Protein AF-S9U3I1-F1 (afdb_monomer)

InterPro domains:
  IPR008183 Aldose 1-/Glucose-6-phosphate 1-epimerase [PF01263] (80-151)
  IPR008183 Aldose 1-/Glucose-6-phosphate 1-epimerase [PF01263] (299-449)
  IPR011013 Galactose mutarotase-like domain superfamily [SSF74650] (14-155)
  IPR011013 Galactose mutarotase-like domain superfamily [SSF74650] (204-454)
  IPR014718 Glycoside hydrolase-type carbohydrate-binding [G3DSA:2.70.98.10] (7-474)
  IPR047215 Galactose mutarotase-like [cd09019] (17-468)

Secondary structure (DSSP, 8-state):
-----EEEEEEETTEEEEEEE-SSEEEEEETBTTEEEEEEE-TT--TTHHHHTTTS-HHHHHHHHHHHHTS-S--TTPEE-B---SSHHHHHH-SS--TTPEE-SB-SEEGGGEEEETTEEEE---TBTTTBEETTSTT-GGGSB-EEEEEE--SPPPP----------------------TTSSHHHHHHHHHHTTS-TT-EEEEEEEEEE-TTGGG--S-EEEEEEEEEETTEEEEEEEEEEEEE-TT-S-SEEE-B-EE--EE-TT-PPP-------SPPPTTSTTSSPPPPPPPGGG-EEE-TT--EEEEE-TT--EEEEEEE-TTSTT---TT-EEGGGTTT-HHHH--SS-S-EEEEE-TT---TT---STT---S-EEEEEEE-TTT-EEEEEEES-SEEEEE--TTS-TT--SSTTS---TTS-EEEEEEPPTTTTTTTTTSPP---EEESSS-EEEEEEEEEEEPPPTTS---HHHHHHHHHHHHHHHHHHHHHHHHHT--

Foldseek 3Di:
DAQDFDWDWADAPPWIWIWTDGNFWIWIATLQLSFRAWIWGQQPDAPVVLVVVVPDDPVRSVVVVVVVPVPDPPPPRIFIWFDHDLHNVLLLPDLPLLARGKFDQDAAKAFQQWFDDPNDIWGFAASQVRTIAHRRHPCGSNRDRWDKDKDFLPDDPDDDDDDDDDDDDDDDDDDDDDDDDPDPPVVVVVVVVLVVPDCPSGKIKMKTWDFQCACNRRWGATKIWMWMWIQGNSANQKTKIKIWMAGDPPGPDQKTFGKIWTFIFTDQLGADDDPSPVPPDDDPPPDPVQDARDFADFQQQKFKAFAQQQWWFDAAQSRHGPLDTDGCPPHLSHLHDVTGGQNVHQCVCVRCVYVVGGFFIKGFGNPADAVPNQPDPPDQFLKDFGMWIAHLNSQKIKTKIKSAGIWTKDQQSPQAQPQRSGRPSNYHGRSGITTIRIYDHNVSVNVPRDDDYDRMHGNVRIDIMMMMIGMHGDDRPPDPDDPVNVVVVVVSVVVVVVCVVCVSVVVSSD

Solvent-accessible surface area (backbone atoms only — not comparable to full-atom values): 27900 Å² total; per-residue (Å²): 76,76,83,60,71,45,75,50,77,43,80,40,75,100,44,32,36,39,36,46,33,36,75,25,28,39,36,31,32,28,23,52,7,57,10,50,41,42,43,28,40,37,72,84,44,56,78,70,62,67,61,58,61,79,76,49,52,74,66,55,51,37,51,58,24,46,69,49,60,75,53,66,94,66,64,82,76,47,37,34,29,47,52,68,66,97,44,52,69,55,57,67,64,56,86,80,72,53,67,7,12,27,33,11,56,36,33,52,36,31,58,67,11,46,45,68,58,94,92,40,81,39,55,36,44,36,66,42,93,70,48,22,15,40,37,30,20,69,86,23,40,45,68,34,77,34,47,74,48,79,49,72,38,84,67,79,85,80,81,78,84,80,75,84,84,79,90,80,86,83,89,84,87,81,92,78,91,77,92,75,82,95,78,76,72,65,68,62,55,49,54,57,50,54,58,63,77,48,84,77,63,39,36,44,36,43,38,31,39,43,78,44,51,62,44,54,54,42,40,53,24,21,33,42,36,36,43,32,42,36,36,38,68,95,40,38,39,30,47,34,39,39,37,37,35,36,51,42,92,84,29,92,40,72,49,33,69,47,25,66,35,53,44,40,31,35,25,51,64,27,48,66,90,67,82,82,66,78,62,84,69,79,67,63,94,86,36,84,83,70,51,56,42,69,74,38,68,61,42,42,68,27,35,36,27,21,72,40,42,60,26,29,54,40,52,49,77,87,59,44,61,77,40,46,76,40,71,19,78,99,44,81,67,45,27,35,89,87,32,46,40,47,51,80,35,34,76,43,43,88,83,55,54,34,85,57,46,26,48,73,45,46,27,34,35,76,78,54,47,58,91,83,70,62,88,45,100,82,53,53,51,53,46,44,69,54,37,38,41,31,15,77,82,57,25,29,32,41,36,35,32,27,44,45,45,15,40,32,38,30,30,42,35,86,37,46,79,79,34,67,11,34,93,98,31,45,57,34,36,35,37,23,36,31,71,32,55,28,62,62,48,35,43,76,79,21,69,89,59,42,84,87,73,80,42,64,29,26,80,89,42,58,40,75,45,42,40,35,44,34,54,47,51,50,84,69,93,80,64,91,76,50,79,68,50,61,54,51,47,57,50,46,52,52,44,52,52,45,53,61,65,43,43,44,62,61,60,32,71,106

Nearest PDB structures (foldseek):
  1so0-assembly4_D  TM=8.901E-01  e=2.111E-30  Homo sapiens
  4rnl-assembly4_D  TM=8.910E-01  e=7.036E-27  Streptomyces platensis
  1mmu-assembly1_A  TM=9.157E-01  e=8.761E-27  Lactococcus lactis
  1nsm-assembly1_B  TM=8.889E-01  e=1.515E-25  Lactococcus lactis
  3imh-assembly1_A  TM=8.799E-01  e=2.920E-23  Lactobacillus acidophilus NCFM

Sequence (510 aa):
MPLSFVTDVQPYGPGSLITLKSPALQVVISTLGATLHSVRVNPHFQTSSIRSAKKMSLHEVEAAAAARSALGDDTAGWTEVNMQYNKYEEALADCGTYMGATVGRYAGRIGNGTFVLNRKTYHTPKNQDGLNTIHGGGNAFDKKQWQYKVLNSTTHPHPHAHHPVSASAPDTHKKRKAAVDANDVDDLDDRARAEEAFDSRHYIRASFHYMSPHNENGFPGELHCMVTYTIFQKQPHALCMDFRAALAPASPANATIVNMFNHAYWNLNGFPKRPLTLSQSQPAAGSAADAPWPQAAPIHNHHLRLPTADTVAETDAAAIPSGKMVSVAGSPLDFRGAGHCLGDGIDNEAALRRQPCGYDHPFFMSDYKMPGQLHSRRQPKRMSLNAVMRSPTSGIEMSVYSTFPCLWVYTANNLKADAKGTLGERFARYRACCLEPQHLPDAINHTKTFPRTSFIVTKKNPYIERIVNVFTVRPHAGQPRTQKGKVADKEGEREAARATSLLPHYLSKL

Radius of gyration: 24.84 Å; Cα contacts (8 Å, |Δi|>4): 1097; chains: 1; bounding box: 60×88×68 Å

Structure (mmCIF, N/CA/C/O backbone):
data_AF-S9U3I1-F1
#
_entry.id   AF-S9U3I1-F1
#
loop_
_atom_site.group_PDB
_atom_site.id
_atom_site.type_symbol
_atom_site.label_atom_id
_atom_site.label_alt_id
_atom_site.label_comp_id
_atom_site.label_asym_id
_atom_site.label_entity_id
_atom_site.label_seq_id
_atom_site.pdbx_PDB_ins_code
_atom_site.Cartn_x
_atom_site.Cartn_y
_atom_site.Cartn_z
_atom_site.occupancy
_atom_site.B_iso_or_equiv
_atom_site.auth_seq_id
_atom_site.auth_comp_id
_atom_site.auth_asym_id
_atom_site.auth_atom_id
_atom_site.pdbx_PDB_model_num
ATOM 1 N N . MET A 1 1 ? -15.820 26.187 20.501 1.00 35.44 1 MET A N 1
ATOM 2 C CA . MET A 1 1 ? -14.563 25.973 19.744 1.00 35.44 1 MET A CA 1
ATOM 3 C C . MET A 1 1 ? -14.888 25.259 18.442 1.00 35.44 1 MET A C 1
ATOM 5 O O . MET A 1 1 ? -15.521 24.223 18.528 1.00 35.44 1 MET A O 1
ATOM 9 N N . PRO A 1 2 ? -14.528 25.737 17.244 1.00 41.72 2 PRO A N 1
ATOM 10 C CA . PRO A 1 2 ? -14.773 24.955 16.030 1.00 41.72 2 PRO A CA 1
ATOM 11 C C . PRO A 1 2 ? -14.162 23.551 16.178 1.00 41.72 2 PRO A C 1
ATOM 13 O O . PRO A 1 2 ? -13.122 23.409 16.819 1.00 41.72 2 PRO A O 1
ATOM 16 N N . LEU A 1 3 ? -14.838 22.532 15.632 1.00 51.75 3 LEU A N 1
ATOM 17 C CA . LEU A 1 3 ? -14.354 21.153 15.489 1.00 51.75 3 LEU A CA 1
ATOM 18 C C . LEU A 1 3 ? -12.851 21.172 15.162 1.00 51.75 3 LEU A C 1
ATOM 20 O O . LEU A 1 3 ? -12.485 21.538 14.046 1.00 51.75 3 LEU A O 1
ATOM 24 N N . SER A 1 4 ? -11.985 20.902 16.142 1.00 65.38 4 SER A N 1
ATOM 25 C CA . SER A 1 4 ? -10.585 21.306 16.023 1.00 65.38 4 SER A CA 1
ATOM 26 C C . SER A 1 4 ? -9.848 20.379 15.063 1.00 65.38 4 SER A C 1
ATOM 28 O O . SER A 1 4 ? -9.685 19.182 15.300 1.00 65.38 4 SER A O 1
ATOM 30 N N . PHE A 1 5 ? -9.42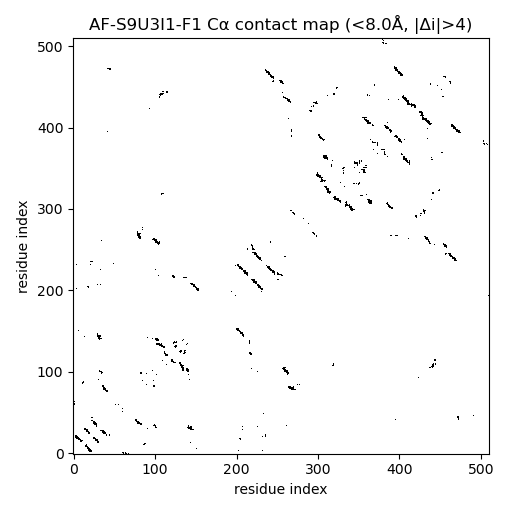3 20.951 13.940 1.00 74.81 5 PHE A N 1
ATOM 31 C CA . PHE A 1 5 ? -8.428 20.345 13.076 1.00 74.81 5 PHE A CA 1
ATOM 32 C C . PHE A 1 5 ? -7.062 20.751 13.610 1.00 74.81 5 PHE A C 1
ATOM 34 O O . PHE A 1 5 ? -6.765 21.942 13.692 1.00 74.81 5 PHE A O 1
ATOM 41 N N . VAL A 1 6 ? -6.259 19.775 14.017 1.00 81.19 6 VAL A N 1
ATOM 42 C CA . VAL A 1 6 ? -4.988 20.013 14.705 1.00 81.19 6 VAL A CA 1
ATOM 43 C C . VAL A 1 6 ? -3.876 19.304 13.959 1.00 81.19 6 VAL A C 1
ATOM 45 O O . VAL A 1 6 ? -4.043 18.170 13.504 1.00 81.19 6 VAL A O 1
ATOM 48 N N . THR A 1 7 ? -2.735 19.975 13.863 1.00 85.81 7 THR A N 1
ATOM 49 C CA . THR A 1 7 ? -1.481 19.353 13.456 1.00 85.81 7 THR A CA 1
ATOM 50 C C . THR A 1 7 ? -0.478 19.431 14.586 1.00 85.81 7 THR A C 1
ATOM 52 O O . THR A 1 7 ? -0.318 20.500 15.168 1.00 85.81 7 THR A O 1
ATOM 55 N N . ASP A 1 8 ? 0.206 18.327 14.852 1.00 88.88 8 ASP A N 1
ATOM 56 C CA . ASP A 1 8 ? 1.268 18.249 15.855 1.00 88.88 8 ASP A CA 1
ATOM 57 C C . ASP A 1 8 ? 2.491 17.544 15.264 1.00 88.88 8 ASP A C 1
ATOM 59 O O . ASP A 1 8 ? 2.348 16.705 14.370 1.00 88.88 8 ASP A O 1
ATOM 63 N N . VAL A 1 9 ? 3.686 17.900 15.731 1.00 91.62 9 VAL A N 1
ATOM 64 C CA . VAL A 1 9 ? 4.949 17.331 15.253 1.00 91.62 9 VAL A CA 1
ATOM 65 C C . VAL A 1 9 ? 5.810 16.948 16.443 1.00 91.62 9 VAL A C 1
ATOM 67 O O . VAL A 1 9 ? 6.129 17.785 17.283 1.00 91.62 9 VAL A O 1
ATOM 70 N N . GLN A 1 10 ? 6.233 15.688 16.481 1.00 90.31 10 GLN A N 1
ATOM 71 C CA . GLN A 1 10 ? 7.026 15.137 17.575 1.00 90.31 10 GLN A CA 1
ATOM 72 C C . GLN A 1 10 ? 8.302 14.469 17.050 1.00 90.31 10 GLN A C 1
ATOM 74 O O . GLN A 1 10 ? 8.269 13.878 15.968 1.00 90.31 10 GLN A O 1
ATOM 79 N N . PRO A 1 11 ? 9.429 14.523 17.782 1.00 90.44 11 PRO A N 1
ATOM 80 C CA . PRO A 1 11 ? 10.658 13.834 17.388 1.00 90.44 11 PRO A CA 1
ATOM 81 C C . PRO A 1 11 ? 10.492 12.310 17.314 1.00 90.44 11 PRO A C 1
ATOM 83 O O . PRO A 1 11 ? 9.869 11.701 18.184 1.00 90.44 11 PRO A O 1
ATOM 86 N N . TYR A 1 12 ? 11.113 11.670 16.320 1.00 88.06 12 TYR A N 1
ATOM 87 C CA . TYR A 1 12 ? 11.101 10.210 16.162 1.00 88.06 12 TYR A CA 1
ATOM 88 C C . TYR A 1 12 ? 12.385 9.726 15.493 1.00 88.06 12 TYR A C 1
ATOM 90 O O . TYR A 1 12 ? 12.532 9.810 14.272 1.00 88.06 12 TYR A O 1
ATOM 98 N N . GLY A 1 13 ? 13.337 9.273 16.315 1.00 89.62 13 GLY A N 1
ATOM 99 C CA . GLY A 1 13 ? 14.714 9.049 15.876 1.00 89.62 13 GLY A CA 1
ATOM 100 C C . GLY A 1 13 ? 15.307 10.331 15.259 1.00 89.62 13 GLY A C 1
ATOM 101 O O . GLY A 1 13 ? 15.104 11.409 15.819 1.00 89.62 13 GLY A O 1
ATOM 102 N N . PRO A 1 14 ? 15.986 10.259 14.097 1.00 93.56 14 PRO A N 1
ATOM 103 C CA . PRO A 1 14 ? 16.458 11.430 13.352 1.00 93.56 14 PRO A CA 1
ATOM 104 C C . PRO A 1 14 ? 15.334 12.180 12.611 1.00 93.56 14 PRO A C 1
ATOM 106 O O . PRO A 1 14 ? 15.587 13.210 11.988 1.00 93.56 14 PRO A O 1
ATOM 109 N N . GLY A 1 15 ? 14.113 11.641 12.619 1.00 94.75 15 GLY A N 1
ATOM 110 C CA . GLY A 1 15 ? 12.954 12.160 11.910 1.00 94.75 15 GLY A CA 1
ATOM 111 C C . GLY A 1 15 ? 11.881 12.730 12.839 1.00 94.75 15 GLY A C 1
ATOM 112 O O . GLY A 1 15 ? 12.144 13.286 13.907 1.00 94.75 15 GLY A O 1
ATOM 113 N N . SER A 1 16 ? 10.629 12.627 12.404 1.00 94.88 16 SER A N 1
ATOM 114 C CA . SER A 1 16 ? 9.474 13.197 13.089 1.00 94.88 16 SER A CA 1
ATOM 115 C C . SER A 1 16 ? 8.231 12.343 12.854 1.00 94.88 16 SER A C 1
ATOM 117 O O . SER A 1 16 ? 8.072 11.747 11.788 1.00 94.88 16 SER A O 1
ATOM 119 N N . LEU A 1 17 ? 7.335 12.330 13.836 1.00 94.69 17 LEU A N 1
ATOM 120 C CA . LEU A 1 17 ? 5.939 11.937 13.685 1.00 94.69 17 LEU A CA 1
ATOM 121 C C . LEU A 1 17 ? 5.101 13.199 13.482 1.00 94.69 17 LEU A C 1
ATOM 123 O O . LEU A 1 17 ? 5.200 14.140 14.265 1.00 94.69 17 LEU A O 1
ATOM 127 N N . ILE A 1 18 ? 4.275 13.214 12.441 1.00 95.69 18 ILE A N 1
ATOM 128 C CA . ILE A 1 18 ? 3.341 14.291 12.127 1.00 95.69 18 ILE A CA 1
ATOM 129 C C . ILE A 1 18 ? 1.930 13.771 12.372 1.00 95.69 18 ILE A C 1
ATOM 131 O O . ILE A 1 18 ? 1.493 12.833 11.710 1.00 95.69 18 ILE A O 1
ATOM 135 N N . THR A 1 19 ? 1.199 14.399 13.285 1.00 94.75 19 THR A N 1
ATOM 136 C CA . THR A 1 19 ? -0.202 14.079 13.562 1.00 94.75 19 THR A CA 1
ATOM 137 C C . THR A 1 19 ? -1.117 15.015 12.783 1.00 94.75 19 THR A C 1
ATOM 139 O O . THR A 1 19 ? -0.974 16.229 12.872 1.00 94.75 19 THR A O 1
ATOM 142 N N . LEU A 1 20 ? -2.090 14.460 12.063 1.00 94.25 20 LEU A N 1
ATOM 143 C CA . LEU A 1 20 ? -3.243 15.141 11.484 1.00 94.25 20 LEU A CA 1
ATOM 144 C C . LEU A 1 20 ? -4.494 14.686 12.250 1.00 94.25 20 LEU A C 1
ATOM 146 O O . LEU A 1 20 ? -4.905 13.530 12.143 1.00 94.25 20 LEU A O 1
ATOM 150 N N . LYS A 1 21 ? -5.106 15.572 13.037 1.00 92.19 21 LYS A N 1
ATOM 151 C CA . LYS A 1 21 ? -6.296 15.271 13.846 1.00 92.19 21 LYS A CA 1
ATOM 152 C C . LYS A 1 21 ? -7.494 16.062 13.343 1.00 92.19 21 LYS A C 1
ATOM 154 O O . LYS A 1 21 ? -7.415 17.264 13.129 1.00 92.19 21 LYS A O 1
ATOM 159 N N . SER A 1 22 ? -8.609 15.373 13.180 1.00 90.69 22 SER A N 1
ATOM 160 C CA . SER A 1 22 ? -9.931 15.901 12.852 1.00 90.69 22 SER A CA 1
ATOM 161 C C . SER A 1 22 ? -10.945 15.350 13.866 1.00 90.69 22 SER A C 1
ATOM 163 O O . SER A 1 22 ? -10.587 14.506 14.685 1.00 90.69 22 SER A O 1
ATOM 165 N N . PRO A 1 23 ? -12.229 15.730 13.807 1.00 89.38 23 PRO A N 1
ATOM 166 C CA . PRO A 1 23 ? -13.250 15.153 14.689 1.00 89.38 23 PRO A CA 1
ATOM 167 C C . PRO A 1 23 ? -13.478 13.643 14.551 1.00 89.38 23 PRO A C 1
ATOM 169 O O . PRO A 1 23 ? -14.009 13.025 15.476 1.00 89.38 23 PRO A O 1
ATOM 172 N N . ALA A 1 24 ? -13.147 13.062 13.394 1.00 91.00 24 ALA A N 1
ATOM 173 C CA . ALA A 1 24 ? -13.428 11.659 13.090 1.00 91.00 24 ALA A CA 1
ATOM 174 C C . ALA A 1 24 ? -12.166 10.790 13.021 1.00 91.00 24 ALA A C 1
ATOM 176 O O . ALA A 1 24 ? -12.245 9.594 13.293 1.00 91.00 24 ALA A O 1
ATOM 177 N N . LEU A 1 25 ? -11.027 11.387 12.655 1.00 94.19 25 LEU A N 1
ATOM 178 C CA . LEU A 1 25 ? -9.757 10.699 12.430 1.00 94.19 25 LEU A CA 1
ATOM 179 C C . LEU A 1 25 ? -8.596 11.383 13.145 1.00 94.19 25 LEU A C 1
ATOM 181 O O . LEU A 1 25 ? -8.483 12.608 13.116 1.00 94.19 25 LEU A O 1
ATOM 185 N N . GLN A 1 26 ? -7.707 10.572 13.708 1.00 94.12 26 GLN A N 1
ATOM 186 C CA . GLN A 1 26 ? -6.366 10.960 14.116 1.00 94.12 26 GLN A CA 1
ATOM 187 C C . GLN A 1 26 ? -5.405 10.094 13.314 1.00 94.12 26 GLN A C 1
ATOM 189 O O . GLN A 1 26 ? -5.466 8.870 13.388 1.00 94.12 26 GLN A O 1
ATOM 194 N N . VAL A 1 27 ? -4.552 10.734 12.526 1.00 96.25 27 VAL A N 1
ATOM 195 C CA . VAL A 1 27 ? -3.610 10.069 11.632 1.00 96.25 27 VAL A CA 1
ATOM 196 C C . VAL A 1 27 ? -2.209 10.525 11.991 1.00 96.25 27 VAL A C 1
ATOM 198 O O . VAL A 1 27 ? -1.959 11.723 12.025 1.00 96.25 27 VAL A O 1
ATOM 201 N N . VAL A 1 28 ? -1.299 9.596 12.251 1.00 96.25 28 VAL A N 1
ATOM 202 C CA . VAL A 1 28 ? 0.113 9.886 12.509 1.00 96.25 28 VAL A CA 1
ATOM 203 C C . VAL A 1 28 ? 0.932 9.360 11.343 1.00 96.25 28 VAL A C 1
ATOM 205 O O . VAL A 1 28 ? 0.758 8.215 10.929 1.00 96.25 28 VAL A O 1
ATOM 208 N N . ILE A 1 29 ? 1.830 10.187 10.818 1.00 97.62 29 ILE A N 1
ATOM 209 C CA . ILE A 1 29 ? 2.720 9.842 9.714 1.00 97.62 29 ILE A CA 1
ATOM 210 C C . ILE A 1 29 ? 4.168 10.027 10.161 1.00 97.62 29 ILE A C 1
ATOM 212 O O . ILE A 1 29 ? 4.526 11.090 10.660 1.00 97.62 29 ILE A O 1
ATOM 216 N N . SER A 1 30 ? 5.006 9.011 9.972 1.00 96.56 30 SER A N 1
ATOM 217 C CA . SER A 1 30 ? 6.448 9.112 10.204 1.00 96.56 30 SER A CA 1
ATOM 218 C C . SER A 1 30 ? 7.165 9.614 8.960 1.00 96.56 30 SER A C 1
ATOM 220 O O . SER A 1 30 ? 6.842 9.231 7.837 1.00 96.56 30 SER A O 1
ATOM 222 N N . THR A 1 31 ? 8.189 10.438 9.151 1.00 97.81 31 THR A N 1
ATOM 223 C CA . THR A 1 31 ? 9.088 10.837 8.065 1.00 97.81 31 THR A CA 1
ATOM 224 C C . THR A 1 31 ? 9.993 9.691 7.591 1.00 97.81 31 THR A C 1
ATOM 226 O O . THR A 1 31 ? 10.466 9.741 6.457 1.00 97.81 31 THR A O 1
ATOM 229 N N . LEU A 1 32 ? 10.192 8.632 8.387 1.00 97.44 32 LEU A N 1
ATOM 230 C CA . LEU A 1 32 ? 10.783 7.381 7.899 1.00 97.44 32 LEU A CA 1
ATOM 231 C C . LEU A 1 32 ? 9.777 6.689 6.973 1.00 97.44 32 LEU A C 1
ATOM 233 O O . LEU A 1 32 ? 8.658 6.382 7.383 1.00 97.44 32 LEU A O 1
ATOM 237 N N . GLY A 1 33 ? 10.150 6.488 5.714 1.00 97.44 33 GLY A N 1
ATOM 238 C CA . GLY A 1 33 ? 9.316 5.836 4.707 1.00 97.44 33 GLY A CA 1
ATOM 239 C C . GLY A 1 33 ? 8.053 6.598 4.303 1.00 97.44 33 GLY A C 1
ATOM 240 O O . GLY A 1 33 ? 7.196 6.014 3.643 1.00 97.44 33 GLY A O 1
ATOM 241 N N . ALA A 1 34 ? 7.892 7.859 4.737 1.00 97.94 34 ALA A N 1
ATOM 242 C CA . ALA A 1 34 ? 6.608 8.569 4.700 1.00 97.94 34 ALA A CA 1
ATOM 243 C C . ALA A 1 34 ? 5.463 7.658 5.198 1.00 97.94 34 ALA A C 1
ATOM 245 O O . ALA A 1 34 ? 4.429 7.519 4.542 1.00 97.94 34 ALA A O 1
ATOM 246 N N . THR A 1 35 ? 5.718 6.953 6.302 1.00 97.69 35 THR A N 1
ATOM 247 C CA . THR A 1 35 ? 4.935 5.812 6.787 1.00 97.69 35 THR A CA 1
ATOM 248 C C . THR A 1 35 ? 3.648 6.271 7.447 1.00 97.69 35 THR A C 1
ATOM 250 O O . THR A 1 35 ? 3.693 7.066 8.384 1.00 97.69 35 THR A O 1
ATOM 253 N N . LEU A 1 36 ? 2.513 5.720 7.020 1.00 97.06 36 LEU A N 1
ATOM 254 C CA . LEU A 1 36 ? 1.240 5.809 7.727 1.00 97.06 36 LEU A CA 1
ATOM 255 C C . LEU A 1 36 ? 1.348 5.008 9.029 1.00 97.06 36 LEU A C 1
ATOM 257 O O . LEU A 1 36 ? 1.127 3.801 9.064 1.00 97.06 36 LEU A O 1
ATOM 261 N N . HIS A 1 37 ? 1.777 5.698 10.080 1.00 94.25 37 HIS A N 1
ATOM 262 C CA . HIS A 1 37 ? 2.187 5.103 11.340 1.00 94.25 37 HIS A CA 1
ATOM 263 C C . HIS A 1 37 ? 0.983 4.702 12.189 1.00 94.25 37 HIS A C 1
ATOM 265 O O . HIS A 1 37 ? 0.933 3.582 12.668 1.00 94.25 37 HIS A O 1
ATOM 271 N N . SER A 1 38 ? -0.006 5.582 12.342 1.00 94.56 38 SER A N 1
ATOM 272 C CA . SER A 1 38 ? -1.218 5.317 13.129 1.00 94.56 38 SER A CA 1
ATOM 273 C C . SER A 1 38 ? -2.434 5.935 12.459 1.00 94.56 38 SER A C 1
ATOM 275 O O . SER A 1 38 ? -2.353 7.019 11.877 1.00 94.56 38 SER A O 1
ATOM 277 N N . VAL A 1 39 ? -3.569 5.257 12.572 1.00 96.06 39 VAL A N 1
ATOM 278 C CA . VAL A 1 39 ? -4.885 5.706 12.143 1.00 96.06 39 VAL A CA 1
ATOM 279 C C . VAL A 1 39 ? -5.869 5.273 13.209 1.00 96.06 39 VAL A C 1
ATOM 281 O O . VAL A 1 39 ? -6.164 4.091 13.396 1.00 96.06 39 VAL A O 1
ATOM 284 N N . ARG A 1 40 ? -6.439 6.266 13.882 1.00 94.50 40 ARG A N 1
ATOM 285 C CA . ARG A 1 40 ? -7.489 6.067 14.869 1.00 94.50 40 ARG A CA 1
ATOM 286 C C . ARG A 1 40 ? -8.795 6.646 14.378 1.00 94.50 40 ARG A C 1
ATOM 288 O O . ARG A 1 40 ? -8.849 7.788 13.922 1.00 94.50 40 ARG A O 1
ATOM 295 N N . VAL A 1 41 ? -9.853 5.863 14.539 1.00 94.44 41 VAL A N 1
ATOM 296 C CA . VAL A 1 41 ? -11.225 6.242 14.206 1.00 94.44 41 VAL A CA 1
ATOM 297 C C . VAL A 1 41 ? -11.973 6.571 15.490 1.00 94.44 41 VAL A C 1
ATOM 299 O O . VAL A 1 41 ? -11.940 5.800 16.453 1.00 94.44 41 VAL A O 1
ATOM 302 N N . ASN A 1 42 ? -12.665 7.708 15.506 1.00 91.62 42 ASN A N 1
ATOM 303 C CA . ASN A 1 42 ? -13.571 8.067 16.588 1.00 91.62 42 ASN A CA 1
ATOM 304 C C . ASN A 1 42 ? -14.887 7.272 16.451 1.00 91.62 42 ASN A C 1
ATOM 306 O O . ASN A 1 42 ? -15.670 7.570 15.543 1.00 91.62 42 ASN A O 1
ATOM 310 N N . PRO A 1 43 ? -15.185 6.305 17.341 1.00 85.19 43 PRO A N 1
ATOM 311 C CA . PRO A 1 43 ? -16.396 5.489 17.236 1.00 85.19 43 PRO A CA 1
ATOM 312 C C . PRO A 1 43 ? -17.688 6.292 17.460 1.00 85.19 43 PRO A C 1
ATOM 314 O O . PRO A 1 43 ? -18.771 5.840 17.099 1.00 85.19 43 PRO A O 1
ATOM 317 N N . HIS A 1 44 ? -17.597 7.491 18.041 1.00 83.50 44 HIS A N 1
ATOM 318 C CA . HIS A 1 44 ? -18.745 8.356 18.312 1.00 83.50 44 HIS A CA 1
ATOM 319 C C . HIS A 1 44 ? -19.026 9.358 17.186 1.00 83.50 44 HIS A C 1
ATOM 321 O O . HIS A 1 44 ? -19.999 10.114 17.256 1.00 83.50 44 HIS A O 1
ATOM 327 N N . PHE A 1 45 ? -18.196 9.390 16.139 1.00 83.06 45 PHE A N 1
ATOM 328 C CA . PHE A 1 45 ? -18.424 10.278 15.009 1.00 83.06 45 PHE A CA 1
ATOM 329 C C . PHE A 1 45 ? -19.567 9.758 14.123 1.00 83.06 45 PHE A C 1
ATOM 331 O O . PHE A 1 45 ? -19.439 8.740 13.447 1.00 83.06 45 PHE A O 1
ATOM 338 N N . GLN A 1 46 ? -20.683 10.492 14.088 1.00 71.00 46 GLN A N 1
ATOM 339 C CA . GLN A 1 46 ? -21.810 10.211 13.194 1.00 71.00 46 GLN A CA 1
ATOM 340 C C . GLN A 1 46 ? -21.786 11.135 11.976 1.00 71.00 46 GLN A C 1
ATOM 342 O O . GLN A 1 46 ? -21.733 12.356 12.114 1.00 71.00 46 GLN A O 1
ATOM 347 N N . THR A 1 47 ? -21.891 10.577 10.770 1.00 59.12 47 THR A N 1
ATOM 348 C CA . THR A 1 47 ? -21.861 11.336 9.504 1.00 59.12 47 THR A CA 1
ATOM 349 C C . THR A 1 47 ? -23.057 12.282 9.332 1.00 59.12 47 THR A C 1
ATOM 351 O O . THR A 1 47 ? -22.918 13.332 8.701 1.00 59.12 47 THR A O 1
ATOM 354 N N . SER A 1 48 ? -24.204 11.982 9.953 1.00 51.66 48 SER A N 1
ATOM 355 C CA . SER A 1 48 ? -25.397 12.848 9.989 1.00 51.66 48 SER A CA 1
ATOM 356 C C . SER A 1 48 ? -25.135 14.213 10.645 1.00 51.66 48 SER A C 1
ATOM 358 O O . SER A 1 48 ? -25.773 15.207 10.288 1.00 51.66 48 SER A O 1
ATOM 360 N N . SER A 1 49 ? -24.128 14.307 11.525 1.00 43.28 49 SER A N 1
ATOM 361 C CA . SER A 1 49 ? -23.711 15.567 12.162 1.00 43.28 49 SER A CA 1
ATOM 362 C C . SER A 1 49 ? -23.219 16.629 11.166 1.00 43.28 49 SER A C 1
ATOM 364 O O . SER A 1 49 ? -23.281 17.822 11.459 1.00 43.28 49 SER A O 1
ATOM 366 N N . ILE A 1 50 ? -22.815 16.224 9.955 1.00 43.50 50 ILE A N 1
ATOM 367 C CA . ILE A 1 50 ? -22.315 17.125 8.906 1.00 43.50 50 ILE A CA 1
ATOM 368 C C . ILE A 1 50 ? -23.464 17.913 8.239 1.00 43.50 50 ILE A C 1
ATOM 370 O O . ILE A 1 50 ? -23.252 19.029 7.764 1.00 43.50 50 ILE A O 1
ATOM 374 N N . ARG A 1 51 ? -24.702 17.385 8.214 1.00 35.94 51 ARG A N 1
ATOM 375 C CA . ARG A 1 51 ? -25.856 18.070 7.589 1.00 35.94 51 ARG A CA 1
ATOM 376 C C . ARG A 1 51 ? -26.523 19.100 8.499 1.00 35.94 51 ARG A C 1
ATOM 378 O O . ARG A 1 51 ? -26.964 20.129 7.992 1.00 35.94 51 ARG A O 1
ATOM 385 N N . SER A 1 52 ? -26.560 18.873 9.814 1.00 36.41 52 SER A N 1
ATOM 386 C CA . SER A 1 52 ? -27.174 19.831 10.752 1.00 36.41 52 SER A CA 1
ATOM 387 C C . SER A 1 52 ? -26.398 21.153 10.827 1.00 36.41 52 SER A C 1
ATOM 389 O O . SER A 1 52 ? -26.994 22.211 11.008 1.00 36.41 52 SER A O 1
ATOM 391 N N . ALA A 1 53 ? -25.088 21.120 10.563 1.00 38.56 53 ALA A N 1
ATOM 392 C CA . ALA A 1 53 ? -24.234 22.307 10.519 1.00 38.56 53 ALA A CA 1
ATOM 393 C C . ALA A 1 53 ? -24.580 23.291 9.381 1.00 38.56 53 ALA A C 1
ATOM 395 O O . ALA A 1 53 ? -24.188 24.449 9.445 1.00 38.56 53 ALA A O 1
ATOM 396 N N . LYS A 1 54 ? -25.343 22.879 8.352 1.00 38.00 54 LYS A N 1
ATOM 397 C CA . LYS A 1 54 ? -25.811 23.794 7.291 1.00 38.00 54 LYS A CA 1
ATOM 398 C C . LYS A 1 54 ? -26.950 24.728 7.724 1.00 38.00 54 LYS A C 1
ATOM 400 O O . LYS A 1 54 ? -27.257 25.651 6.978 1.00 38.00 54 LYS A O 1
ATOM 405 N N . LYS A 1 55 ? -27.603 24.470 8.864 1.00 37.88 55 LYS A N 1
ATOM 406 C CA . LYS A 1 55 ? -28.726 25.276 9.382 1.00 37.88 55 LYS A CA 1
ATOM 407 C C . LYS A 1 55 ? -28.442 25.952 10.723 1.00 37.88 55 LYS A C 1
ATOM 409 O O . LYS A 1 55 ? -29.289 26.700 11.190 1.00 37.88 55 LYS A O 1
ATOM 414 N N . MET A 1 56 ? -27.295 25.680 11.335 1.00 38.09 56 MET A N 1
ATOM 415 C CA . MET A 1 56 ? -26.935 26.272 12.617 1.00 38.09 56 MET A CA 1
ATOM 416 C C . MET A 1 56 ? -26.253 27.615 12.381 1.00 38.09 56 MET A C 1
ATOM 418 O O . MET A 1 56 ? -25.333 27.719 11.567 1.00 38.09 56 MET A O 1
ATOM 422 N N . SER A 1 57 ? -26.707 28.636 13.098 1.00 44.84 57 SER A N 1
ATOM 423 C CA . SER A 1 57 ? -25.977 29.895 13.206 1.00 44.84 57 SER A CA 1
ATOM 424 C C . SER A 1 57 ? -24.590 29.645 13.811 1.00 44.84 57 SER A C 1
ATOM 426 O O . SER A 1 57 ? -24.390 28.682 14.558 1.00 44.84 57 SER A O 1
ATOM 428 N N . LEU A 1 58 ? -23.619 30.514 13.507 1.00 41.34 58 LEU A N 1
ATOM 429 C CA . LEU A 1 58 ? -22.254 30.424 14.049 1.00 41.34 58 LEU A CA 1
ATOM 430 C C . LEU A 1 58 ? -22.265 30.264 15.585 1.00 41.34 58 LEU A C 1
ATOM 432 O O . LEU A 1 58 ? -21.538 29.443 16.135 1.00 41.34 58 LEU A O 1
ATOM 436 N N . HIS A 1 59 ? -23.194 30.959 16.246 1.00 36.91 59 HIS A N 1
ATOM 437 C CA . HIS A 1 59 ? -23.400 30.940 17.691 1.00 36.91 59 HIS A CA 1
ATOM 438 C C . HIS A 1 59 ? -23.897 29.580 18.225 1.00 36.91 59 HIS A C 1
ATOM 440 O O . HIS A 1 59 ? -23.459 29.113 19.274 1.00 36.91 59 HIS A O 1
ATOM 446 N N . GLU A 1 60 ? -24.777 28.887 17.497 1.00 40.78 60 GLU A N 1
ATOM 447 C CA . GLU A 1 60 ? -25.249 27.546 17.879 1.00 40.78 60 GLU A CA 1
ATOM 448 C C . GLU A 1 60 ? -24.169 26.478 17.660 1.00 40.78 60 GLU A C 1
ATOM 450 O O . GLU A 1 60 ? -24.065 25.528 18.440 1.00 40.78 60 GLU A O 1
ATOM 455 N N . VAL A 1 61 ? -23.336 26.639 16.624 1.00 45.50 61 VAL A N 1
ATOM 456 C CA . VAL A 1 61 ? -22.155 25.790 16.394 1.00 45.50 61 VAL A CA 1
ATOM 457 C C . VAL A 1 61 ? -21.141 25.980 17.523 1.00 45.50 61 VAL A C 1
ATOM 459 O O . VAL A 1 61 ? -20.583 25.004 18.026 1.00 45.50 61 VAL A O 1
ATOM 462 N N . GLU A 1 62 ? -20.940 27.217 17.971 1.00 39.69 62 GLU A N 1
ATOM 463 C CA . GLU A 1 62 ? -20.050 27.553 19.080 1.00 39.69 62 GLU A CA 1
ATOM 464 C C . GLU A 1 62 ? -20.559 27.029 20.427 1.00 39.69 62 GLU A C 1
ATOM 466 O O . GLU A 1 62 ? -19.761 26.455 21.172 1.00 39.69 62 GLU A O 1
ATOM 471 N N . ALA A 1 63 ? -21.864 27.123 20.704 1.00 39.03 63 ALA A N 1
ATOM 472 C CA . ALA A 1 63 ? -22.491 26.599 21.920 1.00 39.03 63 ALA A CA 1
ATOM 473 C C . ALA A 1 63 ? -22.489 25.058 21.973 1.00 39.03 63 ALA A C 1
ATOM 475 O O . ALA A 1 63 ? -22.111 24.469 22.989 1.00 39.03 63 ALA A O 1
ATOM 476 N N . ALA A 1 64 ? -22.818 24.383 20.864 1.00 39.62 64 ALA A N 1
ATOM 477 C CA . ALA A 1 64 ? -22.742 22.922 20.765 1.00 39.62 64 ALA A CA 1
ATOM 478 C C . ALA A 1 64 ? -21.298 22.411 20.872 1.00 39.62 64 ALA A C 1
ATOM 480 O O . ALA A 1 64 ? -21.049 21.317 21.383 1.00 39.62 64 ALA A O 1
ATOM 481 N N . ALA A 1 65 ? -20.336 23.206 20.410 1.00 38.34 65 ALA A N 1
ATOM 482 C CA . ALA A 1 65 ? -18.933 22.890 20.557 1.00 38.34 65 ALA A CA 1
ATOM 483 C C . ALA A 1 65 ? -18.348 23.233 21.932 1.00 38.34 65 ALA A C 1
ATOM 485 O O . ALA A 1 65 ? -17.425 22.555 22.366 1.00 38.34 65 ALA A O 1
ATOM 486 N N . ALA A 1 66 ? -18.860 24.245 22.632 1.00 34.88 66 ALA A N 1
ATOM 487 C CA . ALA A 1 66 ? -18.501 24.525 24.022 1.00 34.88 66 ALA A CA 1
ATOM 488 C C . ALA A 1 66 ? -19.009 23.411 24.952 1.00 34.88 66 ALA A C 1
ATOM 490 O O . ALA A 1 66 ? -18.254 22.921 25.786 1.00 34.88 66 ALA A O 1
ATOM 491 N N . ALA A 1 67 ? -20.226 22.905 24.713 1.00 37.81 67 ALA A N 1
ATOM 492 C CA . ALA A 1 67 ? -20.763 21.741 25.420 1.00 37.81 67 ALA A CA 1
ATOM 493 C C . ALA A 1 67 ? -19.963 20.445 25.158 1.00 37.81 67 ALA A C 1
ATOM 495 O O . ALA A 1 67 ? -19.944 19.556 26.004 1.00 37.81 67 ALA A O 1
ATOM 496 N N . ARG A 1 68 ? -19.274 20.333 24.008 1.00 41.31 68 ARG A N 1
ATOM 497 C CA . ARG A 1 68 ? -18.408 19.184 23.664 1.00 41.31 68 ARG A CA 1
ATOM 498 C C . ARG A 1 68 ? -16.944 19.372 24.054 1.00 41.31 68 ARG A C 1
ATOM 500 O O . ARG A 1 68 ? -16.282 18.383 24.318 1.00 41.31 68 ARG A O 1
ATOM 507 N N . SER A 1 69 ? -16.455 20.608 24.133 1.00 36.59 69 SER A N 1
ATOM 508 C CA . SER A 1 69 ? -15.106 20.948 24.613 1.00 36.59 69 SER A CA 1
ATOM 509 C C . SER A 1 69 ? -14.934 20.720 26.118 1.00 36.59 69 SER A C 1
ATOM 511 O O . SER A 1 69 ? -13.806 20.730 26.601 1.00 36.59 69 SER A O 1
ATOM 513 N N . ALA A 1 70 ? -16.030 20.511 26.855 1.00 34.44 70 ALA A N 1
ATOM 514 C CA . ALA A 1 70 ? -15.998 20.009 28.226 1.00 34.44 70 ALA A CA 1
ATOM 515 C C . ALA A 1 70 ? -15.579 18.522 28.310 1.00 34.44 70 ALA A C 1
ATOM 517 O O . ALA A 1 70 ? -15.292 18.030 29.397 1.00 34.44 70 ALA A O 1
ATOM 518 N N . LEU A 1 71 ? -15.506 17.814 27.174 1.00 38.31 71 LEU A N 1
ATOM 519 C CA . LEU A 1 71 ? -14.821 16.529 27.037 1.00 38.31 71 LEU A CA 1
ATOM 520 C C . LEU A 1 71 ? -13.407 16.850 26.531 1.00 38.31 71 LEU A C 1
ATOM 522 O O . LEU A 1 71 ? -13.262 17.361 25.423 1.00 38.31 71 LEU A O 1
ATOM 526 N N . GLY A 1 72 ? -12.389 16.653 27.371 1.00 34.16 72 GLY A N 1
ATOM 527 C CA . GLY A 1 72 ? -11.004 17.071 27.118 1.00 34.16 72 GLY A CA 1
ATOM 528 C C . GLY A 1 72 ? -10.334 16.410 25.905 1.00 34.16 72 GLY A C 1
ATOM 529 O O . GLY A 1 72 ? -10.976 15.779 25.070 1.00 34.16 72 GLY A O 1
ATOM 530 N N . ASP A 1 73 ? -9.005 16.515 25.826 1.00 40.66 73 ASP A N 1
ATOM 531 C CA . ASP A 1 73 ? -8.121 15.868 24.834 1.00 40.66 73 ASP A CA 1
ATOM 532 C C . ASP A 1 73 ? -8.106 14.320 24.926 1.00 40.66 73 ASP A C 1
ATOM 534 O O . ASP A 1 73 ? -7.126 13.636 24.625 1.00 40.66 73 ASP A O 1
ATOM 538 N N . ASP A 1 74 ? -9.220 13.741 25.363 1.00 48.75 74 ASP A N 1
ATOM 539 C CA . ASP A 1 74 ? -9.352 12.351 25.711 1.00 48.75 74 ASP A CA 1
ATOM 540 C C . ASP A 1 74 ? -9.588 11.516 24.452 1.00 48.75 74 ASP A C 1
ATOM 542 O O . ASP A 1 74 ? -10.704 11.186 24.048 1.00 48.75 74 ASP A O 1
ATOM 546 N N . THR A 1 75 ? -8.487 11.169 23.787 1.00 51.09 75 THR A N 1
ATOM 547 C CA . THR A 1 75 ? -8.499 10.084 22.799 1.00 51.09 75 THR A CA 1
ATOM 548 C C . THR A 1 75 ? -8.756 8.718 23.452 1.00 51.09 75 THR A C 1
ATOM 550 O O . THR A 1 75 ? -8.839 7.714 22.732 1.00 51.09 75 THR A O 1
ATOM 553 N N . ALA A 1 76 ? -8.935 8.627 24.783 1.00 56.75 76 ALA A N 1
ATOM 554 C CA . ALA A 1 76 ? -9.393 7.398 25.412 1.00 56.75 76 ALA A CA 1
ATOM 555 C C . ALA A 1 76 ? -10.780 7.026 24.877 1.00 56.75 76 ALA A C 1
ATOM 557 O O . ALA A 1 76 ? -11.806 7.598 25.213 1.00 56.75 76 ALA A O 1
ATOM 558 N N . GLY A 1 77 ? -10.796 6.015 24.008 1.00 75.25 77 GLY A N 1
ATOM 559 C CA . GLY A 1 77 ? -12.019 5.527 23.366 1.00 75.25 77 GLY A CA 1
ATOM 560 C C . GLY A 1 77 ? -11.922 5.467 21.847 1.00 75.25 77 GLY A C 1
ATOM 561 O O . GLY A 1 77 ? -12.693 4.745 21.227 1.00 75.25 77 GLY A O 1
ATOM 562 N N . TRP A 1 78 ? -10.941 6.139 21.243 1.00 89.50 78 TRP A N 1
ATOM 563 C CA . TRP A 1 78 ? -10.671 5.996 19.816 1.00 89.50 78 TRP A CA 1
ATOM 564 C C . TRP A 1 78 ? -10.150 4.591 19.500 1.00 89.50 78 TRP A C 1
ATOM 566 O O . TRP A 1 78 ? -9.430 3.988 20.299 1.00 89.50 78 TRP A O 1
ATOM 576 N N . THR A 1 79 ? -10.524 4.070 18.332 1.00 92.12 79 THR A N 1
ATOM 577 C CA . THR A 1 79 ? -10.138 2.726 17.885 1.00 92.12 79 THR A CA 1
ATOM 578 C C . THR A 1 79 ? -8.951 2.823 16.934 1.00 92.12 79 THR A C 1
ATOM 580 O O . THR A 1 79 ? -9.087 3.408 15.863 1.00 92.12 79 THR A O 1
ATOM 583 N N . GLU A 1 80 ? -7.802 2.262 17.314 1.00 93.31 80 GLU A N 1
ATOM 584 C CA . GLU A 1 80 ? -6.632 2.097 16.436 1.00 93.31 80 GLU A CA 1
ATOM 585 C C . GLU A 1 80 ? -6.916 1.008 15.403 1.00 93.31 80 GLU A C 1
ATOM 587 O O . GLU A 1 80 ? -7.219 -0.121 15.790 1.00 93.31 80 GLU A O 1
ATOM 592 N N . VAL A 1 81 ? -6.833 1.329 14.112 1.00 96.25 81 VAL A N 1
ATOM 593 C CA . VAL A 1 81 ? -7.256 0.416 13.037 1.00 96.25 81 VAL A CA 1
ATOM 594 C C . VAL A 1 81 ? -6.122 -0.075 12.141 1.00 96.25 81 VAL A C 1
ATOM 596 O O . VAL A 1 81 ? -6.406 -0.784 11.175 1.00 96.25 81 VAL A O 1
ATOM 599 N N . ASN A 1 82 ? -4.855 0.226 12.443 1.00 95.25 82 ASN A N 1
ATOM 600 C CA . ASN A 1 82 ? -3.713 -0.351 11.729 1.00 95.25 82 ASN A CA 1
ATOM 601 C C . ASN A 1 82 ? -2.575 -0.821 12.647 1.00 95.25 82 ASN A C 1
ATOM 603 O O . ASN A 1 82 ? -2.435 -0.363 13.779 1.00 95.25 82 ASN A O 1
ATOM 607 N N . MET A 1 83 ? -1.756 -1.747 12.139 1.00 92.69 83 MET A N 1
ATOM 608 C CA . MET A 1 83 ? -0.505 -2.143 12.794 1.00 92.69 83 MET A CA 1
ATOM 609 C C . MET A 1 83 ? 0.534 -1.025 12.713 1.00 92.69 83 MET A C 1
ATOM 611 O O . MET A 1 83 ? 0.565 -0.273 11.736 1.00 92.69 83 MET A O 1
ATOM 615 N N . GLN A 1 84 ? 1.407 -0.969 13.720 1.00 87.25 84 GLN A N 1
ATOM 616 C CA . GLN A 1 84 ? 2.448 0.046 13.837 1.00 87.25 84 GLN A CA 1
ATOM 617 C C . GLN A 1 84 ? 3.661 -0.446 14.637 1.00 87.25 84 GLN A C 1
ATOM 619 O O . GLN A 1 84 ? 3.555 -1.355 15.466 1.00 87.25 84 GLN A O 1
ATOM 624 N N . TYR A 1 85 ? 4.792 0.235 14.462 1.00 83.31 85 TYR A N 1
ATOM 625 C CA . TYR A 1 85 ? 5.967 0.109 15.325 1.00 83.31 85 TYR A CA 1
ATOM 626 C C . TYR A 1 85 ? 6.053 1.289 16.282 1.00 83.31 85 TYR A C 1
ATOM 628 O O . TYR A 1 85 ? 6.056 2.429 15.844 1.00 83.31 85 TYR A O 1
ATOM 636 N N . ASN A 1 86 ? 6.213 1.048 17.582 1.00 75.38 86 ASN A N 1
ATOM 637 C CA . ASN A 1 86 ? 6.282 2.146 18.554 1.00 75.38 86 ASN A CA 1
ATOM 638 C C . ASN A 1 86 ? 7.624 2.895 18.561 1.00 75.38 86 ASN A C 1
ATOM 640 O O . ASN A 1 86 ? 7.682 4.023 19.040 1.00 75.38 86 ASN A O 1
ATOM 644 N N . LYS A 1 87 ? 8.704 2.276 18.079 1.00 81.94 87 LYS A N 1
ATOM 645 C CA . LYS A 1 87 ? 10.067 2.819 18.160 1.00 81.94 87 LYS A CA 1
ATOM 646 C C . LYS A 1 87 ? 10.691 2.918 16.775 1.00 81.94 87 LYS A C 1
ATOM 648 O O . LYS A 1 87 ? 10.457 2.053 15.930 1.00 81.94 87 LYS A O 1
ATOM 653 N N . TYR A 1 88 ? 11.486 3.964 16.575 1.00 88.38 88 TYR A N 1
ATOM 654 C CA . TYR A 1 88 ? 12.138 4.256 15.301 1.00 88.38 88 TYR A CA 1
ATOM 655 C C . TYR A 1 88 ? 13.053 3.114 14.862 1.00 88.38 88 TYR A C 1
ATOM 657 O O . TYR A 1 88 ? 13.014 2.698 13.709 1.00 88.38 88 TYR A O 1
ATOM 665 N N . GLU A 1 89 ? 13.819 2.554 15.793 1.00 88.19 89 GLU A N 1
ATOM 666 C CA . GLU A 1 89 ? 14.790 1.495 15.526 1.00 88.19 89 GLU A CA 1
ATOM 667 C C . GLU A 1 89 ? 14.102 0.218 15.032 1.00 88.19 89 GLU A C 1
ATOM 669 O O . GLU A 1 89 ? 14.644 -0.487 14.189 1.00 88.19 89 GLU A O 1
ATOM 674 N N . GLU A 1 90 ? 12.884 -0.058 15.505 1.00 86.38 90 GLU A N 1
ATOM 675 C CA . GLU A 1 90 ? 12.098 -1.220 15.076 1.00 86.38 90 GLU A CA 1
ATOM 676 C C . GLU A 1 90 ? 11.536 -1.019 13.672 1.00 86.38 90 GLU A C 1
ATOM 678 O O . GLU A 1 90 ? 11.639 -1.913 12.836 1.00 86.38 90 GLU A O 1
ATOM 683 N N . ALA A 1 91 ? 10.991 0.171 13.401 1.00 89.19 91 ALA A N 1
ATOM 684 C CA . ALA A 1 91 ? 10.525 0.537 12.068 1.00 89.19 91 ALA A CA 1
ATOM 685 C C . ALA A 1 91 ? 11.679 0.517 11.050 1.00 89.19 91 ALA A C 1
ATOM 687 O O . ALA A 1 91 ? 11.525 0.047 9.922 1.00 89.19 91 ALA A O 1
ATOM 688 N N . LEU A 1 92 ? 12.864 0.981 11.456 1.00 90.50 92 LEU A N 1
ATOM 689 C CA . LEU A 1 92 ? 14.061 0.944 10.626 1.00 90.50 92 LEU A CA 1
ATOM 690 C C . LEU A 1 92 ? 14.533 -0.497 10.386 1.00 90.50 92 LEU A C 1
ATOM 692 O O . LEU A 1 92 ? 14.842 -0.838 9.244 1.00 90.50 92 LEU A O 1
ATOM 696 N N . ALA A 1 93 ? 14.535 -1.338 11.423 1.00 89.31 93 ALA A N 1
ATOM 697 C CA . ALA A 1 93 ? 14.984 -2.728 11.361 1.00 89.31 93 ALA A CA 1
ATOM 698 C C . ALA A 1 93 ? 14.014 -3.685 10.647 1.00 89.31 93 ALA A C 1
ATOM 700 O O . ALA A 1 93 ? 14.430 -4.784 10.282 1.00 89.31 93 ALA A O 1
ATOM 701 N N . ASP A 1 94 ? 12.749 -3.303 10.436 1.00 86.62 94 ASP A N 1
ATOM 702 C CA . ASP A 1 94 ? 11.784 -4.116 9.686 1.00 86.62 94 ASP A CA 1
ATOM 703 C C . ASP A 1 94 ? 12.346 -4.517 8.312 1.00 86.62 94 ASP A C 1
ATOM 705 O O . ASP A 1 94 ? 12.739 -3.671 7.521 1.00 86.62 94 ASP A O 1
ATOM 709 N N . CYS A 1 95 ? 12.406 -5.802 7.995 1.00 78.25 95 CYS A N 1
ATOM 710 C CA . CYS A 1 95 ? 13.052 -6.276 6.769 1.00 78.25 95 CYS A CA 1
ATOM 711 C C . CYS A 1 95 ? 12.111 -7.055 5.850 1.00 78.25 95 CYS A C 1
ATOM 713 O O . CYS A 1 95 ? 12.573 -7.827 5.014 1.00 78.25 95 CYS A O 1
ATOM 715 N N . GLY A 1 96 ? 10.798 -6.840 5.969 1.00 83.25 96 GLY A N 1
ATOM 716 C CA . GLY A 1 96 ? 9.861 -7.493 5.058 1.00 83.25 96 GLY A CA 1
ATOM 717 C C . GLY A 1 96 ? 8.379 -7.231 5.278 1.00 83.25 96 GLY A C 1
ATOM 718 O O . GLY A 1 96 ? 7.589 -7.718 4.474 1.00 83.25 96 GLY A O 1
ATOM 719 N N . THR A 1 97 ? 7.970 -6.502 6.323 1.00 91.50 97 THR A N 1
ATOM 720 C CA . THR A 1 97 ? 6.546 -6.169 6.491 1.00 91.50 97 THR A CA 1
ATOM 721 C C . THR A 1 97 ? 6.171 -4.860 5.810 1.00 91.50 97 THR A C 1
ATOM 723 O O . THR A 1 97 ? 5.033 -4.719 5.389 1.00 91.50 97 THR A O 1
ATOM 726 N N . TYR A 1 98 ? 7.099 -3.909 5.663 1.00 94.62 98 TYR A N 1
ATOM 727 C CA . TYR A 1 98 ? 6.835 -2.596 5.063 1.00 94.62 98 TYR A CA 1
ATOM 728 C C . TYR A 1 98 ? 5.694 -1.854 5.772 1.00 94.62 98 TYR A C 1
ATOM 730 O O . TYR A 1 98 ? 4.959 -1.085 5.159 1.00 94.62 98 TYR A O 1
ATOM 738 N N . MET A 1 99 ? 5.512 -2.109 7.069 1.00 93.81 99 MET A N 1
ATOM 739 C CA . MET A 1 99 ? 4.294 -1.788 7.810 1.00 93.81 99 MET A CA 1
ATOM 740 C C . MET A 1 99 ? 3.898 -0.311 7.702 1.00 93.81 99 MET A C 1
ATOM 742 O O . MET A 1 99 ? 4.523 0.559 8.303 1.00 93.81 99 MET A O 1
ATOM 746 N N . GLY A 1 100 ? 2.843 -0.033 6.930 1.00 95.94 100 GLY A N 1
ATOM 747 C CA . GLY A 1 100 ? 2.335 1.322 6.699 1.00 95.94 100 GLY A CA 1
ATOM 748 C C . GLY A 1 100 ? 3.231 2.205 5.829 1.00 95.94 100 GLY A C 1
ATOM 749 O O . GLY A 1 100 ? 2.884 3.363 5.603 1.00 95.94 100 GLY A O 1
ATOM 750 N N . ALA A 1 101 ? 4.372 1.713 5.348 1.00 97.50 101 ALA A N 1
ATOM 751 C CA . ALA A 1 101 ? 5.341 2.507 4.610 1.00 97.50 101 ALA A CA 1
ATOM 752 C C . ALA A 1 101 ? 4.827 2.892 3.217 1.00 97.50 101 ALA A C 1
ATOM 754 O O . ALA A 1 101 ? 4.002 2.196 2.615 1.00 97.50 101 ALA A O 1
ATOM 755 N N . THR A 1 102 ? 5.351 3.995 2.679 1.00 98.06 102 THR A N 1
ATOM 756 C CA . THR A 1 102 ? 5.297 4.224 1.234 1.00 98.06 102 THR A CA 1
ATOM 757 C C . THR A 1 102 ? 6.303 3.301 0.567 1.00 98.06 102 THR A C 1
ATOM 759 O O . THR A 1 102 ? 7.509 3.414 0.784 1.00 98.06 102 THR A O 1
ATOM 762 N N . VAL A 1 103 ? 5.809 2.424 -0.297 1.00 97.44 103 VAL A N 1
ATOM 763 C CA . VAL A 1 103 ? 6.641 1.499 -1.060 1.00 97.44 103 VAL A CA 1
ATOM 764 C C . VAL A 1 103 ? 6.942 2.075 -2.442 1.00 97.44 103 VAL A C 1
ATOM 766 O O . VAL A 1 103 ? 6.068 2.644 -3.091 1.00 97.44 103 VAL A O 1
ATOM 769 N N . GLY A 1 104 ? 8.179 1.908 -2.909 1.00 96.56 104 GLY A N 1
ATOM 770 C CA . GLY A 1 104 ? 8.641 2.316 -4.235 1.00 96.56 104 GLY A CA 1
ATOM 771 C C . GLY A 1 104 ? 10.160 2.138 -4.367 1.00 96.56 104 GLY A C 1
ATOM 772 O O . GLY A 1 104 ? 10.818 1.747 -3.417 1.00 96.56 104 GLY A O 1
ATOM 773 N N . ARG A 1 105 ? 10.794 2.404 -5.512 1.00 96.94 105 ARG A N 1
ATOM 774 C CA . ARG A 1 105 ? 10.245 3.053 -6.712 1.00 96.94 105 ARG A CA 1
ATOM 775 C C . ARG A 1 105 ? 9.204 2.215 -7.454 1.00 96.94 105 ARG A C 1
ATOM 777 O O . ARG A 1 105 ? 8.316 2.786 -8.079 1.00 96.94 105 ARG A O 1
ATOM 784 N N . TYR A 1 106 ? 9.287 0.889 -7.353 1.00 97.88 106 TYR A N 1
ATOM 785 C CA . TYR A 1 106 ? 8.331 -0.029 -7.969 1.00 97.88 106 TYR A CA 1
ATOM 786 C C . TYR A 1 106 ? 7.800 -1.043 -6.954 1.00 97.88 106 TYR A C 1
ATOM 788 O O . TYR A 1 106 ? 8.496 -1.966 -6.534 1.00 97.88 106 TYR A O 1
ATOM 796 N N . ALA A 1 107 ? 6.557 -0.829 -6.551 1.00 95.50 107 ALA A N 1
ATOM 797 C CA . ALA A 1 107 ? 5.771 -1.696 -5.701 1.00 95.50 107 ALA A CA 1
ATOM 798 C C . ALA A 1 107 ? 5.356 -3.017 -6.364 1.00 95.50 107 ALA A C 1
ATOM 800 O O . ALA A 1 107 ? 5.383 -3.156 -7.587 1.00 95.50 107 ALA A O 1
ATOM 801 N N . GLY A 1 108 ? 4.973 -3.989 -5.534 1.00 94.38 108 GLY A N 1
ATOM 802 C CA . GLY A 1 108 ? 4.845 -5.383 -5.942 1.00 94.38 108 GLY A CA 1
ATOM 803 C C . GLY A 1 108 ? 6.202 -6.007 -6.269 1.00 94.38 108 GLY A C 1
ATOM 804 O O . GLY A 1 108 ? 7.211 -5.701 -5.632 1.00 94.38 108 GLY A O 1
ATOM 805 N N . ARG A 1 109 ? 6.221 -6.902 -7.257 1.00 96.19 109 ARG A N 1
ATOM 806 C CA . ARG A 1 109 ? 7.409 -7.670 -7.643 1.00 96.19 109 ARG A CA 1
ATOM 807 C C . ARG A 1 109 ? 7.869 -7.346 -9.059 1.00 96.19 109 ARG A C 1
ATOM 809 O O . ARG A 1 109 ? 7.057 -6.934 -9.882 1.00 96.19 109 ARG A O 1
ATOM 816 N N . ILE A 1 110 ? 9.156 -7.558 -9.326 1.00 97.94 110 ILE A N 1
ATOM 817 C CA . ILE A 1 110 ? 9.746 -7.610 -10.669 1.00 97.94 110 ILE A CA 1
ATOM 818 C C . ILE A 1 110 ? 10.422 -8.974 -10.823 1.00 97.94 110 ILE A C 1
ATOM 820 O O . ILE A 1 110 ? 11.351 -9.301 -10.069 1.00 97.94 110 ILE A O 1
ATOM 824 N N . GLY A 1 111 ? 9.953 -9.758 -11.793 1.00 97.75 111 GLY A N 1
ATOM 825 C CA . GLY A 1 111 ? 10.455 -11.097 -12.078 1.00 97.75 111 GLY A CA 1
ATOM 826 C C . GLY A 1 111 ? 11.943 -11.070 -12.420 1.00 97.75 111 GLY A C 1
ATOM 827 O O . GLY A 1 111 ? 12.406 -10.225 -13.189 1.00 97.75 111 GLY A O 1
ATOM 828 N N . ASN A 1 112 ? 12.723 -11.967 -11.809 1.00 97.25 112 ASN A N 1
ATOM 829 C CA . ASN A 1 112 ? 14.177 -12.060 -11.997 1.00 97.25 112 ASN A CA 1
ATOM 830 C C . ASN A 1 112 ? 14.943 -10.745 -11.705 1.00 97.25 112 ASN A C 1
ATOM 832 O O . ASN A 1 112 ? 16.078 -10.569 -12.162 1.00 97.25 112 ASN A O 1
ATOM 836 N N . GLY A 1 113 ? 14.321 -9.788 -11.000 1.00 97.75 113 GLY A N 1
ATOM 837 C CA . GLY A 1 113 ? 14.875 -8.452 -10.765 1.00 97.75 113 GLY A CA 1
ATOM 838 C C . GLY A 1 113 ? 15.379 -7.782 -12.043 1.00 97.75 113 GLY A C 1
ATOM 839 O O . GLY A 1 113 ? 16.456 -7.194 -12.050 1.00 97.75 113 GLY A O 1
ATOM 840 N N . THR A 1 114 ? 14.687 -7.976 -13.166 1.00 98.19 114 THR A N 1
ATOM 841 C CA . THR A 1 114 ? 15.138 -7.496 -14.475 1.00 98.19 114 THR A CA 1
ATOM 842 C C . THR A 1 114 ? 13.949 -6.995 -15.278 1.00 98.19 114 THR A C 1
ATOM 844 O O . THR A 1 114 ? 12.881 -7.600 -15.260 1.00 98.19 114 THR A O 1
ATOM 847 N N . PHE A 1 115 ? 14.134 -5.900 -16.009 1.00 98.12 115 PHE A N 1
ATOM 848 C CA . PHE A 1 115 ? 13.129 -5.391 -16.938 1.00 98.12 115 PHE A CA 1
ATOM 849 C C . PHE A 1 115 ? 13.774 -4.693 -18.135 1.00 98.12 115 PHE A C 1
ATOM 851 O O . PHE A 1 115 ? 14.934 -4.276 -18.088 1.00 98.12 115 PHE A O 1
ATOM 858 N N . VAL A 1 116 ? 13.010 -4.538 -19.217 1.00 97.81 116 VAL A N 1
ATOM 859 C CA . VAL A 1 116 ? 13.443 -3.810 -20.417 1.00 97.81 116 VAL A CA 1
ATOM 860 C C . VAL A 1 116 ? 12.660 -2.510 -20.544 1.00 97.81 116 VAL A C 1
ATOM 862 O O . VAL A 1 116 ? 11.433 -2.511 -20.591 1.00 97.81 116 VAL A O 1
ATOM 865 N N . LEU A 1 117 ? 13.372 -1.390 -20.661 1.00 97.00 117 LEU A N 1
ATOM 866 C CA . LEU A 1 117 ? 12.793 -0.073 -20.918 1.00 97.00 117 LEU A CA 1
ATOM 867 C C . LEU A 1 117 ? 13.565 0.600 -22.053 1.00 97.00 117 LEU A C 1
ATOM 869 O O . LEU A 1 117 ? 14.791 0.671 -22.024 1.00 97.00 117 LEU A O 1
ATOM 873 N N . ASN A 1 118 ? 12.854 1.084 -23.075 1.00 94.44 118 ASN A N 1
ATOM 874 C CA . ASN A 1 118 ? 13.452 1.710 -24.263 1.00 94.44 118 ASN A CA 1
ATOM 875 C C . ASN A 1 118 ? 14.574 0.868 -24.899 1.00 94.44 118 ASN A C 1
ATOM 877 O O . ASN A 1 118 ? 15.625 1.391 -25.260 1.00 94.44 118 ASN A O 1
ATOM 881 N N . ARG A 1 119 ? 14.340 -0.447 -25.033 1.00 95.38 119 ARG A N 1
ATOM 882 C CA . ARG A 1 119 ? 15.291 -1.440 -25.577 1.00 95.38 119 ARG A CA 1
ATOM 883 C C . ARG A 1 119 ? 16.576 -1.629 -24.756 1.00 95.38 119 ARG A C 1
ATOM 885 O O . ARG A 1 119 ? 17.463 -2.345 -25.205 1.00 95.38 119 ARG A O 1
ATOM 892 N N . LYS A 1 120 ? 16.675 -1.035 -23.565 1.00 97.81 120 LYS A N 1
ATOM 893 C CA . LYS A 1 120 ? 17.769 -1.266 -22.620 1.00 97.81 120 LYS A CA 1
ATOM 894 C C . LYS A 1 120 ? 17.298 -2.167 -21.483 1.00 97.81 120 LYS A C 1
ATOM 896 O O . LYS A 1 120 ? 16.218 -1.958 -20.932 1.00 97.81 120 LYS A O 1
ATOM 901 N N . THR A 1 121 ? 18.125 -3.147 -21.138 1.00 98.31 121 THR A N 1
ATOM 902 C CA . THR A 1 121 ? 17.921 -4.019 -19.978 1.00 98.31 121 THR A CA 1
ATOM 903 C C . THR A 1 121 ? 18.416 -3.329 -18.711 1.00 98.31 121 THR A C 1
ATOM 905 O O . THR A 1 121 ? 19.498 -2.738 -18.698 1.00 98.31 121 THR A O 1
ATOM 908 N N . TYR A 1 122 ? 17.617 -3.412 -17.654 1.00 98.62 122 TYR A N 1
ATOM 909 C CA . TYR A 1 122 ? 17.920 -2.917 -16.318 1.00 98.62 122 TYR A CA 1
ATOM 910 C C . TYR A 1 122 ? 17.821 -4.060 -15.317 1.00 98.62 122 TYR A C 1
ATOM 912 O O . TYR A 1 122 ? 16.973 -4.939 -15.468 1.00 98.62 122 TYR A O 1
ATOM 920 N N . HIS A 1 123 ? 18.670 -4.017 -14.294 1.00 98.31 123 HIS A N 1
ATOM 921 C CA . HIS A 1 123 ? 18.707 -4.999 -13.217 1.00 98.31 123 HIS A CA 1
ATOM 922 C C . HIS A 1 123 ? 18.483 -4.301 -11.880 1.00 98.31 123 HIS A C 1
ATOM 924 O O . HIS A 1 123 ? 19.060 -3.244 -11.631 1.00 98.31 123 HIS A O 1
ATOM 930 N N . THR A 1 124 ? 17.669 -4.908 -11.030 1.00 98.31 124 THR A N 1
ATOM 931 C CA . THR A 1 124 ? 17.297 -4.434 -9.697 1.00 98.31 124 THR A CA 1
ATOM 932 C C . THR A 1 124 ? 17.711 -5.471 -8.642 1.00 98.31 124 THR A C 1
ATOM 934 O O . THR A 1 124 ? 17.855 -6.655 -8.964 1.00 98.31 124 THR A O 1
ATOM 937 N N . PRO A 1 125 ? 17.932 -5.075 -7.373 1.00 96.94 125 PRO A N 1
ATOM 938 C CA . PRO A 1 125 ? 18.327 -6.005 -6.316 1.00 96.94 125 PRO A CA 1
ATOM 939 C C . PRO A 1 125 ? 17.317 -7.139 -6.127 1.00 96.94 125 PRO A C 1
ATOM 941 O O . PRO A 1 125 ? 16.117 -6.890 -6.015 1.00 96.94 125 PRO A O 1
ATOM 944 N N . LYS A 1 126 ? 17.794 -8.381 -6.036 1.00 96.88 126 LYS A N 1
ATOM 945 C CA . LYS A 1 126 ? 16.950 -9.562 -5.815 1.00 96.88 126 LYS A CA 1
ATOM 946 C C . LYS A 1 126 ? 16.763 -9.836 -4.321 1.00 96.88 126 LYS A C 1
ATOM 948 O O . LYS A 1 126 ? 17.408 -10.711 -3.754 1.00 96.88 126 LYS A O 1
ATOM 953 N N . ASN A 1 127 ? 15.929 -9.030 -3.671 1.00 95.12 127 ASN A N 1
ATOM 954 C CA . ASN A 1 127 ? 15.683 -9.077 -2.226 1.00 95.12 127 ASN A CA 1
ATOM 955 C C . ASN A 1 127 ? 14.573 -10.055 -1.796 1.00 95.12 127 ASN A C 1
ATOM 957 O O . ASN A 1 127 ? 14.316 -10.161 -0.603 1.00 95.12 127 ASN A O 1
ATOM 961 N N . GLN A 1 128 ? 13.935 -10.770 -2.726 1.00 93.81 128 GLN A N 1
ATOM 962 C CA . GLN A 1 128 ? 13.035 -11.886 -2.423 1.00 93.81 128 GLN A CA 1
ATOM 963 C C . GLN A 1 128 ? 13.735 -13.200 -2.786 1.00 93.81 128 GLN A C 1
ATOM 965 O O . GLN A 1 128 ? 13.862 -13.527 -3.971 1.00 93.81 128 GLN A O 1
ATOM 970 N N . ASP A 1 129 ? 14.240 -13.902 -1.769 1.00 89.25 129 ASP A N 1
ATOM 971 C CA . ASP A 1 129 ? 14.906 -15.213 -1.864 1.00 89.25 129 ASP A CA 1
ATOM 972 C C . ASP A 1 129 ? 16.052 -15.285 -2.892 1.00 89.25 129 ASP A C 1
ATOM 974 O O . ASP A 1 129 ? 16.362 -16.340 -3.438 1.00 89.25 129 ASP A O 1
ATOM 978 N N . GLY A 1 130 ? 16.680 -14.145 -3.205 1.00 92.69 130 GLY A N 1
ATOM 979 C CA . GLY A 1 130 ? 17.731 -14.058 -4.224 1.00 92.69 130 GLY A CA 1
ATOM 980 C C . GLY A 1 130 ? 17.240 -14.221 -5.668 1.00 92.69 130 GLY A C 1
ATOM 981 O O . GLY A 1 130 ? 18.063 -14.260 -6.583 1.00 92.69 130 GLY A O 1
ATOM 982 N N . LEU A 1 131 ? 15.924 -14.282 -5.902 1.00 95.00 131 LEU A N 1
ATOM 983 C CA . LEU A 1 131 ? 15.329 -14.543 -7.216 1.00 95.00 131 LEU A CA 1
ATOM 984 C C . LEU A 1 131 ? 14.693 -13.297 -7.830 1.00 95.00 131 LEU A C 1
ATOM 986 O O . LEU A 1 131 ? 14.987 -12.963 -8.978 1.00 95.00 131 LEU A O 1
ATOM 990 N N . ASN A 1 132 ? 13.865 -12.590 -7.064 1.00 97.38 132 ASN A N 1
ATOM 991 C CA . ASN A 1 132 ? 13.044 -11.488 -7.564 1.00 97.38 132 ASN A CA 1
ATOM 992 C C . ASN A 1 132 ? 13.310 -10.198 -6.793 1.00 97.38 132 ASN A C 1
ATOM 994 O O . ASN A 1 132 ? 13.807 -10.215 -5.664 1.00 97.38 132 ASN A O 1
ATOM 998 N N . THR A 1 133 ? 12.945 -9.068 -7.393 1.00 97.75 133 THR A N 1
ATOM 999 C CA . THR A 1 133 ? 12.861 -7.802 -6.661 1.00 97.75 133 THR A CA 1
ATOM 1000 C C . THR A 1 133 ? 11.464 -7.661 -6.099 1.00 97.75 133 THR A C 1
ATOM 1002 O O . THR A 1 133 ? 10.495 -7.788 -6.842 1.00 97.75 133 THR A O 1
ATOM 1005 N N . ILE A 1 134 ? 11.360 -7.342 -4.816 1.00 96.81 134 ILE A N 1
ATOM 1006 C CA . ILE A 1 134 ? 10.109 -6.964 -4.169 1.00 96.81 134 ILE A CA 1
ATOM 1007 C C . ILE A 1 134 ? 10.232 -5.534 -3.642 1.00 96.81 134 ILE A C 1
ATOM 1009 O O . ILE A 1 134 ? 11.262 -5.151 -3.081 1.00 96.81 134 ILE A O 1
ATOM 1013 N N . HIS A 1 135 ? 9.190 -4.735 -3.866 1.00 96.81 135 HIS A N 1
ATOM 1014 C CA . HIS A 1 135 ? 9.001 -3.424 -3.244 1.00 96.81 135 HIS A CA 1
ATOM 1015 C C . HIS A 1 135 ? 10.158 -2.433 -3.468 1.00 96.81 135 HIS A C 1
ATOM 1017 O O . HIS A 1 135 ? 10.504 -1.641 -2.600 1.00 96.81 135 HIS A O 1
ATOM 1023 N N . GLY A 1 136 ? 10.738 -2.446 -4.673 1.00 96.00 136 GLY A N 1
ATOM 1024 C CA . GLY A 1 136 ? 11.805 -1.524 -5.072 1.00 96.00 136 GLY A CA 1
ATOM 1025 C C . GLY A 1 136 ? 13.218 -1.935 -4.642 1.00 96.00 136 GLY A C 1
ATOM 1026 O O . GLY A 1 136 ? 14.159 -1.180 -4.896 1.00 96.00 136 GLY A O 1
ATOM 1027 N N . GLY A 1 137 ? 13.389 -3.120 -4.047 1.00 94.88 137 GLY A N 1
ATOM 1028 C CA . GLY A 1 137 ? 14.687 -3.652 -3.623 1.00 94.88 137 GLY A CA 1
ATOM 1029 C C . GLY A 1 137 ? 14.999 -3.412 -2.142 1.00 94.88 137 GLY A C 1
ATOM 1030 O O . GLY A 1 137 ? 14.148 -2.992 -1.364 1.00 94.88 137 GLY A O 1
ATOM 1031 N N . GLY A 1 138 ? 16.240 -3.697 -1.738 1.00 88.06 138 GLY A N 1
ATOM 1032 C CA . GLY A 1 138 ? 16.723 -3.382 -0.388 1.00 88.06 138 GLY A CA 1
ATOM 1033 C C . GLY A 1 138 ? 16.996 -1.884 -0.217 1.00 88.06 138 GLY A C 1
ATOM 1034 O O . GLY A 1 138 ? 17.402 -1.226 -1.172 1.00 88.06 138 GLY A O 1
ATOM 1035 N N . ASN A 1 139 ? 16.796 -1.341 0.992 1.00 91.94 139 ASN A N 1
ATOM 1036 C CA . ASN A 1 139 ? 16.971 0.092 1.285 1.00 91.94 139 ASN A CA 1
ATOM 1037 C C . ASN A 1 139 ? 16.186 0.994 0.308 1.00 91.94 139 ASN A C 1
ATOM 1039 O O . ASN A 1 139 ? 16.733 1.940 -0.263 1.00 91.94 139 ASN A O 1
ATOM 1043 N N . ALA A 1 140 ? 14.924 0.645 0.059 1.00 96.06 140 ALA A N 1
ATOM 1044 C CA . ALA A 1 140 ? 14.040 1.347 -0.859 1.00 96.06 140 ALA A CA 1
ATOM 1045 C C . ALA A 1 140 ? 13.271 2.464 -0.129 1.00 96.06 140 ALA A C 1
ATOM 1047 O O . ALA A 1 140 ? 13.721 2.946 0.912 1.00 96.06 140 ALA A O 1
ATOM 1048 N N . PHE A 1 141 ? 12.158 2.941 -0.696 1.00 97.75 141 PHE A N 1
ATOM 1049 C CA . PHE A 1 141 ? 11.458 4.144 -0.213 1.00 97.75 141 PHE A CA 1
ATOM 1050 C C . PHE A 1 141 ? 11.016 4.065 1.249 1.00 97.75 141 PHE A C 1
ATOM 1052 O O . PHE A 1 141 ? 11.052 5.088 1.931 1.00 97.75 141 PHE A O 1
ATOM 1059 N N . ASP A 1 142 ? 10.688 2.868 1.730 1.00 96.44 142 ASP A N 1
ATOM 1060 C CA . ASP A 1 142 ? 10.310 2.553 3.107 1.00 96.44 142 ASP A CA 1
ATOM 1061 C C . ASP A 1 142 ? 11.437 2.817 4.120 1.00 96.44 142 ASP A C 1
ATOM 1063 O O . ASP A 1 142 ? 11.175 3.134 5.279 1.00 96.44 142 ASP A O 1
ATOM 1067 N N . LYS A 1 143 ? 12.698 2.751 3.675 1.00 95.50 143 LYS A N 1
ATOM 1068 C CA . LYS A 1 143 ? 13.894 2.982 4.502 1.00 95.50 143 LYS A CA 1
ATOM 1069 C C . LYS A 1 143 ? 14.450 4.392 4.411 1.00 95.50 143 LYS A C 1
ATOM 1071 O O . LYS A 1 143 ? 15.434 4.708 5.079 1.00 95.50 143 LYS A O 1
ATOM 1076 N N . LYS A 1 144 ? 13.853 5.254 3.589 1.00 97.06 144 LYS A N 1
ATOM 1077 C CA . LYS A 1 144 ? 14.351 6.619 3.403 1.00 97.06 144 LYS A CA 1
ATOM 1078 C C . LYS A 1 144 ? 13.789 7.559 4.446 1.00 97.06 144 LYS A C 1
ATOM 1080 O O . LYS A 1 144 ? 12.638 7.452 4.855 1.00 97.06 144 LYS A O 1
ATOM 1085 N N . GLN A 1 145 ? 14.604 8.533 4.817 1.00 97.56 145 GLN A N 1
ATOM 1086 C CA . GLN A 1 145 ? 14.183 9.672 5.610 1.00 97.56 145 GLN A CA 1
ATOM 1087 C C . GLN A 1 145 ? 13.624 10.739 4.659 1.00 97.56 145 GLN A C 1
ATOM 1089 O O . GLN A 1 145 ? 14.375 11.380 3.923 1.00 97.56 145 GLN A O 1
ATOM 1094 N N . TRP A 1 146 ? 12.303 10.902 4.634 1.00 98.44 146 TRP A N 1
ATOM 1095 C CA . TRP A 1 146 ? 11.630 11.864 3.763 1.00 98.44 146 TRP A CA 1
ATOM 1096 C C . TRP A 1 146 ? 11.657 13.257 4.394 1.00 98.44 146 TRP A C 1
ATOM 1098 O O . TRP A 1 146 ? 11.437 13.421 5.597 1.00 98.44 146 TRP A O 1
ATOM 1108 N N . GLN A 1 147 ? 11.894 14.276 3.569 1.00 98.19 147 GLN A N 1
ATOM 1109 C CA . GLN A 1 147 ? 11.666 15.666 3.963 1.00 98.19 147 GLN A CA 1
ATOM 1110 C C . GLN A 1 147 ? 10.163 15.920 4.032 1.00 98.19 147 GLN A C 1
ATOM 1112 O O . GLN A 1 147 ? 9.410 15.272 3.309 1.00 98.19 147 GLN A O 1
ATOM 1117 N N . TYR A 1 148 ? 9.703 16.861 4.856 1.00 97.62 148 TYR A N 1
ATOM 1118 C CA . TYR A 1 148 ? 8.270 17.108 5.001 1.00 97.62 148 TYR A CA 1
ATOM 1119 C C . TYR A 1 148 ? 7.909 18.589 5.100 1.00 97.62 148 TYR A C 1
ATOM 1121 O O . TYR A 1 148 ? 8.731 19.438 5.438 1.00 97.62 148 TYR A O 1
ATOM 1129 N N . LYS A 1 149 ? 6.639 18.882 4.817 1.00 94.19 149 LYS A N 1
ATOM 1130 C CA . LYS A 1 149 ? 5.994 20.175 5.041 1.00 94.19 149 LYS A CA 1
ATOM 1131 C C . LYS A 1 149 ? 4.582 19.955 5.575 1.00 94.19 149 LYS A C 1
ATOM 1133 O O . LYS A 1 149 ? 3.793 19.246 4.951 1.00 94.19 149 LYS A O 1
ATOM 1138 N N . VAL A 1 150 ? 4.254 20.594 6.695 1.00 91.00 150 VAL A N 1
ATOM 1139 C CA . VAL A 1 150 ? 2.891 20.633 7.248 1.00 91.00 150 VAL A CA 1
ATOM 1140 C C . VAL A 1 150 ? 2.194 21.902 6.763 1.00 91.00 150 VAL A C 1
ATOM 1142 O O . VAL A 1 150 ? 2.803 22.970 6.717 1.00 91.00 150 VAL A O 1
ATOM 1145 N N . LEU A 1 151 ? 0.936 21.784 6.345 1.00 82.75 151 LEU A N 1
ATOM 1146 C CA . LEU A 1 151 ? 0.137 22.873 5.790 1.00 82.75 151 LEU A CA 1
ATOM 1147 C C . LEU A 1 151 ? -1.266 22.860 6.402 1.00 82.75 151 LEU A C 1
ATOM 1149 O O . LEU A 1 151 ? -2.001 21.883 6.242 1.00 82.75 151 LEU A O 1
ATOM 1153 N N . ASN A 1 152 ? -1.650 23.986 7.006 1.00 78.69 152 ASN A N 1
ATOM 1154 C CA . ASN A 1 152 ? -2.995 24.238 7.517 1.00 78.69 152 ASN A CA 1
ATOM 1155 C C . ASN A 1 152 ? -3.583 25.418 6.760 1.00 78.69 152 ASN A C 1
ATOM 1157 O O . ASN A 1 152 ? -2.990 26.493 6.738 1.00 78.69 152 ASN A O 1
ATOM 1161 N N . SER A 1 153 ? -4.747 25.233 6.149 1.00 69.62 153 SER A N 1
ATOM 1162 C CA . SER A 1 153 ? -5.437 26.311 5.434 1.00 69.62 153 SER A CA 1
ATOM 1163 C C . SER A 1 153 ? -6.609 26.875 6.255 1.00 69.62 153 SER A C 1
ATOM 1165 O O . SER A 1 153 ? -7.654 27.257 5.736 1.00 69.62 153 SER A O 1
ATOM 1167 N N . THR A 1 154 ? -6.457 26.903 7.582 1.00 52.53 154 THR A N 1
ATOM 1168 C CA . THR A 1 154 ? -7.476 27.383 8.533 1.00 52.53 154 THR A CA 1
ATOM 1169 C C . THR A 1 154 ? -7.518 28.908 8.682 1.00 52.53 154 THR A C 1
ATOM 1171 O O . THR A 1 154 ? -8.257 29.403 9.527 1.00 52.53 154 THR A O 1
ATOM 1174 N N . THR A 1 155 ? -6.755 29.668 7.893 1.00 36.84 155 THR A N 1
ATOM 1175 C CA . THR A 1 155 ? -6.734 31.136 7.942 1.00 36.84 155 THR A CA 1
ATOM 1176 C C . THR A 1 155 ? -7.487 31.741 6.757 1.00 36.84 155 THR A C 1
ATOM 1178 O O . THR A 1 155 ? -7.231 31.413 5.599 1.00 36.84 155 THR A O 1
ATOM 1181 N N . HIS A 1 156 ? -8.428 32.642 7.052 1.00 34.09 156 HIS A N 1
ATOM 1182 C CA . HIS A 1 156 ? -9.025 33.535 6.059 1.00 34.09 156 HIS A CA 1
ATOM 1183 C C . HIS A 1 156 ? -7.926 34.337 5.331 1.00 34.09 156 HIS A C 1
ATOM 1185 O O . HIS A 1 156 ? -6.943 34.721 5.972 1.00 34.09 156 HIS A O 1
ATOM 1191 N N . PRO A 1 157 ? -8.078 34.655 4.033 1.00 32.56 157 PRO A N 1
ATOM 1192 C CA . PRO A 1 157 ? -7.270 35.705 3.425 1.00 32.56 157 PRO A CA 1
ATOM 1193 C C . PRO A 1 157 ? -7.630 37.040 4.103 1.00 32.56 157 PRO A C 1
ATOM 1195 O O . PRO A 1 157 ? -8.796 37.432 4.116 1.00 32.56 157 PRO A O 1
ATOM 1198 N N . HIS A 1 158 ? -6.656 37.726 4.709 1.00 29.80 158 HIS A N 1
ATOM 1199 C CA . HIS A 1 158 ? -6.852 39.101 5.191 1.00 29.80 158 HIS A CA 1
ATOM 1200 C C . HIS A 1 158 ? -7.142 40.038 3.993 1.00 29.80 158 HIS A C 1
ATOM 1202 O O . HIS A 1 158 ? -6.659 39.773 2.888 1.00 29.80 158 HIS A O 1
ATOM 1208 N N . PRO A 1 159 ? -7.920 41.123 4.179 1.00 39.12 159 PRO A N 1
ATOM 1209 C CA . PRO A 1 159 ? -8.382 41.982 3.104 1.00 39.12 159 PRO A CA 1
ATOM 1210 C C . PRO A 1 159 ? -7.277 42.945 2.649 1.00 39.12 159 PRO A C 1
ATOM 1212 O O . PRO A 1 159 ? -6.510 43.450 3.462 1.00 39.12 159 PRO A O 1
ATOM 1215 N N . HIS A 1 160 ? -7.244 43.180 1.337 1.00 34.00 160 HIS A N 1
ATOM 1216 C CA . HIS A 1 160 ? -6.674 44.332 0.631 1.00 34.00 160 HIS A CA 1
ATOM 121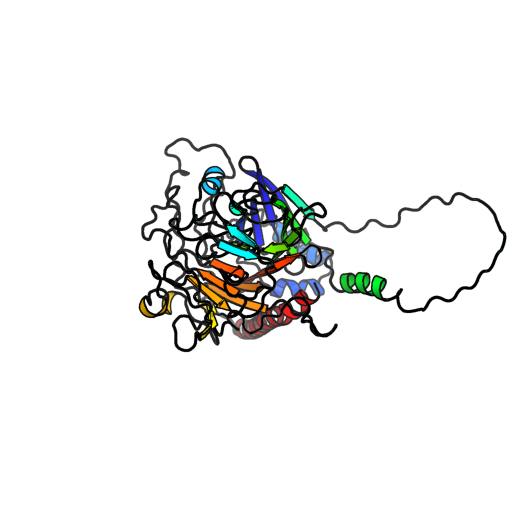7 C C . HIS A 1 160 ? -5.466 45.033 1.280 1.00 34.00 160 HIS A C 1
ATOM 1219 O O . HIS A 1 160 ? -5.607 45.955 2.081 1.00 34.00 160 HIS A O 1
ATOM 1225 N N . ALA A 1 161 ? -4.264 44.694 0.808 1.00 28.98 161 ALA A N 1
ATOM 1226 C CA . ALA A 1 161 ? -3.144 45.622 0.874 1.00 28.98 161 ALA A CA 1
ATOM 1227 C C . ALA A 1 161 ? -3.477 46.842 -0.003 1.00 28.98 161 ALA A C 1
ATOM 1229 O O . ALA A 1 161 ? -3.484 46.763 -1.232 1.00 28.98 161 ALA A O 1
ATOM 1230 N N . HIS A 1 162 ? -3.789 47.968 0.636 1.00 30.55 162 HIS A N 1
ATOM 1231 C CA . HIS A 1 162 ? -3.792 49.269 -0.014 1.00 30.55 162 HIS A CA 1
ATOM 1232 C C . HIS A 1 162 ? -2.374 49.564 -0.517 1.00 30.55 162 HIS A C 1
ATOM 1234 O O . HIS A 1 162 ? -1.457 49.784 0.272 1.00 30.55 162 HIS A O 1
ATOM 1240 N N . HIS A 1 163 ? -2.193 49.573 -1.835 1.00 29.33 163 HIS A N 1
ATOM 1241 C CA . HIS A 1 163 ? -1.032 50.208 -2.444 1.00 29.33 163 HIS A CA 1
ATOM 1242 C C . HIS A 1 163 ? -1.141 51.731 -2.254 1.00 29.33 163 HIS A C 1
ATOM 1244 O O . HIS A 1 163 ? -2.196 52.295 -2.560 1.00 29.33 163 HIS A O 1
ATOM 1250 N N . PRO A 1 164 ? -0.086 52.426 -1.791 1.00 28.39 164 PRO A N 1
ATOM 1251 C CA . PRO A 1 164 ? -0.044 53.874 -1.880 1.00 28.39 164 PRO A CA 1
ATOM 1252 C C . PRO A 1 164 ? 0.113 54.264 -3.354 1.00 28.39 164 PRO A C 1
ATOM 1254 O O . PRO A 1 164 ? 1.066 53.868 -4.024 1.00 28.39 164 PRO A O 1
ATOM 1257 N N . VAL A 1 165 ? -0.853 55.030 -3.856 1.00 28.88 165 VAL A N 1
ATOM 1258 C CA . VAL A 1 165 ? -0.787 55.681 -5.166 1.00 28.88 165 VAL A CA 1
ATOM 1259 C C . VAL A 1 165 ? 0.299 56.753 -5.091 1.00 28.88 165 VAL A C 1
ATOM 1261 O O . VAL A 1 165 ? 0.135 57.742 -4.378 1.00 28.88 165 VAL A O 1
ATOM 1264 N N . SER A 1 166 ? 1.407 56.569 -5.814 1.00 28.89 166 SER A N 1
ATOM 1265 C CA . SER A 1 166 ? 2.291 57.680 -6.164 1.00 28.89 166 SER A CA 1
ATOM 1266 C C . SER A 1 166 ? 1.821 58.289 -7.484 1.00 28.89 166 SER A C 1
ATOM 1268 O O . SER A 1 166 ? 1.461 57.595 -8.435 1.00 28.89 166 SER A O 1
ATOM 1270 N N . ALA A 1 167 ? 1.757 59.614 -7.494 1.00 31.77 167 ALA A N 1
ATOM 1271 C CA . ALA A 1 167 ? 1.327 60.414 -8.622 1.00 31.77 167 ALA A CA 1
ATOM 1272 C C . ALA A 1 167 ? 2.426 60.515 -9.689 1.00 31.77 167 ALA A C 1
ATOM 1274 O O . ALA A 1 167 ? 3.565 60.860 -9.375 1.00 31.77 167 ALA A O 1
ATOM 1275 N N . SER A 1 168 ? 2.054 60.344 -10.956 1.00 28.33 168 SER A N 1
ATOM 1276 C CA . SER A 1 168 ? 2.658 61.084 -12.066 1.00 28.33 168 SER A CA 1
ATOM 1277 C C . SER A 1 168 ? 1.666 61.218 -13.228 1.00 28.33 168 SER A C 1
ATOM 1279 O O . SER A 1 168 ? 0.880 60.320 -13.523 1.00 28.33 168 SER A O 1
ATOM 1281 N N . ALA A 1 169 ? 1.658 62.420 -13.803 1.00 29.36 169 ALA A N 1
ATOM 1282 C CA . ALA A 1 169 ? 0.738 62.923 -14.821 1.00 29.36 169 ALA A CA 1
ATOM 1283 C C . ALA A 1 169 ? 1.271 62.637 -16.260 1.00 29.36 169 ALA A C 1
ATOM 1285 O O . ALA A 1 169 ? 2.175 61.815 -16.396 1.00 29.36 169 ALA A O 1
ATOM 1286 N N . PRO A 1 170 ? 0.711 63.194 -17.357 1.00 33.66 170 PRO A N 1
ATOM 1287 C CA . PRO A 1 170 ? 0.021 62.374 -18.347 1.00 33.66 170 PRO A CA 1
ATOM 1288 C C . PRO A 1 170 ? 0.631 62.400 -19.767 1.00 33.66 170 PRO A C 1
ATOM 1290 O O . PRO A 1 170 ? 1.391 63.287 -20.132 1.00 33.66 170 PRO A O 1
ATOM 1293 N N . ASP A 1 171 ? 0.147 61.443 -20.564 1.00 29.11 171 ASP A N 1
ATOM 1294 C CA . ASP A 1 171 ? -0.061 61.469 -22.023 1.00 29.11 171 ASP A CA 1
ATOM 1295 C C . ASP A 1 171 ? 1.147 61.390 -22.990 1.00 29.11 171 ASP A C 1
ATOM 1297 O O . ASP A 1 171 ? 2.055 62.216 -22.997 1.00 29.11 171 ASP A O 1
ATOM 1301 N N . THR A 1 172 ? 1.117 60.408 -23.903 1.00 28.80 172 THR A N 1
ATOM 1302 C CA . THR A 1 172 ? 0.919 60.647 -25.353 1.00 28.80 172 THR A CA 1
ATOM 1303 C C . THR A 1 172 ? 0.942 59.348 -26.182 1.00 28.80 172 THR A C 1
ATOM 1305 O O . THR A 1 172 ? 1.788 58.469 -26.049 1.00 28.80 172 THR A O 1
ATOM 1308 N N . HIS A 1 173 ? -0.044 59.270 -27.076 1.00 31.38 173 HIS A N 1
ATOM 1309 C CA . HIS A 1 173 ? -0.273 58.383 -28.222 1.00 31.38 173 HIS A CA 1
ATOM 1310 C C . HIS A 1 173 ? 0.860 57.497 -28.795 1.00 31.38 173 HIS A C 1
ATOM 1312 O O . HIS A 1 173 ? 1.883 57.996 -29.256 1.00 31.38 173 HIS A O 1
ATOM 1318 N N . LYS A 1 174 ? 0.504 56.237 -29.121 1.00 30.02 174 LYS A N 1
ATOM 1319 C CA . LYS A 1 174 ? 0.320 55.790 -30.528 1.00 30.02 174 LYS A CA 1
ATOM 1320 C C . LYS A 1 174 ? -0.356 54.416 -30.650 1.00 30.02 174 LYS A C 1
ATOM 1322 O O . LYS A 1 174 ? 0.085 53.416 -30.098 1.00 30.02 174 LYS A O 1
ATOM 1327 N N . LYS A 1 175 ? -1.420 54.389 -31.461 1.00 33.31 175 LYS A N 1
ATOM 1328 C CA . LYS A 1 175 ? -2.128 53.199 -31.955 1.00 33.31 175 LYS A CA 1
ATOM 1329 C C . LYS A 1 175 ? -1.200 52.318 -32.802 1.00 33.31 175 LYS A C 1
ATOM 1331 O O . LYS A 1 175 ? -0.658 52.802 -33.793 1.00 33.31 175 LYS A O 1
ATOM 1336 N N . ARG A 1 176 ? -1.175 51.011 -32.529 1.00 29.09 176 ARG A N 1
ATOM 1337 C CA . ARG A 1 176 ? -1.043 49.967 -33.560 1.00 29.09 176 ARG A CA 1
ATOM 1338 C C . ARG A 1 176 ? -1.991 48.811 -33.237 1.00 29.09 176 ARG A C 1
ATOM 1340 O O . ARG A 1 176 ? -1.819 48.106 -32.254 1.00 29.09 176 ARG A O 1
ATOM 1347 N N . LYS A 1 177 ? -3.014 48.672 -34.084 1.00 29.53 177 LYS A N 1
ATOM 1348 C CA . LYS A 1 177 ? -3.872 47.491 -34.212 1.00 29.53 177 LYS A CA 1
ATOM 1349 C C . LYS A 1 177 ? -3.043 46.391 -34.881 1.00 29.53 177 LYS A C 1
ATOM 1351 O O . LYS A 1 177 ? -2.573 46.602 -35.995 1.00 29.53 177 LYS A O 1
ATOM 1356 N N . ALA A 1 178 ? -2.924 45.238 -34.239 1.00 28.16 178 ALA A N 1
ATOM 1357 C CA . ALA A 1 178 ? -2.648 43.971 -34.901 1.00 28.16 178 ALA A CA 1
ATOM 1358 C C . ALA A 1 178 ? -3.569 42.929 -34.261 1.00 28.16 178 ALA A C 1
ATOM 1360 O O . ALA A 1 178 ? -3.610 42.800 -33.040 1.00 28.16 178 ALA A O 1
ATOM 1361 N N . ALA A 1 179 ? -4.384 42.295 -35.098 1.00 35.66 179 ALA A N 1
ATOM 1362 C CA . ALA A 1 179 ? -5.336 41.270 -34.716 1.00 35.66 179 ALA A CA 1
ATOM 1363 C C . ALA A 1 179 ? -4.591 40.001 -34.284 1.00 35.66 179 ALA A C 1
ATOM 1365 O O . ALA A 1 179 ? -3.719 39.531 -35.012 1.00 35.66 179 ALA A O 1
ATOM 1366 N N . VAL A 1 180 ? -4.956 39.461 -33.123 1.00 28.28 180 VAL A N 1
ATOM 1367 C CA . VAL A 1 180 ? -4.677 38.080 -32.722 1.00 28.28 180 VAL A CA 1
ATOM 1368 C C . VAL A 1 180 ? -5.967 37.536 -32.120 1.00 28.28 180 VAL A C 1
ATOM 1370 O O . VAL A 1 180 ? -6.639 38.233 -31.358 1.00 28.28 180 VAL A O 1
ATOM 1373 N N . ASP A 1 181 ? -6.325 36.337 -32.566 1.00 26.67 181 ASP A N 1
ATOM 1374 C CA . ASP A 1 181 ? -7.566 35.621 -32.304 1.00 26.67 181 ASP A CA 1
ATOM 1375 C C . ASP A 1 181 ? -7.994 35.625 -30.832 1.00 26.67 181 ASP A C 1
ATOM 1377 O O . ASP A 1 181 ? -7.259 35.237 -29.923 1.00 26.67 181 ASP A O 1
ATOM 1381 N N . ALA A 1 182 ? -9.247 36.017 -30.616 1.00 30.23 182 ALA A N 1
ATOM 1382 C CA . ALA A 1 182 ? -9.951 35.835 -29.361 1.00 30.23 182 ALA A CA 1
ATOM 1383 C C . ALA A 1 182 ? -10.378 34.366 -29.243 1.00 30.23 182 ALA A C 1
ATOM 1385 O O . ALA A 1 182 ? -11.477 34.019 -29.659 1.00 30.23 182 ALA A O 1
ATOM 1386 N N . ASN A 1 183 ? -9.496 33.501 -28.734 1.00 31.78 183 ASN A N 1
ATOM 1387 C CA . ASN A 1 183 ? -9.879 32.160 -28.265 1.00 31.78 183 ASN A CA 1
ATOM 1388 C C . ASN A 1 183 ? -8.985 31.557 -27.162 1.00 31.78 183 ASN A C 1
ATOM 1390 O O . ASN A 1 183 ? -9.237 30.431 -26.756 1.00 31.78 183 ASN A O 1
ATOM 1394 N N . ASP A 1 184 ? -8.008 32.289 -26.615 1.00 30.12 184 ASP A N 1
ATOM 1395 C CA . ASP A 1 184 ? -7.051 31.724 -25.638 1.00 30.12 184 ASP A CA 1
ATOM 1396 C C . ASP A 1 184 ? -7.018 32.425 -24.265 1.00 30.12 184 ASP A C 1
ATOM 1398 O O . ASP A 1 184 ? -6.134 32.160 -23.452 1.00 30.12 184 ASP A O 1
ATOM 1402 N N . VAL A 1 185 ? -7.982 33.303 -23.957 1.00 28.83 185 VAL A N 1
ATOM 1403 C CA . VAL A 1 185 ? -7.984 34.056 -22.680 1.00 28.83 185 VAL A CA 1
ATOM 1404 C C . VAL A 1 185 ? -9.061 33.583 -21.690 1.00 28.83 185 VAL A C 1
ATOM 1406 O O . VAL A 1 185 ? -8.922 33.824 -20.495 1.00 28.83 185 VAL A O 1
ATOM 1409 N N . ASP A 1 186 ? -10.060 32.812 -22.133 1.00 28.19 186 ASP A N 1
ATOM 1410 C CA . ASP A 1 186 ? -11.106 32.266 -21.245 1.00 28.19 186 ASP A CA 1
ATOM 1411 C C . ASP A 1 186 ? -10.722 30.927 -20.576 1.00 28.19 186 ASP A C 1
ATOM 1413 O O . ASP A 1 186 ? -11.299 30.556 -19.556 1.00 28.19 186 ASP A O 1
ATOM 1417 N N . ASP A 1 187 ? -9.714 30.199 -21.077 1.00 31.27 187 ASP A N 1
ATOM 1418 C CA . ASP A 1 187 ? -9.388 28.844 -20.579 1.00 31.27 187 ASP A CA 1
ATOM 1419 C C . ASP A 1 187 ? -8.412 28.844 -19.376 1.00 31.27 187 ASP A C 1
ATOM 1421 O O . ASP A 1 187 ? -8.259 27.836 -18.679 1.00 31.27 187 ASP A O 1
ATOM 1425 N N . LEU A 1 188 ? -7.773 29.986 -19.083 1.00 28.19 188 LEU A N 1
ATOM 1426 C CA . LEU A 1 188 ? -6.969 30.186 -17.866 1.00 28.19 188 LEU A CA 1
ATOM 1427 C C . LEU A 1 188 ? -7.836 30.598 -16.668 1.00 28.19 188 LEU A C 1
ATOM 1429 O O . LEU A 1 188 ? -7.599 30.124 -15.555 1.00 28.19 188 LEU A O 1
ATOM 1433 N N . ASP A 1 189 ? -8.873 31.402 -16.907 1.00 28.44 189 ASP A N 1
ATOM 1434 C CA . ASP A 1 189 ? -9.804 31.860 -15.869 1.00 28.44 189 ASP A CA 1
ATOM 1435 C C . ASP A 1 189 ? -10.806 30.751 -15.492 1.00 28.44 189 ASP A C 1
ATOM 1437 O O . ASP A 1 189 ? -11.156 30.590 -14.324 1.00 28.44 189 ASP A O 1
ATOM 1441 N N . ASP A 1 190 ? -11.168 29.875 -16.437 1.00 30.00 190 ASP A N 1
ATOM 1442 C CA . ASP A 1 190 ? -11.964 28.666 -16.178 1.00 30.00 190 ASP A CA 1
ATOM 1443 C C . ASP A 1 190 ? -11.221 27.611 -15.340 1.00 30.00 190 ASP A C 1
ATOM 1445 O O . ASP A 1 190 ? -11.850 26.870 -14.581 1.00 30.00 190 ASP A O 1
ATOM 1449 N N . ARG A 1 191 ? -9.886 27.527 -15.438 1.00 35.06 191 ARG A N 1
ATOM 1450 C CA . ARG A 1 191 ? -9.077 26.630 -14.589 1.00 35.06 191 ARG A CA 1
ATOM 1451 C C . ARG A 1 191 ? -8.986 27.139 -13.154 1.00 35.06 191 ARG A C 1
ATOM 1453 O O . ARG A 1 191 ? -9.102 26.331 -12.235 1.00 35.06 191 ARG A O 1
ATOM 1460 N N . ALA A 1 192 ? -8.872 28.454 -12.969 1.00 29.78 192 ALA A N 1
ATOM 1461 C CA . ALA A 1 192 ? -8.981 29.085 -11.656 1.00 29.78 192 ALA A CA 1
ATOM 1462 C C . ALA A 1 192 ? -10.408 28.948 -11.080 1.00 29.78 192 ALA A C 1
ATOM 1464 O O . ALA A 1 192 ? -10.577 28.598 -9.914 1.00 29.78 192 ALA A O 1
ATOM 1465 N N . ARG A 1 193 ? -11.450 29.092 -11.911 1.00 30.44 193 ARG A N 1
ATOM 1466 C CA . ARG A 1 193 ? -12.860 28.953 -11.496 1.00 30.44 193 ARG A CA 1
ATOM 1467 C C . ARG A 1 193 ? -13.315 27.507 -11.261 1.00 30.44 193 ARG A C 1
ATOM 1469 O O . ARG A 1 193 ? -14.220 27.266 -10.461 1.00 30.44 193 ARG A O 1
ATOM 1476 N N . ALA A 1 194 ? -12.693 26.520 -11.907 1.00 34.22 194 ALA A N 1
ATOM 1477 C CA . ALA A 1 194 ? -12.928 25.103 -11.621 1.00 34.22 194 ALA A CA 1
ATOM 1478 C C . ALA A 1 194 ? -12.295 24.669 -10.285 1.00 34.22 194 ALA A C 1
ATOM 1480 O O . ALA A 1 194 ? -12.866 23.817 -9.599 1.00 34.22 194 ALA A O 1
ATOM 1481 N N . GLU A 1 195 ? -11.189 25.301 -9.872 1.00 34.97 195 GLU A N 1
ATOM 1482 C CA . GLU A 1 195 ? -10.669 25.208 -8.500 1.00 34.97 195 GLU A CA 1
ATOM 1483 C C . GLU A 1 195 ? -11.586 25.915 -7.477 1.00 34.97 195 GLU A C 1
ATOM 1485 O O . GLU A 1 195 ? -11.651 25.487 -6.323 1.00 34.97 195 GLU A O 1
ATOM 1490 N N . GLU A 1 196 ? -12.373 26.920 -7.888 1.00 30.31 196 GLU A N 1
ATOM 1491 C CA . GLU A 1 196 ? -13.289 27.675 -7.012 1.00 30.31 196 GLU A CA 1
ATOM 1492 C C . GLU A 1 196 ? -14.640 26.995 -6.700 1.00 30.31 196 GLU A C 1
ATOM 1494 O O . GLU A 1 196 ? -15.350 27.433 -5.791 1.00 30.31 196 GLU A O 1
ATOM 1499 N N . ALA A 1 197 ? -15.023 25.899 -7.367 1.00 31.75 197 ALA A N 1
ATOM 1500 C CA . ALA A 1 197 ? -16.335 25.263 -7.142 1.00 31.75 197 ALA A CA 1
ATOM 1501 C C . ALA A 1 197 ? -16.363 24.178 -6.038 1.00 31.75 197 ALA A C 1
ATOM 1503 O O . ALA A 1 197 ? -17.432 23.662 -5.693 1.00 31.75 197 ALA A O 1
ATOM 1504 N N . PHE A 1 198 ? -15.218 23.855 -5.431 1.00 39.66 198 PHE A N 1
ATOM 1505 C CA . PHE A 1 198 ? -15.128 23.162 -4.145 1.00 39.66 198 PHE A CA 1
ATOM 1506 C C . PHE A 1 198 ? -14.275 24.015 -3.240 1.00 39.66 198 PHE A C 1
ATOM 1508 O O . PHE A 1 198 ? -13.170 24.379 -3.609 1.00 39.66 198 PHE A O 1
ATOM 1515 N N . ASP A 1 199 ? -14.759 24.295 -2.035 1.00 41.09 199 ASP A N 1
ATOM 1516 C CA . ASP A 1 199 ? -13.919 24.947 -1.039 1.00 41.09 199 ASP A CA 1
ATOM 1517 C C . ASP A 1 199 ? -12.833 23.969 -0.541 1.00 41.09 199 ASP A C 1
ATOM 1519 O O . ASP A 1 199 ? -12.947 23.359 0.522 1.00 41.09 199 ASP A O 1
ATOM 1523 N N . SER A 1 200 ? -11.824 23.760 -1.389 1.00 49.59 200 SER A N 1
ATOM 1524 C CA . SER A 1 200 ? -10.529 23.126 -1.157 1.00 49.59 200 SER A CA 1
ATOM 1525 C C . SER A 1 200 ? -9.646 23.991 -0.256 1.00 49.59 200 SER A C 1
ATOM 1527 O O . SER A 1 200 ? -8.524 23.601 0.060 1.00 49.59 200 SER A O 1
ATOM 1529 N N . ARG A 1 201 ? -10.154 25.147 0.195 1.00 57.16 201 ARG A N 1
ATOM 1530 C CA . ARG A 1 201 ? -9.416 26.131 0.978 1.00 57.16 201 ARG A CA 1
ATOM 1531 C C . ARG A 1 201 ? -9.327 25.753 2.449 1.00 57.16 201 ARG A C 1
ATOM 1533 O O . ARG A 1 201 ? -8.638 26.455 3.172 1.00 57.16 201 ARG A O 1
ATOM 1540 N N . HIS A 1 202 ? -9.919 24.638 2.907 1.00 78.81 202 HIS A N 1
ATOM 1541 C CA . HIS A 1 202 ? -9.865 24.210 4.313 1.00 78.81 202 HIS A CA 1
ATOM 1542 C C . HIS A 1 202 ? -9.515 22.722 4.510 1.00 78.81 202 HIS A C 1
ATOM 1544 O O . HIS A 1 202 ? -10.357 21.822 4.391 1.00 78.81 202 HIS A O 1
ATOM 1550 N N . TYR A 1 203 ? -8.257 22.467 4.865 1.00 86.31 203 TYR A N 1
ATOM 1551 C CA . TYR A 1 203 ? -7.698 21.148 5.150 1.00 86.31 203 TYR A CA 1
ATOM 1552 C C . TYR A 1 203 ? -6.596 21.215 6.214 1.00 86.31 203 TYR A C 1
ATOM 1554 O O . TYR A 1 203 ? -6.040 22.279 6.501 1.00 86.31 203 TYR A O 1
ATOM 1562 N N . ILE A 1 204 ? -6.238 20.036 6.725 1.00 90.38 204 ILE A N 1
ATOM 1563 C CA . ILE A 1 204 ? -4.925 19.767 7.321 1.00 90.38 204 ILE A CA 1
ATOM 1564 C C . ILE A 1 204 ? -4.178 18.778 6.437 1.00 90.38 204 ILE A C 1
ATOM 1566 O O . ILE A 1 204 ? -4.768 17.828 5.910 1.00 90.38 204 ILE A O 1
ATOM 1570 N N . ARG A 1 205 ? -2.889 19.033 6.228 1.00 93.38 205 ARG A N 1
ATOM 1571 C CA . ARG A 1 205 ? -2.085 18.292 5.261 1.00 93.38 205 ARG A CA 1
ATOM 1572 C C . ARG A 1 205 ? -0.638 18.163 5.711 1.00 93.38 205 ARG A C 1
ATOM 1574 O O . ARG A 1 205 ? -0.051 19.119 6.209 1.00 93.38 205 ARG A O 1
ATOM 1581 N N . ALA A 1 206 ? -0.045 17.014 5.415 1.00 96.31 206 ALA A N 1
ATOM 1582 C CA . ALA A 1 206 ? 1.393 16.797 5.467 1.00 96.31 206 ALA A CA 1
ATOM 1583 C C . ALA A 1 206 ? 1.878 16.276 4.109 1.00 96.31 206 ALA A C 1
ATOM 1585 O O . ALA A 1 206 ? 1.342 15.299 3.586 1.00 96.31 206 ALA A O 1
ATOM 1586 N N . SER A 1 207 ? 2.867 16.946 3.519 1.00 97.06 207 SER A N 1
ATOM 1587 C CA . SER A 1 207 ? 3.521 16.527 2.277 1.00 97.06 207 SER A CA 1
ATOM 1588 C C . SER A 1 207 ? 4.929 16.046 2.577 1.00 97.06 207 SER A C 1
ATOM 1590 O O . SER A 1 207 ? 5.654 16.722 3.300 1.00 97.06 207 SER A O 1
ATOM 1592 N N . PHE A 1 208 ? 5.309 14.913 2.003 1.00 98.50 208 PHE A N 1
ATOM 1593 C CA . PHE A 1 208 ? 6.593 14.253 2.169 1.00 98.50 208 PHE A CA 1
ATOM 1594 C C . PHE A 1 208 ? 7.293 14.193 0.821 1.00 98.50 208 PHE A C 1
ATOM 1596 O O . PHE A 1 208 ? 6.659 13.892 -0.188 1.00 98.50 208 PHE A O 1
ATOM 1603 N N . HIS A 1 209 ? 8.593 14.467 0.801 1.00 98.25 209 HIS A N 1
ATOM 1604 C CA . HIS A 1 209 ? 9.395 14.561 -0.408 1.00 98.25 209 HIS A CA 1
ATOM 1605 C C . HIS A 1 209 ? 10.671 13.736 -0.285 1.00 98.25 209 HIS A C 1
ATOM 1607 O O . HIS A 1 209 ? 11.369 13.784 0.730 1.00 98.25 209 HIS A O 1
ATOM 1613 N N . TYR A 1 210 ? 10.993 13.025 -1.358 1.00 98.50 210 TYR A N 1
ATOM 1614 C CA . TYR A 1 210 ? 12.231 12.278 -1.488 1.00 98.50 210 TYR A CA 1
ATOM 1615 C C . TYR A 1 210 ? 12.781 12.429 -2.902 1.00 98.50 210 TYR A C 1
ATOM 1617 O O . TYR A 1 210 ? 12.037 12.343 -3.879 1.00 98.50 210 TYR A O 1
ATOM 1625 N N . MET A 1 211 ? 14.084 12.681 -3.015 1.00 98.31 211 MET A N 1
ATOM 1626 C CA . MET A 1 211 ? 14.782 12.655 -4.294 1.00 98.31 211 MET A CA 1
ATOM 1627 C C . MET A 1 211 ? 15.470 11.303 -4.420 1.00 98.31 211 MET A C 1
ATOM 1629 O O . MET A 1 211 ? 16.439 11.041 -3.714 1.00 98.31 211 MET A O 1
ATOM 1633 N N . SER A 1 212 ? 14.949 10.453 -5.298 1.00 98.50 212 SER A N 1
ATOM 1634 C CA . SER A 1 212 ? 15.528 9.146 -5.593 1.00 98.50 212 SER A CA 1
ATOM 1635 C C . SER A 1 212 ? 16.588 9.326 -6.688 1.00 98.50 212 SER A C 1
ATOM 1637 O O . SER A 1 212 ? 16.222 9.694 -7.811 1.00 98.50 212 SER A O 1
ATOM 1639 N N . PRO A 1 213 ? 17.888 9.118 -6.400 1.00 98.31 213 PRO A N 1
ATOM 1640 C CA . PRO A 1 213 ? 18.957 9.361 -7.366 1.00 98.31 213 PRO A CA 1
ATOM 1641 C C . PRO A 1 213 ? 18.841 8.507 -8.633 1.00 98.31 213 PRO A C 1
ATOM 1643 O O . PRO A 1 213 ? 18.174 7.468 -8.669 1.00 98.31 213 PRO A O 1
ATOM 1646 N N . HIS A 1 214 ? 19.540 8.924 -9.690 1.00 98.31 214 HIS A N 1
ATOM 1647 C CA . HIS A 1 214 ? 19.712 8.089 -10.876 1.00 98.31 214 HIS A CA 1
ATOM 1648 C C . HIS A 1 214 ? 20.368 6.749 -10.504 1.00 98.31 214 HIS A C 1
ATOM 1650 O O . HIS A 1 214 ? 21.409 6.737 -9.856 1.00 98.31 214 HIS A O 1
ATOM 1656 N N . ASN A 1 215 ? 19.780 5.635 -10.954 1.00 97.56 215 ASN A N 1
ATOM 1657 C CA . ASN A 1 215 ? 20.217 4.262 -10.670 1.00 97.56 215 ASN A CA 1
ATOM 1658 C C . ASN A 1 215 ? 20.109 3.832 -9.202 1.00 97.56 215 ASN A C 1
ATOM 1660 O O . ASN A 1 215 ? 20.674 2.797 -8.842 1.00 97.56 215 ASN A O 1
ATOM 1664 N N . GLU A 1 216 ? 19.349 4.546 -8.363 1.00 98.25 216 GLU A N 1
ATOM 1665 C CA . GLU A 1 216 ? 18.989 4.007 -7.052 1.00 98.25 216 GLU A CA 1
ATOM 1666 C C . GLU A 1 216 ? 18.291 2.654 -7.229 1.00 98.25 216 GLU A C 1
ATOM 1668 O O . GLU A 1 216 ? 17.315 2.542 -7.974 1.00 98.25 216 GLU A O 1
ATOM 1673 N N . ASN A 1 217 ? 18.841 1.615 -6.594 1.00 97.75 217 ASN A N 1
ATOM 1674 C CA . ASN A 1 217 ? 18.418 0.222 -6.752 1.00 97.75 217 ASN A CA 1
ATOM 1675 C C . ASN A 1 217 ? 18.279 -0.229 -8.217 1.00 97.75 217 ASN A C 1
ATOM 1677 O O . ASN A 1 217 ? 17.441 -1.067 -8.536 1.00 97.75 217 ASN A O 1
ATOM 1681 N N . GLY A 1 218 ? 19.101 0.322 -9.115 1.00 97.88 218 GLY A N 1
ATOM 1682 C CA . GLY A 1 218 ? 19.120 -0.041 -10.533 1.00 97.88 218 GLY A CA 1
ATOM 1683 C C . GLY A 1 218 ? 18.033 0.612 -11.391 1.00 97.88 218 GLY A C 1
ATOM 1684 O O . GLY A 1 218 ? 17.997 0.391 -12.603 1.00 97.88 218 GLY A O 1
ATOM 1685 N N . PHE A 1 219 ? 17.172 1.457 -10.813 1.00 98.50 219 PHE A N 1
ATOM 1686 C CA . PHE A 1 219 ? 16.141 2.158 -11.574 1.00 98.50 219 PHE A CA 1
ATOM 1687 C C . PHE A 1 219 ? 16.709 3.402 -12.280 1.00 98.50 219 PHE A C 1
ATOM 1689 O O . PHE A 1 219 ? 17.255 4.294 -11.625 1.00 98.50 219 PHE A O 1
ATOM 1696 N N . PRO A 1 220 ? 16.543 3.542 -13.610 1.00 98.38 220 PRO A N 1
ATOM 1697 C CA . PRO A 1 220 ? 17.039 4.709 -14.323 1.00 98.38 220 PRO A CA 1
ATOM 1698 C C . PRO A 1 220 ? 16.272 5.959 -13.922 1.00 98.38 220 PRO A C 1
ATOM 1700 O O . PRO A 1 220 ? 15.084 5.921 -13.639 1.00 98.38 220 PRO A O 1
ATOM 1703 N N . GLY A 1 221 ? 16.939 7.093 -13.999 1.00 98.06 221 GLY A N 1
ATOM 1704 C CA . GLY A 1 221 ? 16.350 8.411 -13.781 1.00 98.06 221 GLY A CA 1
ATOM 1705 C C . GLY A 1 221 ? 16.428 8.862 -12.330 1.00 98.06 221 GLY A C 1
ATOM 1706 O O . GLY A 1 221 ? 16.221 8.086 -11.405 1.00 98.06 221 GLY A O 1
ATOM 1707 N N . GLU A 1 222 ? 16.753 10.132 -12.174 1.00 98.44 222 GLU A N 1
ATOM 1708 C CA . GLU A 1 222 ? 16.638 10.864 -10.920 1.00 98.44 222 GLU A CA 1
ATOM 1709 C C . GLU A 1 222 ? 15.188 11.334 -10.823 1.00 98.44 222 GLU A C 1
ATOM 1711 O O . GLU A 1 222 ? 14.660 11.922 -11.773 1.00 98.44 222 GLU A O 1
ATOM 1716 N N . LEU A 1 223 ? 14.532 11.002 -9.718 1.00 98.44 223 LEU A N 1
ATOM 1717 C CA . LEU A 1 223 ? 13.086 11.063 -9.587 1.00 98.44 223 LEU A CA 1
ATOM 1718 C C . LEU A 1 223 ? 12.706 11.820 -8.316 1.00 98.44 223 LEU A C 1
ATOM 1720 O O . LEU A 1 223 ? 12.980 11.365 -7.203 1.00 98.44 223 LEU A O 1
ATOM 1724 N N . HIS A 1 224 ? 12.015 12.945 -8.483 1.00 98.25 224 HIS A N 1
ATOM 1725 C CA . HIS A 1 224 ? 11.372 13.631 -7.371 1.00 98.25 224 HIS A CA 1
ATOM 1726 C C . HIS A 1 224 ? 10.082 12.902 -7.032 1.00 98.25 224 HIS A C 1
ATOM 1728 O O . HIS A 1 224 ? 9.173 12.837 -7.856 1.00 98.25 224 HIS A O 1
ATOM 1734 N N . CYS A 1 225 ? 10.017 12.352 -5.828 1.00 98.50 225 CYS A N 1
ATOM 1735 C CA . CYS A 1 225 ? 8.875 11.621 -5.304 1.00 98.50 225 CYS A CA 1
ATOM 1736 C C . CYS A 1 225 ? 8.183 12.465 -4.235 1.00 98.50 225 CYS A C 1
ATOM 1738 O O . CYS A 1 225 ? 8.841 13.107 -3.411 1.00 98.50 225 CYS A O 1
ATOM 1740 N N . MET A 1 226 ? 6.855 12.443 -4.230 1.00 98.06 226 MET A N 1
ATOM 1741 C CA . MET A 1 226 ? 6.033 13.147 -3.259 1.00 98.06 226 MET A CA 1
ATOM 1742 C C . MET A 1 226 ? 4.868 12.272 -2.808 1.00 98.06 226 MET A C 1
ATOM 1744 O O . MET A 1 226 ? 4.173 11.686 -3.637 1.00 98.06 226 MET A O 1
ATOM 1748 N N . VAL A 1 227 ? 4.636 12.234 -1.498 1.00 98.25 227 VAL A N 1
ATOM 1749 C CA . VAL A 1 227 ? 3.439 11.638 -0.895 1.00 98.25 227 VAL A CA 1
ATOM 1750 C C . VAL A 1 227 ? 2.761 12.688 -0.038 1.00 98.25 227 VAL A C 1
ATOM 1752 O O . VAL A 1 227 ? 3.404 13.314 0.800 1.00 98.25 227 VAL A O 1
ATOM 1755 N N . THR A 1 228 ? 1.469 12.910 -0.233 1.00 97.69 228 THR A N 1
ATOM 1756 C CA . THR A 1 228 ? 0.725 13.926 0.511 1.00 97.69 228 THR A CA 1
ATOM 1757 C C . THR A 1 228 ? -0.479 13.309 1.201 1.00 97.69 228 THR A C 1
ATOM 1759 O O . THR A 1 228 ? -1.375 12.788 0.545 1.00 97.69 228 THR A O 1
ATOM 1762 N N . TYR A 1 229 ? -0.525 13.433 2.524 1.00 98.12 229 TYR A N 1
ATOM 1763 C CA . TYR A 1 229 ? -1.639 13.015 3.369 1.00 98.12 229 TYR A CA 1
ATOM 1764 C C . TYR A 1 229 ? -2.514 14.228 3.676 1.00 98.12 229 TYR A C 1
ATOM 1766 O O . TYR A 1 229 ? -2.010 15.244 4.156 1.00 98.12 229 TYR A O 1
ATOM 1774 N N . THR A 1 230 ? -3.812 14.148 3.390 1.00 95.75 230 THR A N 1
ATOM 1775 C CA . THR A 1 230 ? -4.765 15.249 3.592 1.00 95.75 230 THR A CA 1
ATOM 1776 C C . THR A 1 230 ? -6.038 14.752 4.268 1.00 95.75 230 THR A C 1
ATOM 1778 O O . THR A 1 230 ? -6.611 13.747 3.847 1.00 95.75 230 THR A O 1
ATOM 1781 N N . ILE A 1 231 ? -6.523 15.505 5.258 1.00 92.38 231 ILE A N 1
ATOM 1782 C CA . ILE A 1 231 ? -7.895 15.399 5.769 1.00 92.38 231 ILE A CA 1
ATOM 1783 C C . ILE A 1 231 ? -8.604 16.719 5.460 1.00 92.38 231 ILE A C 1
ATOM 1785 O O . ILE A 1 231 ? -8.185 17.793 5.901 1.00 92.38 231 ILE A O 1
ATOM 1789 N N . PHE A 1 232 ? -9.680 16.644 4.679 1.00 85.81 232 PHE A N 1
ATOM 1790 C CA . PHE A 1 232 ? -10.474 17.812 4.302 1.00 85.81 232 PHE A CA 1
ATOM 1791 C C . PHE A 1 232 ? -11.526 18.115 5.362 1.00 85.81 232 PHE A C 1
ATOM 1793 O O . PHE A 1 232 ? -12.189 17.203 5.856 1.00 85.81 232 PHE A O 1
ATOM 1800 N N . GLN A 1 233 ? -11.774 19.396 5.650 1.00 82.69 233 GLN A N 1
ATOM 1801 C CA . GLN A 1 233 ? -12.721 19.749 6.711 1.00 82.69 233 GLN A CA 1
ATOM 1802 C C . GLN A 1 233 ? -14.149 19.250 6.468 1.00 82.69 233 GLN A C 1
ATOM 1804 O O . GLN A 1 233 ? -14.840 18.847 7.400 1.00 82.69 233 GLN A O 1
ATOM 1809 N N . LYS A 1 234 ? -14.584 19.226 5.204 1.00 81.25 234 LYS A N 1
ATOM 1810 C CA . LYS A 1 234 ? -15.911 18.725 4.807 1.00 81.25 234 LYS A CA 1
ATOM 1811 C C . LYS A 1 234 ? -16.027 17.197 4.860 1.00 81.25 234 LYS A C 1
ATOM 1813 O O . LYS A 1 234 ? -17.138 16.676 4.813 1.00 81.25 234 LYS A O 1
ATOM 1818 N N . GLN A 1 235 ? -14.904 16.487 4.937 1.00 83.94 235 GLN A N 1
ATOM 1819 C CA . GLN A 1 235 ? -14.832 15.028 5.020 1.00 83.94 235 GLN A CA 1
ATOM 1820 C C . GLN A 1 235 ? -13.827 14.634 6.113 1.00 83.94 235 GLN A C 1
ATOM 1822 O O . GLN A 1 235 ? -12.797 14.033 5.816 1.00 83.94 235 GLN A O 1
ATOM 1827 N N . PRO A 1 236 ? -14.113 14.948 7.393 1.00 90.19 236 PRO A N 1
ATOM 1828 C CA . PRO A 1 236 ? -13.181 14.680 8.495 1.00 90.19 236 PRO A CA 1
ATOM 1829 C C . PRO A 1 236 ? -12.899 13.183 8.683 1.00 90.19 236 PRO A C 1
ATOM 183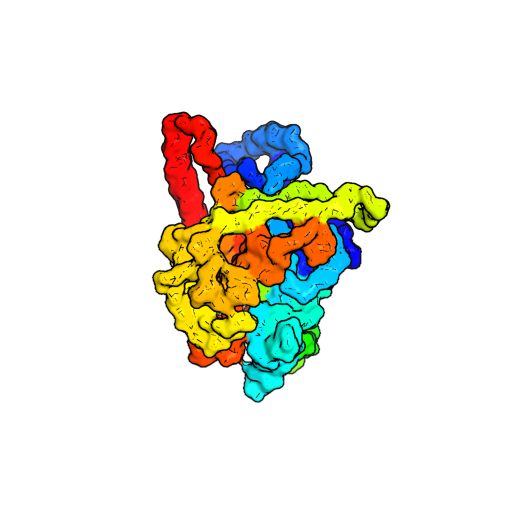1 O O . PRO A 1 236 ? -11.953 12.803 9.352 1.00 90.19 236 PRO A O 1
ATOM 1834 N N . HIS A 1 237 ? -13.737 12.329 8.103 1.00 90.06 237 HIS A N 1
ATOM 1835 C CA . HIS A 1 237 ? -13.680 10.877 8.182 1.00 90.06 237 HIS A CA 1
ATOM 1836 C C . HIS A 1 237 ? -13.000 10.234 6.960 1.00 90.06 237 HIS A C 1
ATOM 1838 O O . HIS A 1 237 ? -13.061 9.018 6.795 1.00 90.06 237 HIS A O 1
ATOM 1844 N N . ALA A 1 238 ? -12.373 11.036 6.094 1.00 94.31 238 ALA A N 1
ATOM 1845 C CA . ALA A 1 238 ? -11.653 10.569 4.918 1.00 94.31 238 ALA A CA 1
ATOM 1846 C C . ALA A 1 238 ? -10.171 10.961 4.991 1.00 94.31 238 ALA A C 1
ATOM 1848 O O . ALA A 1 238 ? -9.835 12.138 5.134 1.00 94.31 238 ALA A O 1
ATOM 1849 N N . LEU A 1 239 ? -9.295 9.969 4.841 1.00 97.56 239 LEU A N 1
ATOM 1850 C CA . LEU A 1 239 ? -7.863 10.157 4.646 1.00 97.56 239 LEU A CA 1
ATOM 1851 C C . LEU A 1 239 ? -7.550 10.068 3.152 1.00 97.56 239 LEU A C 1
ATOM 1853 O O . LEU A 1 239 ? -7.707 9.010 2.545 1.00 97.56 239 LEU A O 1
ATOM 1857 N N . CYS A 1 240 ? -7.093 11.174 2.569 1.00 97.19 240 CYS A N 1
ATOM 1858 C CA . CYS A 1 240 ? -6.623 11.236 1.189 1.00 97.19 240 CYS A CA 1
ATOM 1859 C C . CYS A 1 240 ? -5.096 11.120 1.145 1.00 97.19 240 CYS A C 1
ATOM 1861 O O . CYS A 1 240 ? -4.404 11.840 1.864 1.00 97.19 240 CYS A O 1
ATOM 1863 N N . MET A 1 241 ? -4.589 10.249 0.278 1.00 98.06 241 MET A N 1
ATOM 1864 C CA . MET A 1 241 ? -3.172 10.022 0.011 1.00 98.06 241 MET A CA 1
ATOM 1865 C C . MET A 1 241 ? -2.907 10.253 -1.476 1.00 98.06 241 MET A C 1
ATOM 1867 O O . MET A 1 241 ? -3.404 9.510 -2.320 1.00 98.06 241 MET A O 1
ATOM 1871 N N . ASP A 1 242 ? -2.143 11.291 -1.795 1.00 96.56 242 ASP A N 1
ATOM 1872 C CA . ASP A 1 242 ? -1.692 11.595 -3.152 1.00 96.56 242 ASP A CA 1
ATOM 1873 C C . ASP A 1 242 ? -0.248 11.138 -3.339 1.00 96.56 242 ASP A C 1
ATOM 1875 O O . ASP A 1 242 ? 0.626 11.534 -2.572 1.00 96.56 242 ASP A O 1
ATOM 1879 N N . PHE A 1 243 ? 0.014 10.373 -4.394 1.00 96.88 243 PHE A N 1
ATOM 1880 C CA . PHE A 1 243 ? 1.341 9.917 -4.790 1.00 96.88 243 PHE A CA 1
ATOM 1881 C C . PHE A 1 243 ? 1.717 10.600 -6.097 1.00 96.88 243 PHE A C 1
ATOM 1883 O O . PHE A 1 243 ? 1.009 10.477 -7.098 1.00 96.88 243 PHE A O 1
ATOM 1890 N N . ARG A 1 244 ? 2.832 11.327 -6.110 1.00 96.44 244 ARG A N 1
ATOM 1891 C CA . ARG A 1 244 ? 3.352 11.957 -7.323 1.00 96.44 244 ARG A CA 1
ATOM 1892 C C . ARG A 1 244 ? 4.816 11.628 -7.512 1.00 96.44 244 ARG A C 1
ATOM 1894 O O . ARG A 1 244 ? 5.574 11.592 -6.547 1.00 96.44 244 ARG A O 1
ATOM 1901 N N . ALA A 1 245 ? 5.217 11.443 -8.760 1.00 96.62 245 ALA A N 1
ATOM 1902 C CA . ALA A 1 245 ? 6.624 11.355 -9.100 1.00 96.62 245 ALA A CA 1
ATOM 1903 C C . ALA A 1 245 ? 6.907 11.973 -10.468 1.00 96.62 245 ALA A C 1
ATOM 1905 O O . ALA A 1 245 ? 6.164 11.765 -11.427 1.00 96.62 245 ALA A O 1
ATOM 1906 N N . ALA A 1 246 ? 7.995 12.723 -10.570 1.00 96.62 246 ALA A N 1
ATOM 1907 C CA . ALA A 1 246 ? 8.430 13.334 -11.816 1.00 96.62 246 ALA A CA 1
ATOM 1908 C C . ALA A 1 246 ? 9.943 13.204 -11.958 1.00 96.62 246 ALA A C 1
ATOM 1910 O O . ALA A 1 246 ? 10.685 13.357 -10.987 1.00 96.62 246 ALA A O 1
ATOM 1911 N N . LEU A 1 247 ? 10.408 12.907 -13.173 1.00 97.31 247 LEU A N 1
ATOM 1912 C CA . LEU A 1 247 ? 11.839 12.941 -13.461 1.00 97.31 247 LEU A CA 1
ATOM 1913 C C . LEU A 1 247 ? 12.356 14.361 -13.241 1.00 97.31 247 LEU A C 1
ATOM 1915 O O . LEU A 1 247 ? 11.742 15.321 -13.714 1.00 97.31 247 LEU A O 1
ATOM 1919 N N . ALA A 1 248 ? 13.496 14.487 -12.563 1.00 95.19 248 ALA A N 1
ATOM 1920 C CA . ALA A 1 248 ? 14.158 15.773 -12.419 1.00 95.19 248 ALA A CA 1
ATOM 1921 C C . ALA A 1 248 ? 14.445 16.374 -13.814 1.00 95.19 248 ALA A C 1
ATOM 1923 O O . ALA A 1 248 ? 14.769 15.627 -14.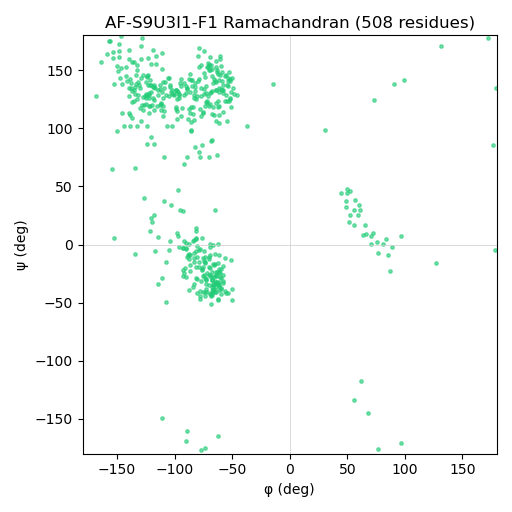749 1.00 95.19 248 ALA A O 1
ATOM 1924 N N . PRO A 1 249 ? 14.368 17.707 -13.999 1.00 93.69 249 PRO A N 1
ATOM 1925 C CA . PRO A 1 249 ? 14.657 18.333 -15.292 1.00 93.69 249 PRO A CA 1
ATOM 1926 C C . PRO A 1 249 ? 16.034 17.939 -15.846 1.00 93.69 249 PRO A C 1
ATOM 1928 O O . PRO A 1 249 ? 16.155 17.593 -17.027 1.00 93.69 249 PRO A O 1
ATOM 1931 N N . ALA A 1 250 ? 17.035 17.896 -14.961 1.00 95.06 250 ALA A N 1
ATOM 1932 C CA . ALA A 1 250 ? 18.412 17.494 -15.242 1.00 95.06 250 ALA A CA 1
ATOM 1933 C C . ALA A 1 250 ? 18.629 15.970 -15.255 1.00 95.06 250 ALA A C 1
ATOM 1935 O O . ALA A 1 250 ? 19.760 15.512 -15.404 1.00 95.06 250 ALA A O 1
ATOM 1936 N N . SER A 1 251 ? 17.569 15.165 -15.117 1.00 96.38 251 SER A N 1
ATOM 1937 C CA . SER A 1 251 ? 17.720 13.718 -15.060 1.00 96.38 251 SER A CA 1
ATOM 1938 C C . SER A 1 251 ? 18.372 13.171 -16.340 1.00 96.38 251 SER A C 1
ATOM 1940 O O . SER A 1 251 ? 17.915 13.514 -17.440 1.00 96.38 251 SER A O 1
ATOM 1942 N N . PRO A 1 252 ? 19.378 12.280 -16.215 1.00 95.75 252 PRO A N 1
ATOM 1943 C CA . PRO A 1 252 ? 20.082 11.708 -17.364 1.00 95.75 252 PRO A CA 1
ATOM 1944 C C . PRO A 1 252 ? 19.269 10.630 -18.100 1.00 95.75 252 PRO A C 1
ATOM 1946 O O . PRO A 1 252 ? 19.635 10.231 -19.202 1.00 95.75 252 PRO A O 1
ATOM 1949 N N . ALA A 1 253 ? 18.160 10.150 -17.524 1.00 96.38 253 ALA A N 1
ATOM 1950 C CA . ALA A 1 253 ? 17.231 9.255 -18.210 1.00 96.38 253 ALA A CA 1
ATOM 1951 C C . ALA A 1 253 ? 15.963 10.006 -18.630 1.00 96.38 253 ALA A C 1
ATOM 1953 O O . ALA A 1 253 ? 15.439 10.839 -17.894 1.00 96.38 253 ALA A O 1
ATOM 1954 N N . ASN A 1 254 ? 15.426 9.658 -19.800 1.00 95.88 254 ASN A N 1
ATOM 1955 C CA . ASN A 1 254 ? 14.180 10.239 -20.312 1.00 95.88 254 ASN A CA 1
ATOM 1956 C C . ASN A 1 254 ? 12.921 9.482 -19.863 1.00 95.88 254 ASN A C 1
ATOM 1958 O O . ASN A 1 254 ? 11.808 9.971 -20.071 1.00 95.88 254 ASN A O 1
ATOM 1962 N N . ALA A 1 255 ? 13.093 8.296 -19.272 1.00 97.62 255 ALA A N 1
ATOM 1963 C CA . ALA A 1 255 ? 12.011 7.470 -18.761 1.00 97.62 255 ALA A CA 1
ATOM 1964 C C . ALA A 1 255 ? 12.456 6.623 -17.560 1.00 97.62 255 ALA A C 1
ATOM 1966 O O . ALA A 1 255 ? 13.630 6.261 -17.448 1.00 97.62 255 ALA A O 1
ATOM 1967 N N . THR A 1 256 ? 11.499 6.275 -16.703 1.00 98.50 256 THR A N 1
ATOM 1968 C CA . THR A 1 256 ? 11.642 5.286 -15.628 1.00 98.50 256 THR A CA 1
ATOM 1969 C C . THR A 1 256 ? 10.316 4.570 -15.379 1.00 98.50 256 THR A C 1
ATOM 1971 O O . THR A 1 256 ? 9.295 4.955 -15.948 1.00 98.50 256 THR A O 1
ATOM 1974 N N . ILE A 1 257 ? 10.324 3.534 -14.543 1.00 98.12 257 ILE A N 1
ATOM 1975 C CA . ILE A 1 257 ? 9.102 2.882 -14.064 1.00 98.12 257 ILE A CA 1
ATOM 1976 C C . ILE A 1 257 ? 8.826 3.299 -12.621 1.00 98.12 257 ILE A C 1
ATOM 1978 O O . ILE A 1 257 ? 9.753 3.380 -11.815 1.00 98.12 257 ILE A O 1
ATOM 1982 N N . VAL A 1 258 ? 7.563 3.581 -12.310 1.00 98.25 258 VAL A N 1
ATOM 1983 C CA . VAL A 1 258 ? 7.104 3.973 -10.976 1.00 98.25 258 VAL A CA 1
ATOM 1984 C C . VAL A 1 258 ? 5.809 3.247 -10.647 1.00 98.25 258 VAL A C 1
ATOM 1986 O O . VAL A 1 258 ? 4.869 3.231 -11.437 1.00 98.25 258 VAL A O 1
ATOM 1989 N N . ASN A 1 259 ? 5.771 2.672 -9.454 1.00 97.69 259 ASN A N 1
ATOM 1990 C CA . ASN A 1 259 ? 4.573 2.162 -8.813 1.00 97.69 259 ASN A CA 1
ATOM 1991 C C . ASN A 1 259 ? 4.736 2.449 -7.317 1.00 97.69 259 ASN A C 1
ATOM 1993 O O . ASN A 1 259 ? 5.535 1.792 -6.654 1.00 97.69 259 ASN A O 1
ATOM 1997 N N . MET A 1 260 ? 4.068 3.491 -6.824 1.00 97.50 260 MET A N 1
ATOM 1998 C CA . MET A 1 260 ? 4.120 3.929 -5.427 1.00 97.50 260 MET A CA 1
ATOM 1999 C C . MET A 1 260 ? 2.758 3.752 -4.771 1.00 97.50 260 MET A C 1
ATOM 2001 O O . MET A 1 260 ? 1.784 4.283 -5.295 1.00 97.50 260 MET A O 1
ATOM 2005 N N . PHE A 1 261 ? 2.706 3.094 -3.616 1.00 94.88 261 PHE A N 1
ATOM 2006 C CA . PHE A 1 261 ? 1.491 2.947 -2.807 1.00 94.88 261 PHE A CA 1
ATOM 2007 C C . PHE A 1 261 ? 1.828 2.923 -1.309 1.00 94.88 261 PHE A C 1
ATOM 2009 O O . PHE A 1 261 ? 2.997 3.017 -0.930 1.00 94.88 261 PHE A O 1
ATOM 2016 N N . ASN A 1 262 ? 0.804 2.803 -0.460 1.00 97.12 262 ASN A N 1
ATOM 2017 C CA . ASN A 1 262 ? 0.940 2.673 0.989 1.00 97.12 262 ASN A CA 1
ATOM 2018 C C . ASN A 1 262 ? 0.620 1.243 1.469 1.00 97.12 262 ASN A C 1
ATOM 2020 O O . ASN A 1 262 ? -0.458 0.729 1.177 1.00 97.12 262 ASN A O 1
ATOM 2024 N N . HIS A 1 263 ? 1.515 0.637 2.253 1.00 98.00 263 HIS A N 1
ATOM 2025 C CA . HIS A 1 263 ? 1.411 -0.758 2.700 1.00 98.00 263 HIS A CA 1
ATOM 2026 C C . HIS A 1 263 ? 0.807 -0.896 4.117 1.00 98.00 263 HIS A C 1
ATOM 2028 O O . HIS A 1 263 ? 1.329 -1.591 4.993 1.00 98.00 263 HIS A O 1
ATOM 2034 N N . ALA A 1 264 ? -0.297 -0.195 4.391 1.00 97.88 264 ALA A N 1
ATOM 2035 C CA . ALA A 1 264 ? -0.981 -0.272 5.684 1.00 97.88 264 ALA A CA 1
ATOM 2036 C C . ALA A 1 264 ? -1.619 -1.645 5.950 1.00 97.88 264 ALA A C 1
ATOM 2038 O O . ALA A 1 264 ? -2.257 -2.246 5.086 1.00 97.88 264 ALA A O 1
ATOM 2039 N N . TYR A 1 265 ? -1.479 -2.109 7.192 1.00 98.06 265 TYR A N 1
ATOM 2040 C CA . TYR A 1 265 ? -2.052 -3.352 7.707 1.00 98.06 265 TYR A CA 1
ATOM 2041 C C . TYR A 1 265 ? -3.278 -3.027 8.553 1.00 98.06 265 TYR A C 1
ATOM 2043 O O . TYR A 1 265 ? -3.135 -2.628 9.706 1.00 98.06 265 TYR A O 1
ATOM 2051 N N . TRP A 1 266 ? -4.476 -3.209 8.004 1.00 98.50 266 TRP A N 1
ATOM 2052 C CA . TRP A 1 266 ? -5.731 -2.803 8.633 1.00 98.50 266 TRP A CA 1
ATOM 2053 C C . TRP A 1 266 ? -6.344 -3.900 9.508 1.00 98.50 266 TRP A C 1
ATOM 2055 O O . TRP A 1 266 ? -6.465 -5.049 9.087 1.00 98.50 266 TRP A O 1
ATOM 2065 N N . ASN A 1 267 ? -6.823 -3.533 10.695 1.00 98.00 267 ASN A N 1
ATOM 2066 C CA . ASN A 1 267 ? -7.723 -4.350 11.506 1.00 98.00 267 ASN A CA 1
ATOM 2067 C C . ASN A 1 267 ? -8.811 -3.465 12.117 1.00 98.00 267 ASN A C 1
ATOM 2069 O O . ASN A 1 267 ? -8.612 -2.777 13.117 1.00 98.00 267 ASN A O 1
ATOM 2073 N N . LEU A 1 268 ? -9.993 -3.510 11.516 1.00 97.31 268 LEU A N 1
ATOM 2074 C CA . LEU A 1 268 ? -11.147 -2.727 11.929 1.00 97.31 268 LEU A CA 1
ATOM 2075 C C . LEU A 1 268 ? -11.787 -3.253 13.219 1.00 97.31 268 LEU A C 1
ATOM 2077 O O . LEU A 1 268 ? -12.611 -2.541 13.779 1.00 97.31 268 LEU A O 1
ATOM 2081 N N . ASN A 1 269 ? -11.427 -4.442 13.731 1.00 95.50 269 ASN A N 1
ATOM 2082 C CA . ASN A 1 269 ? -11.827 -4.848 15.091 1.00 95.50 269 ASN A CA 1
ATOM 2083 C C . ASN A 1 269 ? -11.199 -3.937 16.156 1.00 95.50 269 ASN A C 1
ATOM 2085 O O . ASN A 1 269 ? -11.744 -3.825 17.252 1.00 95.50 269 ASN A O 1
ATOM 2089 N N . GLY A 1 270 ? -10.080 -3.292 15.822 1.00 92.50 270 GLY A N 1
ATOM 2090 C CA . GLY A 1 270 ? -9.300 -2.467 16.726 1.00 92.50 270 GLY A CA 1
ATOM 2091 C C . GLY A 1 270 ? -8.084 -3.200 17.287 1.00 92.50 270 GLY A C 1
ATOM 2092 O O . GLY A 1 270 ? -8.147 -4.386 17.627 1.00 92.50 270 GLY A O 1
ATOM 2093 N N . PHE A 1 271 ? -6.975 -2.476 17.417 1.00 87.88 271 PHE A N 1
ATOM 2094 C CA . PHE A 1 271 ? -5.807 -2.944 18.154 1.00 87.88 271 PHE A CA 1
ATOM 2095 C C . PHE A 1 271 ? -5.947 -2.647 19.654 1.00 87.88 271 PHE A C 1
ATOM 2097 O O . PHE A 1 271 ? -6.453 -1.584 20.031 1.00 87.88 271 PHE A O 1
ATOM 2104 N N . PRO A 1 272 ? -5.497 -3.563 20.532 1.00 76.31 272 PRO A N 1
ATOM 2105 C CA . PRO A 1 272 ? -5.471 -3.329 21.969 1.00 76.31 272 PRO A CA 1
ATOM 2106 C C . PRO A 1 272 ? -4.705 -2.050 22.309 1.00 76.31 272 PRO A C 1
ATOM 2108 O O . PRO A 1 272 ? -3.635 -1.784 21.760 1.00 76.31 272 PRO A O 1
ATOM 2111 N N . LYS A 1 273 ? -5.254 -1.259 23.236 1.00 64.94 273 LYS A N 1
ATOM 2112 C CA . LYS A 1 273 ? -4.630 -0.011 23.677 1.00 64.94 273 LYS A CA 1
ATOM 2113 C C . LYS A 1 273 ? -3.281 -0.319 24.327 1.00 64.94 273 LYS A C 1
ATOM 2115 O O . LYS A 1 273 ? -3.223 -1.007 25.343 1.00 64.94 273 LYS A O 1
ATOM 2120 N N . ARG A 1 274 ? -2.218 0.292 23.817 1.00 59.09 274 ARG A N 1
ATOM 2121 C CA . ARG A 1 274 ? -1.035 0.618 24.613 1.00 59.09 274 ARG A CA 1
ATOM 2122 C C . ARG A 1 274 ? -0.837 2.124 24.522 1.00 59.09 274 ARG A C 1
ATOM 2124 O O . ARG A 1 274 ? -1.073 2.682 23.447 1.00 59.09 274 ARG A O 1
ATOM 2131 N N . PRO A 1 275 ? -0.425 2.805 25.601 1.00 45.66 275 PRO A N 1
ATOM 2132 C CA . PRO A 1 275 ? 0.037 4.169 25.461 1.00 45.66 275 PRO A CA 1
ATOM 2133 C C . PRO A 1 275 ? 1.110 4.199 24.371 1.00 45.66 275 PRO A C 1
ATOM 2135 O O . PRO A 1 275 ? 2.091 3.453 24.427 1.00 45.66 275 PRO A O 1
ATOM 2138 N N . LEU A 1 276 ? 0.921 5.070 23.383 1.00 47.72 276 LEU A N 1
ATOM 2139 C CA . LEU A 1 276 ? 2.045 5.678 22.695 1.00 47.72 276 LEU A CA 1
ATOM 2140 C C . LEU A 1 276 ? 2.767 6.483 23.783 1.00 47.72 276 LEU A C 1
ATOM 2142 O O . LEU A 1 276 ? 2.550 7.684 23.908 1.00 47.72 276 LEU A O 1
ATOM 2146 N N . THR A 1 277 ? 3.545 5.849 24.665 1.00 43.84 277 THR A N 1
ATOM 2147 C CA . THR A 1 277 ? 4.543 6.617 25.399 1.00 43.84 277 THR A CA 1
ATOM 2148 C C . THR A 1 277 ? 5.553 7.021 24.341 1.00 43.84 277 THR A C 1
ATOM 2150 O O . THR A 1 277 ? 6.497 6.296 24.056 1.00 43.84 277 THR A O 1
ATOM 2153 N N . LEU A 1 278 ? 5.290 8.177 23.732 1.00 45.09 278 LEU A N 1
ATOM 2154 C CA . LEU A 1 278 ? 6.132 8.906 22.780 1.00 45.09 278 LEU A CA 1
ATOM 2155 C C . LEU A 1 278 ? 7.460 9.343 23.426 1.00 45.09 278 LEU A C 1
ATOM 2157 O O . LEU A 1 278 ? 8.305 9.963 22.789 1.00 45.09 278 LEU A O 1
ATOM 2161 N N . SER A 1 279 ? 7.650 9.004 24.703 1.00 41.50 279 SER A N 1
ATOM 2162 C CA . SER A 1 279 ? 8.906 9.109 25.419 1.00 41.50 279 SER A CA 1
ATOM 2163 C C . SER A 1 279 ? 9.926 8.137 24.832 1.00 41.50 279 SER A C 1
ATOM 2165 O O . SER A 1 279 ? 9.811 6.922 24.983 1.00 41.50 279 SER A O 1
ATOM 2167 N N . GLN A 1 280 ? 10.948 8.705 24.194 1.00 41.34 280 GLN A N 1
ATOM 2168 C CA . GLN A 1 280 ? 12.123 8.008 23.668 1.00 41.34 280 GLN A CA 1
ATOM 2169 C C . GLN A 1 280 ? 12.995 7.371 24.762 1.00 41.34 280 GLN A C 1
ATOM 2171 O O . GLN A 1 280 ? 13.930 6.637 24.444 1.00 41.34 280 GLN A O 1
ATOM 2176 N N . SER A 1 281 ? 12.732 7.635 26.047 1.00 46.12 281 SER A N 1
ATOM 2177 C CA . SER A 1 281 ? 13.483 6.983 27.115 1.00 46.12 281 SER A CA 1
ATOM 2178 C C . SER A 1 281 ? 13.163 5.492 27.128 1.00 46.12 281 SER A C 1
ATOM 2180 O O . SER A 1 281 ? 12.014 5.096 27.324 1.00 46.12 281 SER A O 1
ATOM 2182 N N . GLN A 1 282 ? 14.192 4.662 26.913 1.00 43.47 282 GLN A N 1
ATOM 2183 C CA . GLN A 1 282 ? 14.126 3.241 27.231 1.00 43.47 282 GLN A CA 1
ATOM 2184 C C . GLN A 1 282 ? 13.640 3.116 28.673 1.00 43.47 282 GLN A C 1
ATOM 2186 O O . GLN A 1 282 ? 14.304 3.601 29.593 1.00 43.47 282 GLN A O 1
ATOM 2191 N N . PRO A 1 283 ? 12.491 2.478 28.895 1.00 47.84 283 PRO A N 1
ATOM 2192 C CA . PRO A 1 283 ? 12.116 2.086 30.235 1.00 47.84 283 PRO A CA 1
ATOM 2193 C C . PRO A 1 283 ? 13.167 1.101 30.750 1.00 47.84 283 PRO A C 1
ATOM 2195 O O . PRO A 1 283 ? 13.742 0.347 29.961 1.00 47.84 283 PRO A O 1
ATOM 2198 N N . ALA A 1 284 ? 13.439 1.121 32.054 1.00 49.38 284 ALA A N 1
ATOM 2199 C CA . ALA A 1 284 ? 14.366 0.170 32.656 1.00 49.38 284 ALA A CA 1
ATOM 2200 C C . ALA A 1 284 ? 13.972 -1.269 32.273 1.00 49.38 284 ALA A C 1
ATOM 2202 O O . ALA A 1 284 ? 12.778 -1.581 32.183 1.00 49.38 284 ALA A O 1
ATOM 2203 N N . ALA A 1 285 ? 14.970 -2.126 32.039 1.00 43.56 285 ALA A N 1
ATOM 2204 C CA . ALA A 1 285 ? 14.744 -3.534 31.733 1.00 43.56 285 ALA A CA 1
ATOM 2205 C C . ALA A 1 285 ? 13.828 -4.159 32.801 1.00 43.56 285 ALA A C 1
ATOM 2207 O O . ALA A 1 285 ? 14.108 -4.050 33.996 1.00 43.56 285 ALA A O 1
ATOM 2208 N N . GLY A 1 286 ? 12.718 -4.767 32.371 1.00 51.28 286 GLY A N 1
ATOM 2209 C CA . GLY A 1 286 ? 11.697 -5.331 33.266 1.00 51.28 286 GLY A CA 1
ATOM 2210 C C . GLY A 1 286 ? 10.492 -4.419 33.537 1.00 51.28 286 GLY A C 1
ATOM 2211 O O . GLY A 1 286 ? 9.648 -4.744 34.371 1.00 51.28 286 GLY A O 1
ATOM 2212 N N . SER A 1 287 ? 10.376 -3.286 32.844 1.00 54.16 287 SER A N 1
ATOM 2213 C CA . SER A 1 287 ? 9.201 -2.410 32.945 1.00 54.16 287 SER A CA 1
ATOM 2214 C C . SER A 1 287 ? 7.993 -2.918 32.137 1.00 54.16 287 SER A C 1
ATOM 2216 O O . SER A 1 287 ? 8.105 -3.748 31.233 1.00 54.16 287 SER A O 1
ATOM 2218 N N . ALA A 1 288 ? 6.827 -2.301 32.359 1.00 54.28 288 ALA A N 1
ATOM 2219 C CA . ALA A 1 288 ? 5.610 -2.531 31.578 1.00 54.28 288 ALA A CA 1
ATOM 2220 C C . ALA A 1 288 ? 5.762 -2.300 30.058 1.00 54.28 288 ALA A C 1
ATOM 2222 O O . ALA A 1 288 ? 4.857 -2.680 29.317 1.00 54.28 288 ALA A O 1
ATOM 2223 N N . ALA A 1 289 ? 6.861 -1.702 29.574 1.00 52.19 289 ALA A N 1
ATOM 2224 C CA . ALA A 1 289 ? 7.163 -1.527 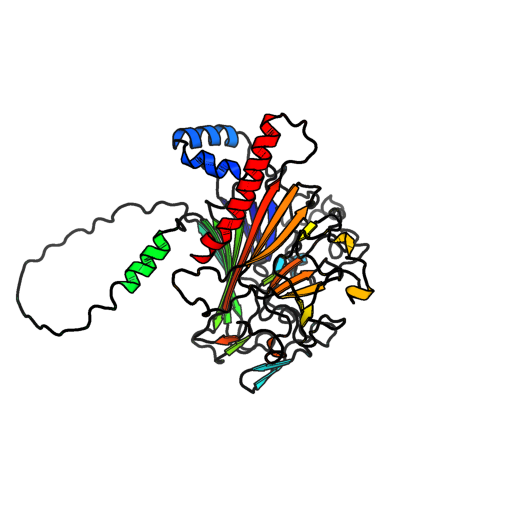28.150 1.00 52.19 289 ALA A CA 1
ATOM 2225 C C . ALA A 1 289 ? 7.776 -2.771 27.473 1.00 52.19 289 ALA A C 1
ATOM 2227 O O . ALA A 1 289 ? 7.652 -2.914 26.251 1.00 52.19 289 ALA A O 1
ATOM 2228 N N . ASP A 1 290 ? 8.326 -3.697 28.263 1.00 52.75 290 ASP A N 1
ATOM 2229 C CA . ASP A 1 290 ? 8.846 -4.993 27.804 1.00 52.75 290 ASP A CA 1
ATOM 2230 C C . ASP A 1 290 ? 7.762 -6.084 27.773 1.00 52.75 290 ASP A C 1
ATOM 2232 O O . ASP A 1 290 ? 7.975 -7.163 27.221 1.00 52.75 290 ASP A O 1
ATOM 2236 N N . ALA A 1 291 ? 6.569 -5.799 28.312 1.00 63.88 291 ALA A N 1
ATOM 2237 C CA . ALA A 1 291 ? 5.434 -6.714 28.240 1.00 63.88 291 ALA A CA 1
ATOM 2238 C C . ALA A 1 291 ? 5.060 -7.035 26.773 1.00 63.88 291 ALA A C 1
ATOM 2240 O O . ALA A 1 291 ? 5.069 -6.118 25.934 1.00 63.88 291 ALA A O 1
ATOM 2241 N N . PRO A 1 292 ? 4.697 -8.298 26.464 1.00 73.31 292 PRO A N 1
ATOM 2242 C CA . PRO A 1 292 ? 4.207 -8.708 25.153 1.00 73.31 292 PRO A CA 1
ATOM 2243 C C . PRO A 1 292 ? 3.095 -7.803 24.618 1.00 73.31 292 PRO A C 1
ATOM 2245 O O . PRO A 1 292 ? 2.146 -7.476 25.329 1.00 73.31 292 PRO A O 1
ATOM 2248 N N . TRP A 1 293 ? 3.195 -7.425 23.344 1.00 75.94 293 TRP A N 1
ATOM 2249 C CA . TRP A 1 293 ? 2.143 -6.728 22.616 1.00 75.94 293 TRP A CA 1
ATOM 2250 C C . TRP A 1 293 ? 0.896 -7.615 22.539 1.00 75.94 293 TRP A C 1
ATOM 2252 O O . TRP A 1 293 ? 0.956 -8.697 21.938 1.00 75.94 293 TRP A O 1
ATOM 2262 N N . PRO A 1 294 ? -0.242 -7.183 23.110 1.00 82.19 294 PRO A N 1
ATOM 2263 C CA . PRO A 1 294 ? -1.466 -7.956 23.018 1.00 82.19 294 PRO A CA 1
ATOM 2264 C C . PRO A 1 294 ? -1.914 -8.060 21.560 1.00 82.19 294 PRO A C 1
ATOM 2266 O O . PRO A 1 294 ? -1.962 -7.069 20.829 1.00 82.19 294 PRO A O 1
ATOM 2269 N N . GLN A 1 295 ? -2.257 -9.268 21.128 1.00 87.25 295 GLN A N 1
ATOM 2270 C CA . GLN A 1 295 ? -2.708 -9.493 19.759 1.00 87.25 295 GLN A CA 1
ATOM 2271 C C . GLN A 1 295 ? -4.118 -8.923 19.557 1.00 87.25 295 GLN A C 1
ATOM 2273 O O . GLN A 1 295 ? -5.007 -9.141 20.379 1.00 87.25 295 GLN A O 1
ATOM 2278 N N . ALA A 1 296 ? -4.346 -8.231 18.438 1.00 90.31 296 ALA A N 1
ATOM 2279 C CA . ALA A 1 296 ? -5.696 -7.853 18.014 1.00 90.31 296 ALA A CA 1
ATOM 2280 C C . ALA A 1 296 ? -6.539 -9.091 17.691 1.00 90.31 296 ALA A C 1
ATOM 2282 O O . ALA A 1 296 ? -5.991 -10.143 17.381 1.00 90.31 296 ALA A O 1
ATOM 2283 N N . ALA A 1 297 ? -7.869 -9.007 17.714 1.00 93.81 297 ALA A N 1
ATOM 2284 C CA . ALA A 1 297 ? -8.702 -10.126 17.262 1.00 93.81 297 ALA A CA 1
ATOM 2285 C C . ALA A 1 297 ? -8.419 -10.466 15.778 1.00 93.81 297 ALA A C 1
ATOM 2287 O O . ALA A 1 297 ? -8.147 -9.544 15.002 1.00 93.81 297 ALA A O 1
ATOM 2288 N N . PRO A 1 298 ? -8.482 -11.744 15.352 1.00 96.50 298 PRO A N 1
ATOM 2289 C CA . PRO A 1 298 ? -8.232 -12.108 13.960 1.00 96.50 298 PRO A CA 1
ATOM 2290 C C . PRO A 1 298 ? -9.199 -11.415 12.996 1.00 96.50 298 PRO A C 1
ATOM 2292 O O . PRO A 1 298 ? -10.370 -11.210 13.312 1.00 96.50 298 PRO A O 1
ATOM 2295 N N . ILE A 1 299 ? -8.732 -11.127 11.784 1.00 98.31 299 ILE A N 1
ATOM 2296 C CA . ILE A 1 299 ? -9.528 -10.466 10.732 1.00 98.31 299 ILE A CA 1
ATOM 2297 C C . ILE A 1 299 ? -10.546 -11.382 10.032 1.00 98.31 299 ILE A C 1
ATOM 2299 O O . ILE A 1 299 ? -11.201 -10.956 9.090 1.00 98.31 299 ILE A O 1
ATOM 2303 N N . HIS A 1 300 ? -10.727 -12.627 10.478 1.00 98.56 300 HIS A N 1
ATOM 2304 C CA . HIS A 1 300 ? -11.613 -13.601 9.820 1.00 98.56 300 HIS A CA 1
ATOM 2305 C C . HIS A 1 300 ? -13.059 -13.103 9.726 1.00 98.56 300 HIS A C 1
ATOM 2307 O O . HIS A 1 300 ? -13.750 -13.375 8.752 1.00 98.56 300 HIS A O 1
ATOM 2313 N N . ASN A 1 301 ? -13.495 -12.328 10.721 1.00 98.25 301 ASN A N 1
ATOM 2314 C CA . ASN A 1 301 ? -14.825 -11.731 10.781 1.00 98.25 301 ASN A CA 1
ATOM 2315 C C . ASN A 1 301 ? -14.989 -10.476 9.907 1.00 98.25 301 ASN A C 1
ATOM 2317 O O . ASN A 1 301 ? -16.078 -9.901 9.884 1.00 98.25 301 ASN A O 1
ATOM 2321 N N . HIS A 1 302 ? -13.924 -9.989 9.264 1.00 98.69 302 HIS A N 1
ATOM 2322 C CA . HIS A 1 302 ? -14.026 -8.816 8.412 1.00 98.69 302 HIS A CA 1
ATOM 2323 C C . HIS A 1 302 ? -14.751 -9.197 7.135 1.00 98.69 302 HIS A C 1
ATOM 2325 O O . HIS A 1 302 ? -14.309 -10.068 6.391 1.00 98.69 302 HIS A O 1
ATOM 2331 N N . HIS A 1 303 ? -15.850 -8.504 6.877 1.00 98.75 303 HIS A N 1
ATOM 2332 C CA . HIS A 1 303 ? -16.585 -8.637 5.637 1.00 98.75 303 HIS A CA 1
ATOM 2333 C C . HIS A 1 303 ? -15.940 -7.737 4.581 1.00 98.75 303 HIS A C 1
ATOM 2335 O O . HIS A 1 303 ? -15.916 -6.515 4.757 1.00 98.75 303 HIS A O 1
ATOM 2341 N N . LEU A 1 304 ? -15.445 -8.323 3.492 1.00 98.88 304 LEU A N 1
ATOM 2342 C CA . LEU A 1 304 ? -14.821 -7.622 2.373 1.00 98.88 304 LEU A CA 1
ATOM 2343 C C . LEU A 1 304 ? -15.720 -7.686 1.135 1.00 98.88 304 LEU A C 1
ATOM 2345 O O . LEU A 1 304 ? -16.320 -8.712 0.823 1.00 98.88 304 LEU A O 1
ATOM 2349 N N . ARG A 1 305 ? -15.792 -6.571 0.410 1.00 98.69 305 ARG A N 1
ATOM 2350 C CA . ARG A 1 305 ? -16.475 -6.460 -0.877 1.00 98.69 305 ARG A CA 1
ATOM 2351 C C . ARG A 1 305 ? -15.600 -5.704 -1.868 1.00 98.69 305 ARG A C 1
ATOM 2353 O O . ARG A 1 305 ? -15.182 -4.590 -1.562 1.00 98.69 305 ARG A O 1
ATOM 2360 N N . LEU A 1 306 ? -15.406 -6.266 -3.059 1.00 98.50 306 LEU A N 1
ATOM 2361 C CA . LEU A 1 306 ? -14.641 -5.689 -4.169 1.00 98.50 306 LEU A CA 1
ATOM 2362 C C . LEU A 1 306 ? -15.561 -5.538 -5.400 1.00 98.50 306 LEU A C 1
ATOM 2364 O O . LEU A 1 306 ? -15.743 -6.496 -6.150 1.00 98.50 306 LEU A O 1
ATOM 2368 N N . PRO A 1 307 ? -16.217 -4.378 -5.606 1.00 95.25 307 PRO A N 1
ATOM 2369 C CA . PRO A 1 307 ? -17.339 -4.274 -6.546 1.00 95.25 307 PRO A CA 1
ATOM 2370 C C . PRO A 1 307 ? -17.004 -4.537 -8.018 1.00 95.25 307 PRO A C 1
ATOM 2372 O O . PRO A 1 307 ? -17.862 -5.040 -8.738 1.00 95.25 307 PRO A O 1
ATOM 2375 N N . THR A 1 308 ? -15.794 -4.182 -8.459 1.00 96.06 308 THR A N 1
ATOM 2376 C CA . THR A 1 308 ? -15.365 -4.231 -9.871 1.00 96.06 308 THR A CA 1
ATOM 2377 C C . THR A 1 308 ? -14.162 -5.153 -10.096 1.00 96.06 308 THR A C 1
ATOM 2379 O O . THR A 1 308 ? -13.456 -5.051 -11.095 1.00 96.06 308 THR A O 1
ATOM 2382 N N . ALA A 1 309 ? -13.908 -6.072 -9.163 1.00 96.75 309 ALA A N 1
ATOM 2383 C CA . ALA A 1 309 ? -12.771 -6.985 -9.198 1.00 96.75 309 ALA A CA 1
ATOM 2384 C C . ALA A 1 309 ? -13.113 -8.316 -9.890 1.00 96.75 309 ALA A C 1
ATOM 2386 O O . ALA A 1 309 ? -13.206 -9.356 -9.247 1.00 96.75 309 ALA A O 1
ATOM 2387 N N . ASP A 1 310 ? -13.330 -8.297 -11.206 1.00 96.12 310 ASP A N 1
ATOM 2388 C CA . ASP A 1 310 ? -13.765 -9.488 -11.962 1.00 96.12 310 ASP A CA 1
ATOM 2389 C C . ASP A 1 310 ? -12.658 -10.517 -12.213 1.00 96.12 310 ASP A C 1
ATOM 2391 O O . ASP A 1 310 ? -12.935 -11.684 -12.517 1.00 96.12 310 ASP A O 1
ATOM 2395 N N . THR A 1 311 ? -11.403 -10.084 -12.103 1.00 98.12 311 THR A N 1
ATOM 2396 C CA . THR A 1 311 ? -10.234 -10.917 -12.383 1.00 98.12 311 THR A CA 1
ATOM 2397 C C . THR A 1 311 ? -9.095 -10.642 -11.413 1.00 98.12 311 THR A C 1
ATOM 2399 O O . THR A 1 311 ? -8.936 -9.518 -10.938 1.00 98.12 311 THR A O 1
ATOM 2402 N N . VAL A 1 312 ? -8.258 -11.650 -11.192 1.00 97.69 312 VAL A N 1
ATOM 2403 C CA . VAL A 1 312 ? -6.934 -11.520 -10.571 1.00 97.69 312 VAL A CA 1
ATOM 2404 C C . VAL A 1 312 ? -5.853 -11.791 -11.608 1.00 97.69 312 VAL A C 1
ATOM 2406 O O . VAL A 1 312 ? -6.080 -12.564 -12.544 1.00 97.69 312 VAL A O 1
ATOM 2409 N N . ALA A 1 313 ? -4.676 -11.182 -11.462 1.00 97.00 313 ALA A N 1
ATOM 2410 C CA . ALA A 1 313 ? -3.523 -11.676 -12.206 1.00 97.00 313 ALA A CA 1
ATOM 2411 C C . ALA A 1 313 ? -3.090 -13.022 -11.613 1.00 97.00 313 ALA A C 1
ATOM 2413 O O . ALA A 1 313 ? -2.905 -13.152 -10.403 1.00 97.00 313 ALA A O 1
ATOM 2414 N N . GLU A 1 314 ? -2.958 -14.030 -12.469 1.00 96.62 314 GLU A N 1
ATOM 2415 C CA . GLU A 1 314 ? -2.442 -15.338 -12.084 1.00 96.62 314 GLU A CA 1
ATOM 2416 C C . GLU A 1 314 ? -0.966 -15.204 -11.725 1.00 96.62 314 GLU A C 1
ATOM 2418 O O . GLU A 1 314 ? -0.193 -14.611 -12.480 1.00 96.62 314 GLU A O 1
ATOM 2423 N N . THR A 1 315 ? -0.575 -15.770 -10.585 1.00 96.00 315 THR A N 1
ATOM 2424 C CA . THR A 1 315 ? 0.810 -15.756 -10.122 1.00 96.00 315 THR A CA 1
ATOM 2425 C C . THR A 1 315 ? 1.296 -17.150 -9.755 1.00 96.00 315 THR A C 1
ATOM 2427 O O . THR A 1 315 ? 0.507 -18.044 -9.435 1.00 96.00 315 THR A O 1
ATOM 2430 N N . ASP A 1 316 ? 2.613 -17.314 -9.737 1.00 92.94 316 ASP A N 1
ATOM 2431 C CA . ASP A 1 316 ? 3.266 -18.453 -9.103 1.00 92.94 316 ASP A CA 1
ATOM 2432 C C . ASP A 1 316 ? 3.245 -18.354 -7.561 1.00 92.94 316 ASP A C 1
ATOM 2434 O O . ASP A 1 316 ? 2.632 -17.450 -6.977 1.00 92.94 316 ASP A O 1
ATOM 2438 N N . ALA A 1 317 ? 3.913 -19.304 -6.898 1.00 89.44 317 ALA A N 1
ATOM 2439 C CA . ALA A 1 317 ? 4.015 -19.370 -5.439 1.00 89.44 317 ALA A CA 1
ATOM 2440 C C . ALA A 1 317 ? 4.839 -18.222 -4.827 1.00 89.44 317 ALA A C 1
ATOM 2442 O O . ALA A 1 317 ? 4.628 -17.878 -3.667 1.00 89.44 317 ALA A O 1
ATOM 2443 N N . ALA A 1 318 ? 5.740 -17.604 -5.597 1.00 89.12 318 ALA A N 1
ATOM 2444 C CA . ALA A 1 318 ? 6.480 -16.414 -5.185 1.00 89.12 318 ALA A CA 1
ATOM 2445 C C . ALA A 1 318 ? 5.679 -15.121 -5.423 1.00 89.12 318 ALA A C 1
ATOM 2447 O O . ALA A 1 318 ? 6.201 -14.035 -5.163 1.00 89.12 318 ALA A O 1
ATOM 2448 N N . ALA A 1 319 ? 4.433 -15.242 -5.896 1.00 92.81 319 ALA A N 1
ATOM 2449 C CA . ALA A 1 319 ? 3.548 -14.170 -6.331 1.00 92.81 319 ALA A CA 1
ATOM 2450 C C . ALA A 1 319 ? 4.094 -13.341 -7.514 1.00 92.81 319 ALA A C 1
ATOM 2452 O O . ALA A 1 319 ? 3.766 -12.159 -7.662 1.00 92.81 319 ALA A O 1
ATOM 2453 N N . ILE A 1 320 ? 4.897 -13.966 -8.384 1.00 95.38 320 ILE A N 1
ATOM 2454 C CA . ILE A 1 320 ? 5.273 -13.417 -9.690 1.00 95.38 320 ILE A CA 1
ATOM 2455 C C . ILE A 1 320 ? 4.175 -13.733 -10.703 1.00 95.38 320 ILE A C 1
ATOM 2457 O O . ILE A 1 320 ? 3.765 -14.893 -10.809 1.00 95.38 320 ILE A O 1
ATOM 2461 N N . PRO A 1 321 ? 3.666 -12.741 -11.447 1.00 94.75 321 PRO A N 1
ATOM 2462 C CA . PRO A 1 321 ? 2.613 -13.004 -12.410 1.00 94.75 321 PRO A CA 1
ATOM 2463 C C . PRO A 1 321 ? 3.056 -13.818 -13.621 1.00 94.75 321 PRO A C 1
ATOM 2465 O O . PRO A 1 321 ? 4.179 -13.710 -14.097 1.00 94.75 321 PRO A O 1
ATOM 2468 N N . SER A 1 322 ? 2.126 -14.590 -14.180 1.00 95.62 322 SER A N 1
ATOM 2469 C CA . SER A 1 322 ? 2.312 -15.266 -15.471 1.00 95.62 322 SER A CA 1
ATOM 2470 C C . SER A 1 322 ? 2.011 -14.353 -16.667 1.00 95.62 322 SER A C 1
ATOM 2472 O O . SER A 1 322 ? 2.294 -14.698 -17.814 1.00 95.62 322 SER A O 1
ATOM 2474 N N . GLY A 1 323 ? 1.402 -13.190 -16.418 1.00 94.88 323 GLY A N 1
ATOM 2475 C CA . GLY A 1 323 ? 0.859 -12.302 -17.446 1.00 94.88 323 GLY A CA 1
ATOM 2476 C C . GLY A 1 323 ? -0.597 -12.595 -17.821 1.00 94.88 323 GLY A C 1
ATOM 2477 O O . GLY A 1 323 ? -1.158 -11.861 -18.636 1.00 94.88 323 GLY A O 1
ATOM 2478 N N . LYS A 1 324 ? -1.217 -13.630 -17.241 1.00 97.00 324 LYS A N 1
ATOM 2479 C CA . LYS A 1 324 ? -2.615 -14.014 -17.475 1.00 97.00 324 LYS A CA 1
ATOM 2480 C C . LYS A 1 324 ? -3.548 -13.402 -16.429 1.00 97.00 324 LYS A C 1
ATOM 2482 O O . LYS A 1 324 ? -3.221 -13.353 -15.247 1.00 97.00 324 LYS A O 1
ATOM 2487 N N . MET A 1 325 ? -4.742 -13.003 -16.864 1.00 97.69 325 MET A N 1
ATOM 2488 C CA . MET A 1 325 ? -5.851 -12.628 -15.982 1.00 97.69 325 MET A CA 1
ATOM 2489 C C . MET A 1 325 ? -6.823 -13.804 -15.851 1.00 97.69 325 MET A C 1
ATOM 2491 O O . MET A 1 325 ? -7.196 -14.413 -16.855 1.00 97.69 325 MET A O 1
ATOM 2495 N N . VAL A 1 326 ? -7.234 -14.130 -14.628 1.00 97.50 326 VAL A N 1
ATOM 2496 C CA . VAL A 1 326 ? -8.135 -15.252 -14.324 1.00 97.50 326 VAL A CA 1
ATOM 2497 C C . VAL A 1 326 ? -9.384 -14.719 -13.641 1.00 97.50 326 VAL A C 1
ATOM 2499 O O . VAL A 1 326 ? -9.292 -13.839 -12.788 1.00 97.50 326 VAL A O 1
ATOM 2502 N N . SER A 1 327 ? -10.554 -15.228 -14.032 1.00 97.94 327 SER A N 1
ATOM 2503 C CA . SER A 1 327 ? -11.817 -14.832 -13.409 1.00 97.94 327 SER A CA 1
ATOM 2504 C C . SER A 1 327 ? -11.867 -15.267 -11.950 1.00 97.94 327 SER A C 1
ATOM 2506 O O . SER A 1 327 ? -11.458 -16.377 -11.618 1.00 97.94 327 SER A O 1
ATOM 2508 N N . VAL A 1 328 ? -12.417 -14.409 -11.094 1.00 98.19 328 VAL A N 1
ATOM 2509 C CA . VAL A 1 328 ? -12.673 -14.758 -9.690 1.00 98.19 328 VAL A CA 1
ATOM 2510 C C . VAL A 1 328 ? -13.931 -15.614 -9.515 1.00 98.19 328 VAL A C 1
ATOM 2512 O O . VAL A 1 328 ? -14.115 -16.200 -8.453 1.00 98.19 328 VAL A O 1
ATOM 2515 N N . ALA A 1 329 ? -14.797 -15.695 -10.533 1.00 98.00 329 ALA A N 1
ATOM 2516 C CA . ALA A 1 329 ? -16.127 -16.288 -10.430 1.00 98.00 329 ALA A CA 1
ATOM 2517 C C . ALA A 1 329 ? -16.105 -17.730 -9.904 1.00 98.00 329 ALA A C 1
ATOM 2519 O O . ALA A 1 329 ? -15.393 -18.582 -10.433 1.00 98.00 329 ALA A O 1
ATOM 2520 N N . GLY A 1 330 ? -16.916 -18.002 -8.878 1.00 95.75 330 GLY A N 1
ATOM 2521 C CA . GLY A 1 330 ? -17.024 -19.335 -8.274 1.00 95.75 330 GLY A CA 1
ATOM 2522 C C . GLY A 1 330 ? -15.816 -19.753 -7.428 1.00 95.75 330 GLY A C 1
ATOM 2523 O O . GLY A 1 330 ? -15.728 -20.913 -7.035 1.00 95.75 330 GLY A O 1
ATOM 2524 N N . SER A 1 331 ? -14.893 -18.832 -7.142 1.00 97.06 331 SER A N 1
ATOM 2525 C CA . SER A 1 331 ? -13.746 -19.069 -6.264 1.00 97.06 331 SER A CA 1
ATOM 2526 C C . SER A 1 331 ? -13.875 -18.287 -4.947 1.00 97.06 331 SER A C 1
ATOM 2528 O O . SER A 1 331 ? -14.635 -17.320 -4.886 1.00 97.06 331 SER A O 1
ATOM 2530 N N . PRO A 1 332 ? -13.079 -18.618 -3.913 1.00 98.12 332 PRO A N 1
ATOM 2531 C CA . PRO A 1 332 ? -12.972 -17.812 -2.692 1.00 98.12 332 PRO A CA 1
ATOM 2532 C C . PRO A 1 332 ? -12.438 -16.389 -2.909 1.00 98.12 332 PRO A C 1
ATOM 2534 O O . PRO A 1 332 ? -12.426 -15.592 -1.981 1.00 98.12 332 PRO A O 1
ATOM 2537 N N . LEU A 1 333 ? -11.953 -16.069 -4.114 1.00 98.38 333 LEU A N 1
ATOM 2538 C CA . LEU A 1 333 ? -11.546 -14.719 -4.497 1.00 98.38 333 LEU A CA 1
ATOM 2539 C C . LEU A 1 333 ? -12.747 -13.867 -4.952 1.00 98.38 333 LEU A C 1
ATOM 2541 O O . LEU A 1 333 ? -12.580 -12.675 -5.204 1.00 98.38 333 LEU A O 1
ATOM 2545 N N . ASP A 1 334 ? -13.950 -14.436 -5.091 1.00 98.50 334 ASP A N 1
ATOM 2546 C CA . ASP A 1 334 ? -15.130 -13.704 -5.560 1.00 98.50 334 ASP A CA 1
ATOM 2547 C C . ASP A 1 334 ? -15.760 -12.816 -4.473 1.00 98.50 334 ASP A C 1
ATOM 2549 O O . ASP A 1 334 ? -16.840 -13.081 -3.948 1.00 98.50 334 ASP A O 1
ATOM 2553 N N . PHE A 1 335 ? -15.109 -11.692 -4.182 1.00 98.69 335 PHE A N 1
ATOM 2554 C CA . PHE A 1 335 ? -15.627 -10.661 -3.277 1.00 98.69 335 PHE A CA 1
ATOM 2555 C C . PHE A 1 335 ? -16.639 -9.705 -3.938 1.00 98.69 335 PHE A C 1
ATOM 2557 O O . PHE A 1 335 ? -16.947 -8.642 -3.382 1.00 98.69 335 PHE A O 1
ATOM 2564 N N . ARG A 1 336 ? -17.138 -10.011 -5.142 1.00 97.81 336 ARG A N 1
ATOM 2565 C CA . ARG A 1 336 ? -18.101 -9.153 -5.851 1.00 97.81 336 ARG A CA 1
ATOM 2566 C C . ARG A 1 336 ? -19.502 -9.307 -5.260 1.00 97.81 336 ARG A C 1
ATOM 2568 O O . ARG A 1 336 ? -19.734 -10.000 -4.272 1.00 97.81 336 ARG A O 1
ATOM 2575 N N . GLY A 1 337 ? -20.479 -8.625 -5.860 1.00 95.88 337 GLY A N 1
ATOM 2576 C CA . GLY A 1 337 ? -21.871 -8.726 -5.426 1.00 95.88 337 GLY A CA 1
ATOM 2577 C C . GLY A 1 337 ? -22.030 -8.232 -3.991 1.00 95.88 337 GLY A C 1
ATOM 2578 O O . GLY A 1 337 ? -21.775 -7.055 -3.730 1.00 95.88 337 GLY A O 1
ATOM 2579 N N . ALA A 1 338 ? -22.450 -9.113 -3.081 1.00 95.56 338 ALA A N 1
ATOM 2580 C CA . ALA A 1 338 ? -22.578 -8.793 -1.663 1.00 95.56 338 ALA A CA 1
ATOM 2581 C C . ALA A 1 338 ? -21.231 -8.751 -0.924 1.00 95.56 338 ALA A C 1
ATOM 2583 O O . ALA A 1 338 ? -21.165 -8.054 0.081 1.00 95.56 338 ALA A O 1
ATOM 2584 N N . GLY A 1 339 ? -20.172 -9.386 -1.440 1.00 97.50 339 GLY A N 1
ATOM 2585 C CA . GLY A 1 339 ? -18.957 -9.689 -0.680 1.00 97.50 339 GLY A CA 1
ATOM 2586 C C . GLY A 1 339 ? -19.144 -10.884 0.263 1.00 97.50 339 GLY A C 1
ATOM 2587 O O . GLY A 1 339 ? -20.196 -11.525 0.257 1.00 97.50 339 GLY A O 1
ATOM 2588 N N . HIS A 1 340 ? -18.117 -11.185 1.056 1.00 98.50 340 HIS A N 1
ATOM 2589 C CA . HIS A 1 340 ? -18.148 -12.233 2.083 1.00 98.50 340 HIS A CA 1
ATOM 2590 C C . HIS A 1 340 ? -17.087 -11.978 3.166 1.00 98.50 340 HIS A C 1
ATOM 2592 O O . HIS A 1 340 ? -16.304 -11.025 3.078 1.00 98.50 340 HIS A O 1
ATOM 2598 N N . CYS A 1 341 ? -17.068 -12.791 4.224 1.00 98.75 341 CYS A N 1
ATOM 2599 C CA . CYS A 1 341 ? -16.048 -12.679 5.261 1.00 98.75 341 CYS A CA 1
ATOM 2600 C C . CYS A 1 341 ? -14.707 -13.206 4.743 1.00 98.75 341 CYS A C 1
ATOM 2602 O O . CYS A 1 341 ? -14.655 -14.197 4.014 1.00 98.75 341 CYS A O 1
ATOM 2604 N N . LEU A 1 342 ? -13.600 -12.578 5.154 1.00 98.75 342 LEU A N 1
ATOM 2605 C CA . LEU A 1 342 ? -12.258 -13.068 4.822 1.00 98.75 342 LEU A CA 1
ATOM 2606 C C . LEU A 1 342 ? -12.096 -14.529 5.272 1.00 98.75 342 LEU A C 1
ATOM 2608 O O . LEU A 1 342 ? -11.604 -15.355 4.505 1.00 98.75 342 LEU A O 1
ATOM 2612 N N . GLY A 1 343 ? -12.601 -14.861 6.464 1.00 98.31 343 GLY A N 1
ATOM 2613 C CA . GLY A 1 343 ? -12.549 -16.208 7.033 1.00 98.31 343 GLY A CA 1
ATOM 2614 C C . GLY A 1 343 ? -13.231 -17.300 6.204 1.00 98.31 343 GLY A C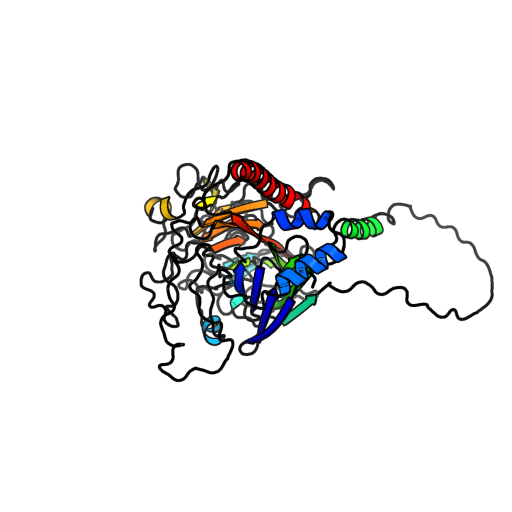 1
ATOM 2615 O O . GLY A 1 343 ? -12.855 -18.455 6.350 1.00 98.31 343 GLY A O 1
ATOM 2616 N N . ASP A 1 344 ? -14.160 -16.963 5.304 1.00 98.12 344 ASP A N 1
ATOM 2617 C CA . ASP A 1 344 ? -14.909 -17.961 4.518 1.00 98.12 344 ASP A CA 1
ATOM 2618 C C . ASP A 1 344 ? -14.027 -18.684 3.485 1.00 98.12 344 ASP A C 1
ATOM 2620 O O . ASP A 1 344 ? -14.364 -19.769 3.014 1.00 98.12 344 ASP A O 1
ATOM 2624 N N . GLY A 1 345 ? -12.892 -18.080 3.123 1.00 97.81 345 GLY A N 1
ATOM 2625 C CA . GLY A 1 345 ? -11.995 -18.595 2.090 1.00 97.81 345 GLY A CA 1
ATOM 2626 C C . GLY A 1 345 ? -10.513 -18.582 2.440 1.00 97.81 345 GLY A C 1
ATOM 2627 O O . GLY A 1 345 ? -9.731 -19.146 1.681 1.00 97.81 345 GLY A O 1
ATOM 2628 N N . ILE A 1 346 ? -10.120 -17.964 3.561 1.00 97.69 346 ILE A N 1
ATOM 2629 C CA . ILE A 1 346 ? -8.710 -17.692 3.890 1.00 97.69 346 ILE A CA 1
ATOM 2630 C C . ILE A 1 346 ? -7.848 -18.957 4.002 1.00 97.69 346 ILE A C 1
ATOM 2632 O O . ILE A 1 346 ? -6.666 -18.902 3.689 1.00 97.69 346 ILE A O 1
ATOM 2636 N N . ASP A 1 347 ? -8.443 -20.095 4.369 1.00 97.06 347 ASP A N 1
ATOM 2637 C CA . ASP A 1 347 ? -7.743 -21.377 4.511 1.00 97.06 347 ASP A CA 1
ATOM 2638 C C . ASP A 1 347 ? -7.877 -22.284 3.269 1.00 97.06 347 ASP A C 1
ATOM 2640 O O . ASP A 1 347 ? -7.442 -23.436 3.280 1.00 97.06 347 ASP A O 1
ATOM 2644 N N . ASN A 1 348 ? -8.457 -21.795 2.165 1.00 97.44 348 ASN A N 1
ATOM 2645 C CA . ASN A 1 348 ? -8.621 -22.584 0.941 1.00 97.44 348 ASN A CA 1
ATOM 2646 C C . ASN A 1 348 ? -7.312 -22.666 0.132 1.00 97.44 348 ASN A C 1
ATOM 2648 O O . ASN A 1 348 ? -7.128 -21.972 -0.870 1.00 97.44 348 ASN A O 1
ATOM 2652 N N . GLU A 1 349 ? -6.404 -23.548 0.552 1.00 95.25 349 GLU A N 1
ATOM 2653 C CA . GLU A 1 349 ? -5.081 -23.731 -0.067 1.00 95.25 349 GLU A CA 1
ATOM 2654 C C . GLU A 1 349 ? -5.144 -24.059 -1.562 1.00 95.25 349 GLU A C 1
ATOM 2656 O O . GLU A 1 349 ? -4.355 -23.529 -2.348 1.00 95.25 349 GLU A O 1
ATOM 2661 N N . ALA A 1 350 ? -6.100 -24.900 -1.966 1.00 94.25 350 ALA A N 1
ATOM 2662 C CA . ALA A 1 350 ? -6.242 -25.336 -3.351 1.00 94.25 350 ALA A CA 1
ATOM 2663 C C . ALA A 1 350 ? -6.575 -24.167 -4.289 1.00 94.25 350 ALA A C 1
ATOM 2665 O O . ALA A 1 350 ? -6.018 -24.077 -5.385 1.00 94.25 350 ALA A O 1
ATOM 2666 N N . ALA A 1 351 ? -7.456 -23.261 -3.856 1.00 93.88 351 ALA A N 1
ATOM 2667 C CA . ALA A 1 351 ? -7.835 -22.094 -4.643 1.00 93.88 351 ALA A CA 1
ATOM 2668 C C . ALA A 1 351 ? -6.803 -20.962 -4.549 1.00 93.88 351 ALA A C 1
ATOM 2670 O O . ALA A 1 351 ? -6.492 -20.335 -5.559 1.00 93.88 351 ALA A O 1
ATOM 2671 N N . LEU A 1 352 ? -6.274 -20.700 -3.349 1.00 95.50 352 LEU A N 1
ATOM 2672 C CA . LEU A 1 352 ? -5.406 -19.549 -3.091 1.00 95.50 352 LEU A CA 1
ATOM 2673 C C . LEU A 1 352 ? -3.952 -19.795 -3.503 1.00 95.50 352 LEU A C 1
ATOM 2675 O O . LEU A 1 352 ? -3.259 -18.853 -3.871 1.00 95.50 352 LEU A O 1
ATOM 2679 N N . ARG A 1 353 ? -3.471 -21.044 -3.480 1.00 93.75 353 ARG A N 1
ATOM 2680 C CA . ARG A 1 353 ? -2.112 -21.415 -3.920 1.00 93.75 353 ARG A CA 1
ATOM 2681 C C . ARG A 1 353 ? -1.032 -20.522 -3.290 1.00 93.75 353 ARG A C 1
ATOM 2683 O O . ARG A 1 353 ? -0.155 -19.990 -3.978 1.00 93.75 353 ARG A O 1
ATOM 2690 N N . ARG A 1 354 ? -1.124 -20.336 -1.973 1.00 94.12 354 ARG A N 1
ATOM 2691 C CA . ARG A 1 354 ? -0.156 -19.607 -1.146 1.00 94.12 354 ARG A CA 1
ATOM 2692 C C . ARG A 1 354 ? 0.349 -20.495 -0.029 1.00 94.12 354 ARG A C 1
ATOM 2694 O O . ARG A 1 354 ? -0.397 -21.316 0.495 1.00 94.12 354 ARG A O 1
ATOM 2701 N N . GLN A 1 355 ? 1.618 -20.316 0.313 1.00 92.75 355 GLN A N 1
ATOM 2702 C CA . GLN A 1 355 ? 2.255 -20.987 1.435 1.00 92.75 355 GLN A CA 1
ATOM 2703 C C . GLN A 1 355 ? 3.115 -19.964 2.191 1.00 92.75 355 GLN A C 1
ATOM 2705 O O . GLN A 1 355 ? 4.138 -19.542 1.653 1.00 92.75 355 GLN A O 1
ATOM 2710 N N . PRO A 1 356 ? 2.711 -19.542 3.405 1.00 94.69 356 PRO A N 1
ATOM 2711 C CA . PRO A 1 356 ? 1.495 -19.937 4.126 1.00 94.69 356 PRO A CA 1
ATOM 2712 C C . PRO A 1 356 ? 0.189 -19.519 3.429 1.00 94.69 356 PRO A C 1
ATOM 2714 O O . PRO A 1 356 ? 0.172 -18.536 2.687 1.00 94.69 356 PRO A O 1
ATOM 2717 N N . CYS A 1 357 ? -0.896 -20.265 3.675 1.00 96.50 357 CYS A N 1
ATOM 2718 C CA . CYS A 1 357 ? -2.212 -19.982 3.091 1.00 96.50 357 CYS A CA 1
ATOM 2719 C C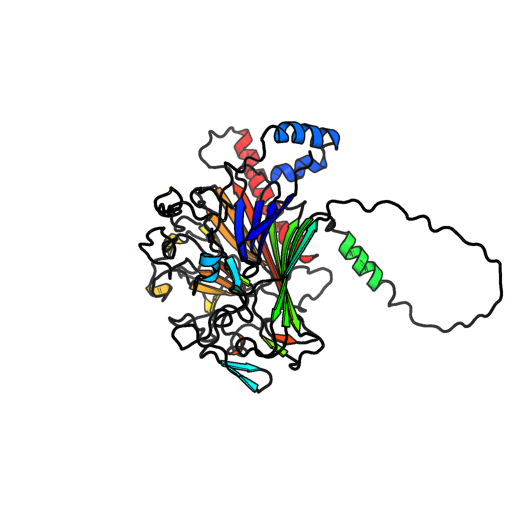 . CYS A 1 357 ? -2.751 -18.597 3.496 1.00 96.50 357 CYS A C 1
ATOM 2721 O O . CYS A 1 357 ? -2.294 -17.988 4.465 1.00 96.50 357 CYS A O 1
ATOM 2723 N N . GLY A 1 358 ? -3.702 -18.093 2.716 1.00 97.69 358 GLY A N 1
ATOM 2724 C CA . GLY A 1 358 ? -4.330 -16.788 2.873 1.00 97.69 358 GLY A CA 1
ATOM 2725 C C . GLY A 1 358 ? -4.370 -16.007 1.565 1.00 97.69 358 GLY A C 1
ATOM 2726 O O . GLY A 1 358 ? -3.780 -16.389 0.550 1.00 97.69 358 GLY A O 1
ATOM 2727 N N . TYR A 1 359 ? -5.088 -14.887 1.568 1.00 98.44 359 TYR A N 1
ATOM 2728 C CA . TYR A 1 359 ? -5.140 -14.018 0.400 1.00 98.44 359 TYR A CA 1
ATOM 2729 C C . TYR A 1 359 ? -3.808 -13.287 0.257 1.00 98.44 359 TYR A C 1
ATOM 2731 O O . TYR A 1 359 ? -3.287 -12.744 1.229 1.00 98.44 359 TYR A O 1
ATOM 2739 N N . ASP A 1 360 ? -3.244 -13.317 -0.944 1.00 97.50 360 ASP A N 1
ATOM 2740 C CA . ASP A 1 360 ? -2.083 -12.537 -1.373 1.00 97.50 360 ASP A CA 1
ATOM 2741 C C . ASP A 1 360 ? -2.188 -12.379 -2.899 1.00 97.50 360 ASP A C 1
ATOM 2743 O O . ASP A 1 360 ? -1.447 -13.006 -3.665 1.00 97.50 360 ASP A O 1
ATOM 2747 N N . HIS A 1 361 ? -3.236 -11.672 -3.342 1.00 97.88 361 HIS A N 1
ATOM 2748 C CA . HIS A 1 361 ? -3.690 -11.679 -4.737 1.00 97.88 361 HIS A CA 1
ATOM 2749 C C . HIS A 1 361 ? -3.886 -10.266 -5.316 1.00 97.88 361 HIS A C 1
ATOM 2751 O O . HIS A 1 361 ? -4.535 -9.431 -4.677 1.00 97.88 361 HIS A O 1
ATOM 2757 N N . PRO A 1 362 ? -3.394 -10.009 -6.546 1.00 97.38 362 PRO A N 1
ATOM 2758 C CA . PRO A 1 362 ? -3.586 -8.751 -7.270 1.00 97.38 362 PRO A CA 1
ATOM 2759 C C . PRO A 1 362 ? -4.907 -8.741 -8.062 1.00 97.38 362 PRO A C 1
ATOM 2761 O O . PRO A 1 362 ? -4.986 -9.269 -9.176 1.00 97.38 362 PRO A O 1
ATOM 2764 N N . PHE A 1 363 ? -5.953 -8.126 -7.511 1.00 98.44 363 PHE A N 1
ATOM 2765 C CA . PHE A 1 363 ? -7.245 -7.973 -8.185 1.00 98.44 363 PHE A CA 1
ATOM 2766 C C . PHE A 1 363 ? -7.21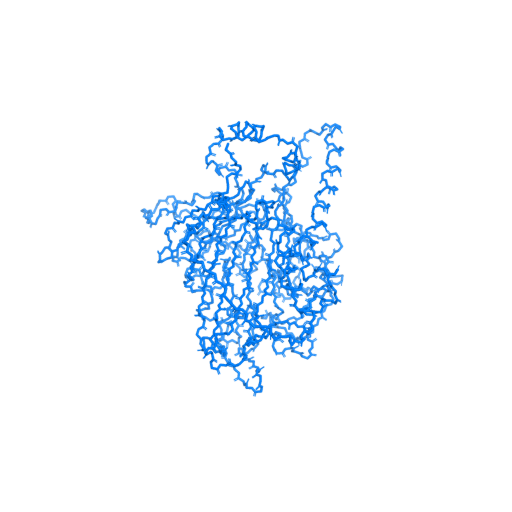2 -6.813 -9.176 1.00 98.44 363 PHE A C 1
ATOM 2768 O O . PHE A 1 363 ? -6.881 -5.694 -8.797 1.00 98.44 363 PHE A O 1
ATOM 2775 N N . PHE A 1 364 ? -7.611 -7.038 -10.426 1.00 97.44 364 PHE A N 1
ATOM 2776 C CA . PHE A 1 364 ? -7.738 -5.975 -11.421 1.00 97.44 364 PHE A CA 1
ATOM 2777 C C . PHE A 1 364 ? -9.137 -5.355 -11.393 1.00 97.44 364 PHE A C 1
ATOM 2779 O O . PHE A 1 364 ? -10.142 -6.065 -11.366 1.00 97.44 364 PHE A O 1
ATOM 2786 N N . MET A 1 365 ? -9.186 -4.025 -11.424 1.00 95.69 365 MET A N 1
ATOM 2787 C CA . MET A 1 365 ? -10.405 -3.224 -11.363 1.00 95.69 365 MET A CA 1
ATOM 2788 C C . MET A 1 365 ? -10.937 -3.011 -12.781 1.00 95.69 365 MET A C 1
ATOM 2790 O O . MET A 1 365 ? -10.358 -2.256 -13.565 1.00 95.69 365 MET A O 1
ATOM 2794 N N . SER A 1 366 ? -12.040 -3.674 -13.133 1.00 93.69 366 SER A N 1
ATOM 2795 C CA . SER A 1 366 ? -12.608 -3.652 -14.490 1.00 93.69 366 SER A CA 1
ATOM 2796 C C . SER A 1 366 ? -13.132 -2.275 -14.916 1.00 93.69 366 SER A C 1
ATOM 2798 O O . SER A 1 366 ? -13.270 -1.996 -16.109 1.00 93.69 366 SER A O 1
ATOM 2800 N N . ASP A 1 367 ? -13.352 -1.376 -13.956 1.00 90.44 367 ASP A N 1
ATOM 2801 C CA . ASP A 1 367 ? -13.742 0.011 -14.181 1.00 90.44 367 ASP A CA 1
ATOM 2802 C C . ASP A 1 367 ? -12.563 0.998 -14.268 1.00 90.44 367 ASP A C 1
ATOM 2804 O O . ASP A 1 367 ? -12.799 2.193 -14.472 1.00 90.44 367 ASP A O 1
ATOM 2808 N N . TYR A 1 368 ? -11.312 0.520 -14.193 1.00 90.31 368 TYR A N 1
ATOM 2809 C CA . TYR A 1 368 ? -10.111 1.345 -14.346 1.00 90.31 368 TYR A CA 1
ATOM 2810 C C . TYR A 1 368 ? -10.122 2.164 -15.644 1.00 90.31 368 TYR A C 1
ATOM 2812 O O . TYR A 1 368 ? -10.504 1.688 -16.720 1.00 90.31 368 TYR A O 1
ATOM 2820 N N . LYS A 1 369 ? -9.650 3.411 -15.545 1.00 84.25 369 LYS A N 1
ATOM 2821 C CA . LYS A 1 369 ? -9.486 4.339 -16.668 1.00 84.25 369 LYS A CA 1
ATOM 2822 C C . LYS A 1 369 ? -8.055 4.858 -16.706 1.00 84.25 369 LYS A C 1
ATOM 2824 O O . LYS A 1 369 ? -7.566 5.409 -15.720 1.00 84.25 369 LYS A O 1
ATOM 2829 N N . MET A 1 370 ? -7.408 4.745 -17.867 1.00 81.56 370 MET A N 1
ATOM 2830 C CA . MET A 1 370 ? -6.082 5.331 -18.067 1.00 81.56 370 MET A CA 1
ATOM 2831 C C . MET A 1 370 ? -6.126 6.860 -17.935 1.00 81.56 370 MET A C 1
ATOM 2833 O O . MET A 1 370 ? -7.109 7.488 -18.354 1.00 81.56 370 MET A O 1
ATOM 2837 N N . PRO A 1 371 ? -5.037 7.491 -17.461 1.00 74.38 371 PRO A N 1
ATOM 2838 C CA . PRO A 1 371 ? -4.844 8.927 -17.628 1.00 74.38 371 PRO A CA 1
ATOM 2839 C C . PRO A 1 371 ? -5.042 9.337 -19.097 1.00 74.38 371 PRO A C 1
ATOM 2841 O O . PRO A 1 371 ? -4.501 8.703 -20.002 1.00 74.38 371 PRO A O 1
ATOM 2844 N N . GLY A 1 372 ? -5.846 10.374 -19.343 1.00 68.19 372 GLY A N 1
ATOM 2845 C CA . GLY A 1 372 ? -6.135 10.877 -20.694 1.00 68.19 372 GLY A CA 1
ATOM 2846 C C . GLY A 1 372 ? -7.282 10.184 -21.446 1.00 68.19 372 GLY A C 1
ATOM 2847 O O . GLY A 1 372 ? -7.736 10.725 -22.446 1.00 68.19 372 GLY A O 1
ATOM 2848 N N . GLN A 1 373 ? -7.838 9.065 -20.960 1.00 61.56 373 GLN A N 1
ATOM 2849 C CA . GLN A 1 373 ? -9.063 8.454 -21.524 1.00 61.56 373 GLN A CA 1
ATOM 2850 C C . GLN A 1 373 ? -10.370 9.117 -21.031 1.00 61.56 373 GLN A C 1
ATOM 2852 O O . GLN A 1 373 ? -11.463 8.569 -21.191 1.00 61.56 373 GLN A O 1
ATOM 2857 N N . LEU A 1 374 ? -10.287 10.304 -20.425 1.00 59.84 374 LEU A N 1
ATOM 2858 C CA . LEU A 1 374 ? -11.437 11.090 -19.974 1.00 59.84 374 LEU A CA 1
ATOM 2859 C C . LEU A 1 374 ? -11.935 11.941 -21.154 1.00 59.84 374 LEU A C 1
ATOM 2861 O O . LEU A 1 374 ? -11.382 12.993 -21.449 1.00 59.84 374 LEU A O 1
ATOM 2865 N N . HIS A 1 375 ? -12.965 11.465 -21.858 1.00 44.06 375 HIS A N 1
ATOM 2866 C CA . HIS A 1 375 ? -13.381 12.015 -23.158 1.00 44.06 375 HIS A CA 1
ATOM 2867 C C . HIS A 1 375 ? -14.292 13.263 -23.086 1.00 44.06 375 HIS A C 1
ATOM 2869 O O . HIS A 1 375 ? -14.758 13.730 -24.120 1.00 44.06 375 HIS A O 1
ATOM 2875 N N . SER A 1 376 ? -14.589 13.831 -21.906 1.00 48.75 376 SER A N 1
ATOM 2876 C CA . SER A 1 376 ? -15.299 15.125 -21.821 1.00 48.75 376 SER A CA 1
ATOM 2877 C C . SER A 1 376 ? -15.202 15.792 -20.443 1.00 48.75 376 SER A C 1
ATOM 2879 O O . SER A 1 376 ? -15.112 15.101 -19.427 1.00 48.75 376 SER A O 1
ATOM 2881 N N . ARG A 1 377 ? -15.389 17.127 -20.397 1.00 46.97 377 ARG A N 1
ATOM 2882 C CA . ARG A 1 377 ? -15.620 17.943 -19.174 1.00 46.97 377 ARG A CA 1
ATOM 2883 C C . ARG A 1 377 ? -16.753 17.388 -18.267 1.00 46.97 377 ARG A C 1
ATOM 2885 O O . ARG A 1 377 ? -16.873 17.803 -17.119 1.00 46.97 377 ARG A O 1
ATOM 2892 N N . ARG A 1 378 ? -17.588 16.447 -18.751 1.00 46.12 378 ARG A N 1
ATOM 2893 C CA . ARG A 1 378 ? -18.733 15.832 -18.042 1.00 46.12 378 ARG A CA 1
ATOM 2894 C C . ARG A 1 378 ? -18.504 14.401 -17.545 1.00 46.12 378 ARG A C 1
ATOM 2896 O O . ARG A 1 378 ? -19.370 13.890 -16.836 1.00 46.12 378 ARG A O 1
ATOM 2903 N N . GLN A 1 379 ? -17.369 13.767 -17.848 1.00 44.66 379 GLN A N 1
ATOM 2904 C CA . GLN A 1 379 ? -16.995 12.479 -17.251 1.00 44.66 379 GLN A CA 1
ATOM 2905 C C . GLN A 1 379 ? -15.827 12.643 -16.284 1.00 44.66 379 GLN A C 1
ATOM 2907 O O . GLN A 1 379 ? -14.701 12.273 -16.603 1.00 44.66 379 GLN A O 1
ATOM 2912 N N . PRO A 1 380 ? -16.065 13.179 -15.083 1.00 49.56 380 PRO A N 1
ATOM 2913 C CA . PRO A 1 380 ? -15.068 13.126 -14.049 1.00 49.56 380 PRO A CA 1
ATOM 2914 C C . PRO A 1 380 ? -15.256 11.747 -13.390 1.00 49.56 380 PRO A C 1
ATOM 2916 O O . PRO A 1 380 ? -16.313 11.492 -12.817 1.00 49.56 380 PRO A O 1
ATOM 2919 N N . LYS A 1 381 ? -14.292 10.829 -13.543 1.00 55.47 381 LYS A N 1
ATOM 2920 C CA . LYS A 1 381 ? -13.969 9.744 -12.583 1.00 55.47 381 LYS A CA 1
ATOM 2921 C C . LYS A 1 381 ? -12.861 8.853 -13.136 1.00 55.47 381 LYS A C 1
ATOM 2923 O O . LYS A 1 381 ? -13.108 7.805 -13.720 1.00 55.47 381 LYS A O 1
ATOM 2928 N N . ARG A 1 382 ? -11.617 9.271 -12.905 1.00 73.44 382 ARG A N 1
ATOM 2929 C CA . ARG A 1 382 ? -10.483 8.337 -12.871 1.00 73.44 382 ARG A CA 1
ATOM 2930 C C . ARG A 1 382 ? -10.519 7.460 -11.613 1.00 73.44 382 ARG A C 1
ATOM 2932 O O . ARG A 1 382 ? -9.960 6.377 -11.612 1.00 73.44 382 ARG A O 1
ATOM 2939 N N . MET A 1 383 ? -11.161 7.940 -10.548 1.00 86.25 383 MET A N 1
ATOM 2940 C CA . MET A 1 383 ? -11.212 7.243 -9.270 1.00 86.25 383 MET A CA 1
ATOM 2941 C C . MET A 1 383 ? -12.440 6.338 -9.147 1.00 86.25 383 MET A C 1
ATOM 2943 O O . MET A 1 383 ? -13.570 6.804 -9.333 1.00 86.25 383 MET A O 1
ATOM 2947 N N . SER A 1 384 ? -12.208 5.082 -8.775 1.00 89.06 384 SER A N 1
ATOM 2948 C CA . SER A 1 384 ? -13.224 4.053 -8.547 1.00 89.06 384 SER A CA 1
ATOM 2949 C C . SER A 1 384 ? -13.253 3.578 -7.093 1.00 89.06 384 SER A C 1
ATOM 2951 O O . SER A 1 384 ? -12.324 3.825 -6.326 1.00 89.06 384 SER A O 1
ATOM 2953 N N . LEU A 1 385 ? -14.355 2.933 -6.695 1.00 94.12 385 LEU A N 1
ATOM 2954 C CA . LEU A 1 385 ? -14.476 2.233 -5.413 1.00 94.12 385 LEU A CA 1
ATOM 2955 C C . LEU A 1 385 ? -13.865 0.837 -5.564 1.00 94.12 385 LEU A C 1
ATOM 2957 O O . LEU A 1 385 ? -14.478 -0.025 -6.189 1.00 94.12 385 LEU A O 1
ATOM 2961 N N . ASN A 1 386 ? -12.694 0.602 -4.975 1.00 97.06 386 ASN A N 1
ATOM 2962 C CA . ASN A 1 386 ? -12.018 -0.691 -5.089 1.00 97.06 386 ASN A CA 1
ATOM 2963 C C . ASN A 1 386 ? -12.464 -1.672 -4.011 1.00 97.06 386 ASN A C 1
ATOM 2965 O O . ASN A 1 386 ? -12.632 -2.851 -4.308 1.00 97.06 386 ASN A O 1
ATOM 2969 N N . ALA A 1 387 ? -12.675 -1.199 -2.778 1.00 98.50 387 ALA A N 1
ATOM 2970 C CA . ALA A 1 387 ? -13.044 -2.067 -1.665 1.00 98.50 387 ALA A CA 1
ATOM 2971 C C . ALA A 1 387 ? -13.980 -1.408 -0.654 1.00 98.50 387 ALA A C 1
ATOM 2973 O O . ALA A 1 387 ? -13.922 -0.203 -0.417 1.00 98.50 387 ALA A O 1
ATOM 2974 N N . VAL A 1 388 ? -14.780 -2.238 0.008 1.00 98.50 388 VAL A N 1
ATOM 2975 C CA . VAL A 1 388 ? -15.448 -1.932 1.275 1.00 98.50 388 VAL A CA 1
ATOM 2976 C C . VAL A 1 388 ? -15.126 -3.059 2.247 1.00 98.50 388 VAL A C 1
ATOM 2978 O O . VAL A 1 388 ? -15.458 -4.211 1.978 1.00 98.50 388 VAL A O 1
ATOM 2981 N N . MET A 1 389 ? -14.490 -2.735 3.369 1.00 98.62 389 MET A N 1
ATOM 2982 C CA . MET A 1 389 ? -14.186 -3.684 4.438 1.00 98.62 389 MET A CA 1
ATOM 2983 C C . MET A 1 389 ? -14.883 -3.254 5.723 1.00 98.62 389 MET A C 1
ATOM 2985 O O . MET A 1 389 ? -14.851 -2.079 6.080 1.00 98.62 389 MET A O 1
ATOM 2989 N N . ARG A 1 390 ? -15.511 -4.189 6.436 1.00 97.31 390 ARG A N 1
ATOM 2990 C CA . ARG A 1 390 ? -16.268 -3.899 7.659 1.00 97.31 390 ARG A CA 1
ATOM 2991 C C . ARG A 1 390 ? -15.927 -4.874 8.773 1.00 97.31 390 ARG A C 1
ATOM 2993 O O . ARG A 1 390 ? -15.899 -6.078 8.541 1.00 97.31 390 ARG A O 1
ATOM 3000 N N . SER A 1 391 ? -15.775 -4.357 9.992 1.00 96.44 391 SER A N 1
ATOM 3001 C CA . SER A 1 391 ? -15.769 -5.174 11.207 1.00 96.44 391 SER A CA 1
ATOM 3002 C C . SER A 1 391 ? -17.162 -5.193 11.850 1.00 96.44 391 SER A C 1
ATOM 3004 O O . SER A 1 391 ? -17.719 -4.131 12.153 1.00 96.44 391 SER A O 1
ATOM 3006 N N . PRO A 1 392 ? -17.744 -6.378 12.111 1.00 92.62 392 PRO A N 1
ATOM 3007 C CA . PRO A 1 392 ? -18.958 -6.481 12.912 1.00 92.62 392 PRO A CA 1
ATOM 3008 C C . PRO A 1 392 ? -18.704 -6.167 14.394 1.00 92.62 392 PRO A C 1
ATOM 3010 O O . PRO A 1 392 ? -19.622 -5.717 15.071 1.00 92.62 392 PRO A O 1
ATOM 3013 N N . THR A 1 393 ? -17.476 -6.361 14.888 1.00 91.94 393 THR A N 1
ATOM 3014 C CA . THR A 1 393 ? -17.098 -6.145 16.292 1.00 91.94 393 THR A CA 1
ATOM 3015 C C . THR A 1 393 ? -17.133 -4.669 16.667 1.00 91.94 393 THR A C 1
ATOM 3017 O O . THR A 1 393 ? -17.777 -4.305 17.645 1.00 91.94 393 THR A O 1
ATOM 3020 N N . SER A 1 394 ? -16.477 -3.811 15.884 1.00 92.31 394 SER A N 1
ATOM 3021 C CA . SER A 1 394 ? -16.423 -2.370 16.164 1.00 92.31 394 SER A CA 1
ATOM 3022 C C . SER A 1 394 ? -17.552 -1.582 15.496 1.00 92.31 394 SER A C 1
ATOM 3024 O O . SER A 1 394 ? -17.835 -0.453 15.888 1.00 92.31 394 SER A O 1
ATOM 3026 N N . GLY A 1 395 ? -18.180 -2.144 14.457 1.00 91.06 395 GLY A N 1
ATOM 3027 C CA . GLY A 1 395 ? -19.106 -1.417 13.586 1.00 91.06 395 GLY A CA 1
ATOM 3028 C C . GLY A 1 395 ? -18.418 -0.474 12.591 1.00 91.06 395 GLY A C 1
ATOM 3029 O O . GLY A 1 395 ? -19.121 0.195 11.830 1.00 91.06 395 GLY A O 1
ATOM 3030 N N . ILE A 1 396 ? -17.080 -0.426 12.569 1.00 95.38 396 ILE A N 1
ATOM 3031 C CA . ILE A 1 396 ? -16.301 0.390 11.633 1.00 95.38 396 ILE A CA 1
ATOM 3032 C C . ILE A 1 396 ? -16.335 -0.243 10.239 1.00 95.38 396 ILE A C 1
ATOM 3034 O O . ILE A 1 396 ? -16.110 -1.444 10.065 1.00 95.38 396 ILE A O 1
ATOM 3038 N N . GLU A 1 397 ? -16.582 0.594 9.238 1.00 96.94 397 GLU A N 1
ATOM 3039 C CA . GLU A 1 397 ? -16.500 0.282 7.816 1.00 96.94 397 GLU A CA 1
ATOM 3040 C C . GLU A 1 397 ? -15.502 1.236 7.151 1.00 96.94 397 GLU A C 1
ATOM 3042 O O . GLU A 1 397 ? -15.581 2.452 7.333 1.00 96.94 397 GLU A O 1
ATOM 3047 N N . MET A 1 398 ? -14.573 0.681 6.376 1.00 98.25 398 MET A N 1
ATOM 3048 C CA . MET A 1 398 ? -13.607 1.412 5.565 1.00 98.25 398 MET A CA 1
ATOM 3049 C C . MET A 1 398 ? -13.910 1.185 4.083 1.00 98.25 398 MET A C 1
ATOM 3051 O O . MET A 1 398 ? -13.869 0.052 3.604 1.00 98.25 398 MET A O 1
ATOM 3055 N N . SER A 1 399 ? -14.192 2.261 3.352 1.00 98.06 399 SER A N 1
ATOM 3056 C CA . SER A 1 399 ? -14.256 2.255 1.886 1.00 98.06 399 SER A CA 1
ATOM 3057 C C . SER A 1 399 ? -12.939 2.759 1.302 1.00 98.06 399 SER A C 1
ATOM 3059 O O . SER A 1 399 ? -12.456 3.813 1.715 1.00 98.06 399 SER A O 1
ATOM 3061 N N . VAL A 1 400 ? -12.389 2.036 0.330 1.00 97.94 400 VAL A N 1
ATOM 3062 C CA . VAL A 1 400 ? -11.143 2.373 -0.367 1.00 97.94 400 VAL A CA 1
ATOM 3063 C C . VAL A 1 400 ? -11.476 2.799 -1.787 1.00 97.94 400 VAL A C 1
ATOM 3065 O O . VAL A 1 400 ? -11.957 1.996 -2.591 1.00 97.94 400 VAL A O 1
ATOM 3068 N N . TYR A 1 401 ? -11.200 4.060 -2.094 1.00 96.38 401 TYR A N 1
ATOM 3069 C CA . TYR A 1 401 ? -11.250 4.586 -3.450 1.00 96.38 401 TYR A CA 1
ATOM 3070 C C . TYR A 1 401 ? -9.842 4.797 -3.972 1.00 96.38 401 TYR A C 1
ATOM 3072 O O . TYR A 1 401 ? -8.976 5.251 -3.224 1.00 96.38 401 TYR A O 1
ATOM 3080 N N . SER A 1 402 ? -9.605 4.537 -5.252 1.00 95.06 402 SER A N 1
ATOM 3081 C CA . SER A 1 402 ? -8.319 4.874 -5.848 1.00 95.06 402 SER A CA 1
ATOM 3082 C C . SER A 1 402 ? -8.387 5.117 -7.347 1.00 95.06 402 SER A C 1
ATOM 3084 O O . SER A 1 402 ? -9.366 4.785 -8.016 1.00 95.06 402 SER A O 1
ATOM 3086 N N . THR A 1 403 ? -7.321 5.711 -7.871 1.00 93.69 403 THR A N 1
ATOM 3087 C CA . THR A 1 403 ? -7.081 5.838 -9.313 1.00 93.69 403 THR A CA 1
ATOM 3088 C C . THR A 1 403 ? -6.291 4.666 -9.897 1.00 93.69 403 THR A C 1
ATOM 3090 O O . THR A 1 403 ? -6.004 4.671 -11.095 1.00 93.69 403 THR A O 1
ATOM 3093 N N . PHE A 1 404 ? -5.941 3.674 -9.076 1.00 95.25 404 PHE A N 1
ATOM 3094 C CA . PHE A 1 404 ? -5.124 2.541 -9.478 1.00 95.25 404 PHE A CA 1
ATOM 3095 C C . PHE A 1 404 ? -5.920 1.476 -10.244 1.00 95.25 404 PHE A C 1
ATOM 3097 O O . PHE A 1 404 ? -7.121 1.305 -10.028 1.00 95.25 404 PHE A O 1
ATOM 3104 N N . PRO A 1 405 ? -5.247 0.715 -11.125 1.00 94.88 405 PRO A N 1
ATOM 3105 C CA . PRO A 1 405 ? -5.863 -0.375 -11.875 1.00 94.88 405 PRO A CA 1
ATOM 3106 C C . PRO A 1 405 ? -6.025 -1.662 -11.067 1.00 94.88 405 PRO A C 1
ATOM 3108 O O . PRO A 1 405 ? -6.773 -2.543 -11.479 1.00 94.88 405 PRO A O 1
ATOM 3111 N N . CYS A 1 406 ? -5.284 -1.817 -9.972 1.00 96.81 406 CYS A N 1
ATOM 3112 C CA . CYS A 1 406 ? -5.235 -3.043 -9.195 1.00 96.81 406 CYS A CA 1
ATOM 3113 C C . CYS A 1 406 ? -5.378 -2.735 -7.705 1.00 96.81 406 CYS A C 1
ATOM 3115 O O . CYS A 1 406 ? -4.878 -1.722 -7.222 1.00 96.81 406 CYS A O 1
ATOM 3117 N N . LEU A 1 407 ? -6.035 -3.640 -6.986 1.00 98.06 407 LEU A N 1
ATOM 3118 C CA . LEU A 1 407 ? -6.045 -3.702 -5.533 1.00 98.06 407 LEU A CA 1
ATOM 3119 C C . LEU A 1 407 ? -5.429 -5.034 -5.111 1.00 98.06 407 LEU A C 1
ATOM 3121 O O . LEU A 1 407 ? -5.990 -6.092 -5.396 1.00 98.06 407 LEU A O 1
ATOM 3125 N N . TRP A 1 408 ? -4.297 -4.994 -4.419 1.00 97.25 408 TRP A N 1
ATOM 3126 C CA . TRP A 1 408 ? -3.770 -6.196 -3.784 1.00 97.25 408 TRP A CA 1
ATOM 3127 C C . TRP A 1 408 ? -4.453 -6.422 -2.442 1.00 97.25 408 TRP A C 1
ATOM 3129 O O . TRP A 1 408 ? -4.567 -5.495 -1.637 1.00 97.25 408 TRP A O 1
ATOM 3139 N N . VAL A 1 409 ? -4.908 -7.651 -2.207 1.00 98.56 409 VAL A N 1
ATOM 3140 C CA . VAL A 1 409 ? -5.445 -8.071 -0.909 1.00 98.56 409 VAL A CA 1
ATOM 3141 C C . VAL A 1 409 ? -4.478 -9.068 -0.302 1.00 98.56 409 VAL A C 1
ATOM 3143 O O . VAL A 1 409 ? -4.282 -10.154 -0.854 1.00 98.56 409 VAL A O 1
ATOM 3146 N N . TYR A 1 410 ? -3.883 -8.689 0.827 1.00 98.56 410 TYR A N 1
ATOM 3147 C CA . TYR A 1 410 ? -2.932 -9.517 1.559 1.00 98.56 410 TYR A CA 1
ATOM 3148 C C . TYR A 1 410 ? -3.344 -9.660 3.025 1.00 98.56 410 TYR A C 1
ATOM 3150 O O . TYR A 1 410 ? -3.428 -8.679 3.757 1.00 98.56 410 TYR A O 1
ATOM 3158 N N . THR A 1 411 ? -3.587 -10.882 3.492 1.00 98.38 411 THR A N 1
ATOM 3159 C CA . THR A 1 411 ? -4.081 -11.143 4.858 1.00 98.38 411 THR A CA 1
ATOM 3160 C C . THR A 1 411 ? -2.983 -11.398 5.891 1.00 98.38 411 THR A C 1
ATOM 3162 O O . THR A 1 411 ? -3.202 -12.077 6.892 1.00 98.38 411 THR A O 1
ATOM 3165 N N . ALA A 1 412 ? -1.792 -10.828 5.690 1.00 96.62 412 ALA A N 1
ATOM 3166 C CA . ALA A 1 412 ? -0.671 -10.963 6.623 1.00 96.62 412 ALA A CA 1
ATOM 3167 C C . ALA A 1 412 ? -0.212 -12.426 6.836 1.00 96.62 412 ALA A C 1
ATOM 3169 O O . ALA A 1 412 ? 0.206 -12.811 7.929 1.00 96.62 412 ALA A O 1
ATOM 3170 N N . ASN A 1 413 ? -0.297 -13.244 5.783 1.00 95.69 413 ASN A N 1
ATOM 3171 C CA . ASN A 1 413 ? -0.050 -14.694 5.797 1.00 95.69 413 ASN A CA 1
ATOM 3172 C C . ASN A 1 413 ? 1.387 -15.033 6.215 1.00 95.69 413 ASN A C 1
ATOM 3174 O O . ASN A 1 413 ? 1.625 -16.014 6.917 1.00 95.69 413 ASN A O 1
ATOM 3178 N N . ASN A 1 414 ? 2.345 -14.191 5.817 1.00 93.69 414 ASN A N 1
ATOM 3179 C CA . ASN A 1 414 ? 3.768 -14.410 6.075 1.00 93.69 414 ASN A CA 1
ATOM 3180 C C . ASN A 1 414 ? 4.193 -13.987 7.490 1.00 93.69 414 ASN A C 1
ATOM 3182 O O . ASN A 1 414 ? 5.330 -14.238 7.883 1.00 93.69 414 ASN A O 1
ATOM 3186 N N . LEU A 1 415 ? 3.299 -13.381 8.283 1.00 94.19 415 LEU A N 1
ATOM 3187 C CA . LEU A 1 415 ? 3.560 -13.205 9.711 1.00 94.19 415 LEU A CA 1
ATOM 3188 C C . LEU A 1 415 ? 3.550 -14.568 10.425 1.00 94.19 415 LEU A C 1
ATOM 3190 O O . LEU A 1 415 ? 2.916 -15.537 9.986 1.00 94.19 415 LEU A O 1
ATOM 3194 N N . LYS A 1 416 ? 4.261 -14.640 11.554 1.00 91.31 416 LYS A N 1
ATOM 3195 C CA . LYS A 1 416 ? 4.341 -15.855 12.376 1.00 91.31 416 LYS A CA 1
ATOM 3196 C C . LYS A 1 416 ? 2.970 -16.207 12.945 1.00 91.31 416 LYS A C 1
ATOM 3198 O O . LYS A 1 416 ? 2.237 -15.323 13.381 1.00 91.31 416 LYS A O 1
ATOM 3203 N N . ALA A 1 417 ? 2.620 -17.489 12.969 1.00 90.94 417 ALA A N 1
ATOM 3204 C CA . ALA A 1 417 ? 1.354 -17.930 13.556 1.00 90.94 417 ALA A CA 1
ATOM 3205 C C . ALA A 1 417 ? 1.320 -17.691 15.079 1.00 90.94 417 ALA A C 1
ATOM 3207 O O . ALA A 1 417 ? 0.309 -17.252 15.622 1.00 90.94 417 ALA A O 1
ATOM 3208 N N . ASP A 1 418 ? 2.455 -17.907 15.741 1.00 87.25 418 ASP A N 1
ATOM 3209 C CA . ASP A 1 418 ? 2.677 -17.871 17.187 1.00 87.25 418 ASP A CA 1
ATOM 3210 C C . ASP A 1 418 ? 3.515 -16.656 17.623 1.00 87.25 418 ASP A C 1
ATOM 3212 O O . ASP A 1 418 ? 4.362 -16.742 18.511 1.00 87.25 418 ASP A O 1
ATOM 3216 N N . ALA A 1 419 ? 3.298 -15.503 16.985 1.00 87.75 419 ALA A N 1
ATOM 3217 C CA . ALA A 1 419 ? 4.028 -14.285 17.320 1.00 87.75 419 ALA A CA 1
ATOM 3218 C C . ALA A 1 419 ? 3.892 -13.958 18.821 1.00 87.75 419 ALA A C 1
ATOM 3220 O O . ALA A 1 419 ? 2.784 -13.800 19.341 1.00 87.75 419 ALA A O 1
ATOM 3221 N N . LYS A 1 420 ? 5.029 -13.843 19.517 1.00 84.06 420 LYS A N 1
ATOM 3222 C CA . LYS A 1 420 ? 5.086 -13.698 20.981 1.00 84.06 420 LYS A CA 1
ATOM 3223 C C . LYS A 1 420 ? 4.572 -12.353 21.490 1.00 84.06 420 LYS A C 1
ATOM 3225 O O . LYS A 1 420 ? 4.496 -12.155 22.695 1.00 84.06 420 LYS A O 1
ATOM 3230 N N . GLY A 1 421 ? 4.299 -11.396 20.603 1.00 79.12 421 GLY A N 1
ATOM 3231 C CA . GLY A 1 421 ? 3.996 -10.010 20.954 1.00 79.12 421 GLY A CA 1
ATOM 3232 C C . GLY A 1 421 ? 5.239 -9.199 21.338 1.00 79.12 421 GLY A C 1
ATOM 3233 O O . GLY A 1 421 ? 5.163 -7.985 21.517 1.00 79.12 421 GLY A O 1
ATOM 3234 N N . THR A 1 422 ? 6.407 -9.822 21.457 1.00 77.81 422 THR A N 1
ATOM 3235 C CA . THR A 1 422 ? 7.659 -9.127 21.766 1.00 77.81 422 THR A CA 1
ATOM 3236 C C . THR A 1 422 ? 8.175 -8.357 20.552 1.00 77.81 422 THR A C 1
ATOM 3238 O O . THR A 1 422 ? 7.721 -8.551 19.424 1.00 77.81 422 THR A O 1
ATOM 3241 N N . LEU A 1 423 ? 9.140 -7.465 20.769 1.00 73.69 423 LEU A N 1
ATOM 3242 C CA . LEU A 1 423 ? 9.863 -6.799 19.686 1.00 73.69 423 LEU A CA 1
ATOM 3243 C C . LEU A 1 423 ? 10.350 -7.827 18.640 1.00 73.69 423 LEU A C 1
ATOM 3245 O O . LEU A 1 423 ? 10.922 -8.851 18.999 1.00 73.69 423 LEU A O 1
ATOM 3249 N N . GLY A 1 424 ? 10.063 -7.569 17.360 1.00 75.56 424 GLY A N 1
ATOM 3250 C CA . GLY A 1 424 ? 10.434 -8.412 16.215 1.00 75.56 424 GLY A CA 1
ATOM 3251 C C . GLY A 1 424 ? 9.416 -9.514 15.904 1.00 75.56 424 GLY A C 1
ATOM 3252 O O . GLY A 1 424 ? 9.297 -9.941 14.763 1.00 75.56 424 GLY A O 1
ATOM 3253 N N . GLU A 1 425 ? 8.609 -9.907 16.889 1.00 81.69 425 GLU A N 1
ATOM 3254 C CA . GLU A 1 425 ? 7.539 -10.907 16.774 1.00 81.69 425 GLU A CA 1
ATOM 3255 C C . GLU A 1 425 ? 6.215 -10.324 17.290 1.00 81.69 425 GLU A C 1
ATOM 3257 O O . GLU A 1 425 ? 5.457 -10.976 18.009 1.00 81.69 425 GLU A O 1
ATOM 3262 N N . ARG A 1 426 ? 5.954 -9.047 16.977 1.00 83.62 426 ARG A N 1
ATOM 3263 C CA . ARG A 1 426 ? 4.849 -8.286 17.582 1.00 83.62 426 ARG A CA 1
ATOM 3264 C C . ARG A 1 426 ? 3.476 -8.739 17.125 1.00 83.62 426 ARG A C 1
ATOM 3266 O O . ARG A 1 426 ? 2.538 -8.659 17.908 1.00 83.62 426 ARG A O 1
ATOM 3273 N N . PHE A 1 427 ? 3.342 -9.158 15.874 1.00 88.94 427 PHE A N 1
ATOM 3274 C CA . PHE A 1 427 ? 2.044 -9.370 15.251 1.00 88.94 427 PHE A CA 1
ATOM 3275 C C . PHE A 1 427 ? 1.959 -10.759 14.649 1.00 88.94 427 PHE A C 1
ATOM 3277 O O . PHE A 1 427 ? 2.819 -11.165 13.867 1.00 88.94 427 PHE A O 1
ATOM 3284 N N . ALA A 1 428 ? 0.908 -11.475 15.030 1.00 93.56 428 ALA A N 1
ATOM 3285 C CA . ALA A 1 428 ? 0.632 -12.795 14.506 1.00 93.56 428 ALA A CA 1
ATOM 3286 C C . ALA A 1 428 ? -0.027 -12.737 13.123 1.00 93.56 428 ALA A C 1
ATOM 3288 O O . ALA A 1 428 ? -0.605 -11.727 12.707 1.00 93.56 428 ALA A O 1
ATOM 3289 N N . ARG A 1 429 ? 0.023 -13.873 12.432 1.00 95.81 429 ARG A N 1
ATOM 3290 C CA . ARG A 1 429 ? -0.725 -14.153 11.208 1.00 95.81 429 ARG A CA 1
ATOM 3291 C C . ARG A 1 429 ? -2.209 -13.820 11.367 1.00 95.81 429 ARG A C 1
ATOM 3293 O O . ARG A 1 429 ? -2.791 -14.029 12.434 1.00 95.81 429 ARG A O 1
ATOM 3300 N N . TYR A 1 430 ? -2.814 -13.298 10.298 1.00 97.25 430 TYR A N 1
ATOM 3301 C CA . TYR A 1 430 ? -4.243 -12.962 10.222 1.00 97.25 430 TYR A CA 1
ATOM 3302 C C . TYR A 1 430 ? -4.718 -11.942 11.267 1.00 97.25 430 TYR A C 1
ATOM 3304 O O . TYR A 1 430 ? -5.899 -11.899 11.629 1.00 97.25 430 TYR A O 1
ATOM 3312 N N . ARG A 1 431 ? -3.809 -11.098 11.768 1.00 95.75 431 ARG A N 1
ATOM 3313 C CA . ARG A 1 431 ? -4.142 -9.982 12.666 1.00 95.75 431 ARG A CA 1
ATOM 3314 C C . ARG A 1 431 ? -4.373 -8.671 11.920 1.00 95.75 431 ARG A C 1
ATOM 3316 O O . ARG A 1 431 ? -4.722 -7.690 12.565 1.00 95.75 431 ARG A O 1
ATOM 3323 N N . ALA A 1 432 ? -4.194 -8.641 10.602 1.00 97.19 432 ALA A N 1
ATOM 3324 C CA . ALA A 1 432 ? -4.546 -7.517 9.741 1.00 97.19 432 ALA A CA 1
ATOM 3325 C C . ALA A 1 432 ? -4.705 -7.956 8.278 1.00 97.19 432 ALA A C 1
ATOM 3327 O O . ALA A 1 432 ? -4.237 -9.026 7.892 1.00 97.19 432 ALA A O 1
ATOM 3328 N N . CYS A 1 433 ? -5.341 -7.098 7.482 1.00 98.25 433 CYS A N 1
ATOM 3329 C CA . CYS A 1 433 ? -5.423 -7.178 6.029 1.00 98.25 433 CYS A CA 1
ATOM 3330 C C . CYS A 1 433 ? -4.816 -5.914 5.413 1.00 98.25 433 CYS A C 1
ATOM 3332 O O . CYS A 1 433 ? -5.195 -4.802 5.783 1.00 98.25 433 CYS A O 1
ATOM 3334 N N . CYS A 1 434 ? -3.935 -6.065 4.438 1.00 98.75 434 CYS A N 1
ATOM 3335 C CA . CYS A 1 434 ? -3.533 -4.992 3.545 1.00 98.75 434 CYS A CA 1
ATOM 3336 C C . CYS A 1 434 ? -4.535 -4.895 2.391 1.00 98.75 434 CYS A C 1
ATOM 3338 O O . CYS A 1 434 ? -4.977 -5.909 1.847 1.00 98.75 434 CYS A O 1
ATOM 3340 N N . LEU A 1 435 ? -4.912 -3.661 2.062 1.00 98.56 435 LEU A N 1
ATOM 3341 C CA . LEU A 1 435 ? -5.701 -3.306 0.886 1.00 98.56 435 LEU A CA 1
ATOM 3342 C C . LEU A 1 435 ? -4.870 -2.281 0.126 1.00 98.56 435 LEU A C 1
ATOM 3344 O O . LEU A 1 435 ? -4.775 -1.128 0.546 1.00 98.56 435 LEU A O 1
ATOM 3348 N N . GLU A 1 436 ? -4.224 -2.728 -0.944 1.00 97.94 436 GLU A N 1
ATOM 3349 C CA . GLU A 1 436 ? -3.096 -2.030 -1.556 1.00 97.94 436 GLU A CA 1
ATOM 3350 C C . GLU A 1 436 ? -3.437 -1.615 -2.990 1.00 97.94 436 GLU A C 1
ATOM 3352 O O . GLU A 1 436 ? -3.174 -2.362 -3.939 1.00 97.94 436 GLU A O 1
ATOM 3357 N N . PRO A 1 437 ? -4.070 -0.450 -3.194 1.00 97.94 437 PRO A N 1
ATOM 3358 C CA . PRO A 1 437 ? -4.208 0.089 -4.532 1.00 97.94 437 PRO A CA 1
ATOM 3359 C C . PRO A 1 437 ? -2.833 0.364 -5.145 1.00 97.94 437 PRO A C 1
ATOM 3361 O O . PRO A 1 437 ? -2.063 1.152 -4.601 1.00 97.94 437 PRO A O 1
ATOM 3364 N N . GLN A 1 438 ? -2.521 -0.296 -6.257 1.00 96.75 438 GLN A N 1
ATOM 3365 C CA . GLN A 1 438 ? -1.239 -0.180 -6.954 1.00 96.75 438 GLN A CA 1
ATOM 3366 C C . GLN A 1 438 ? -1.374 -0.561 -8.437 1.00 96.75 438 GLN A C 1
ATOM 3368 O O . GLN A 1 438 ? -2.437 -0.976 -8.905 1.00 96.75 438 GLN A O 1
ATOM 3373 N N . HIS A 1 439 ? -0.306 -0.412 -9.222 1.00 96.19 439 HIS A N 1
ATOM 3374 C CA . HIS A 1 439 ? -0.226 -1.074 -10.526 1.00 96.19 439 HIS A CA 1
ATOM 3375 C C . HIS A 1 439 ? -0.034 -2.583 -10.361 1.00 96.19 439 HIS A C 1
ATOM 3377 O O . HIS A 1 439 ? 0.480 -3.039 -9.341 1.00 96.19 439 HIS A O 1
ATOM 3383 N N . LEU A 1 440 ? -0.427 -3.355 -11.381 1.00 95.69 440 LEU A N 1
ATOM 3384 C CA . LEU A 1 440 ? -0.181 -4.796 -11.396 1.00 95.69 440 LEU A CA 1
ATOM 3385 C C . LEU A 1 440 ? 1.322 -5.081 -11.168 1.00 95.69 440 LEU A C 1
ATOM 3387 O O . LEU A 1 440 ? 2.157 -4.404 -11.779 1.00 95.69 440 LEU A O 1
ATOM 3391 N N . PRO A 1 441 ? 1.674 -6.066 -10.320 1.00 94.44 441 PRO A N 1
ATOM 3392 C CA . PRO A 1 441 ? 3.057 -6.531 -10.182 1.00 94.44 441 PRO A CA 1
ATOM 3393 C C . PRO A 1 441 ? 3.642 -6.897 -11.538 1.00 94.44 441 PRO A C 1
ATOM 3395 O O . PRO A 1 441 ? 2.925 -7.358 -12.420 1.00 94.44 441 PRO A O 1
ATOM 3398 N N . ASP A 1 442 ? 4.948 -6.714 -11.691 1.00 97.12 442 ASP A N 1
ATOM 3399 C CA . ASP A 1 442 ? 5.717 -7.113 -12.869 1.00 97.12 442 ASP A CA 1
ATOM 3400 C C . ASP A 1 442 ? 5.151 -6.623 -14.216 1.00 97.12 442 ASP A C 1
ATOM 3402 O O . ASP A 1 442 ? 5.492 -7.132 -15.283 1.00 97.12 442 ASP A O 1
ATOM 3406 N N . ALA A 1 443 ? 4.288 -5.600 -14.213 1.00 96.44 443 ALA A N 1
ATOM 3407 C CA . ALA A 1 443 ? 3.557 -5.197 -15.410 1.00 96.44 443 ALA A CA 1
ATOM 3408 C C . ALA A 1 443 ? 4.477 -4.713 -16.540 1.00 96.44 443 ALA A C 1
ATOM 3410 O O . ALA A 1 443 ? 4.115 -4.809 -17.714 1.00 96.44 443 ALA A O 1
ATOM 3411 N N . ILE A 1 444 ? 5.687 -4.249 -16.210 1.00 96.06 444 ILE A N 1
ATOM 3412 C CA . ILE A 1 444 ? 6.721 -3.903 -17.193 1.00 96.06 444 ILE A CA 1
ATOM 3413 C C . ILE A 1 444 ? 7.157 -5.109 -18.045 1.00 96.06 444 ILE A C 1
ATOM 3415 O O . ILE A 1 444 ? 7.423 -4.946 -19.236 1.00 96.06 444 ILE A O 1
ATOM 3419 N N . ASN A 1 445 ? 7.148 -6.317 -17.482 1.00 97.38 445 ASN A N 1
ATOM 3420 C CA . ASN A 1 445 ? 7.486 -7.555 -18.184 1.00 97.38 445 ASN A CA 1
ATOM 3421 C C . ASN A 1 445 ? 6.266 -8.205 -18.867 1.00 97.38 445 ASN A C 1
ATOM 3423 O O . ASN A 1 445 ? 6.422 -9.078 -19.718 1.00 97.38 445 ASN A O 1
ATOM 3427 N N . HIS A 1 446 ? 5.057 -7.699 -18.599 1.00 96.50 446 HIS A N 1
ATOM 3428 C CA . HIS A 1 446 ? 3.792 -8.191 -19.158 1.00 96.50 446 HIS A CA 1
ATOM 3429 C C . HIS A 1 446 ? 3.042 -7.153 -20.007 1.00 96.50 446 HIS A C 1
ATOM 3431 O O . HIS A 1 446 ? 1.831 -7.247 -20.199 1.00 96.50 446 HIS A O 1
ATOM 3437 N N . THR A 1 447 ? 3.748 -6.178 -20.586 1.00 93.75 447 THR A N 1
ATOM 3438 C CA . THR A 1 447 ? 3.151 -5.081 -21.385 1.00 93.75 447 THR A CA 1
ATOM 3439 C C . THR A 1 447 ? 2.313 -5.529 -22.590 1.00 93.75 447 THR A C 1
ATOM 3441 O O . THR A 1 447 ? 1.528 -4.739 -23.115 1.00 93.75 447 THR A O 1
ATOM 3444 N N . LYS A 1 448 ? 2.482 -6.777 -23.049 1.00 93.69 448 LYS A N 1
ATOM 3445 C CA . LYS A 1 448 ? 1.724 -7.366 -24.164 1.00 93.69 448 LYS A CA 1
ATOM 3446 C C . LYS A 1 448 ? 0.474 -8.135 -23.728 1.00 93.69 448 LYS A C 1
ATOM 3448 O O . LYS A 1 448 ? -0.401 -8.336 -24.562 1.00 93.69 448 LYS A O 1
ATOM 3453 N N . THR A 1 449 ? 0.410 -8.594 -22.480 1.00 95.12 449 THR A N 1
ATOM 3454 C CA . THR A 1 449 ? -0.642 -9.510 -22.005 1.00 95.12 449 THR A CA 1
ATOM 3455 C C . THR A 1 449 ? -1.537 -8.875 -20.949 1.00 95.12 449 THR A C 1
ATOM 3457 O O . THR A 1 449 ? -2.736 -9.139 -20.931 1.00 95.12 449 THR A O 1
ATOM 3460 N N . PHE A 1 450 ? -0.990 -8.003 -20.101 1.00 95.06 450 PHE A N 1
ATOM 3461 C CA . PHE A 1 450 ? -1.783 -7.260 -19.133 1.00 95.06 450 PHE A CA 1
ATOM 3462 C C . PHE A 1 450 ? -2.543 -6.090 -19.756 1.00 95.06 450 PHE A C 1
ATOM 3464 O O . PHE A 1 450 ? -2.103 -5.510 -20.756 1.00 95.06 450 PHE A O 1
ATOM 3471 N N . PRO A 1 451 ? -3.664 -5.682 -19.128 1.00 90.31 451 PRO A N 1
ATOM 3472 C CA . PRO A 1 451 ? -4.296 -4.410 -19.434 1.00 90.31 451 PRO A CA 1
ATOM 3473 C C . PRO A 1 451 ? -3.281 -3.265 -19.358 1.00 90.31 451 PRO A C 1
ATOM 3475 O O . PRO A 1 451 ? -2.416 -3.225 -18.480 1.00 90.31 451 PRO A O 1
ATOM 3478 N N . ARG A 1 452 ? -3.385 -2.309 -20.285 1.00 86.81 452 ARG A N 1
ATOM 3479 C CA . ARG A 1 452 ? -2.500 -1.137 -20.306 1.00 86.81 452 ARG A CA 1
ATOM 3480 C C . ARG A 1 452 ? -2.717 -0.287 -19.054 1.00 86.81 452 ARG A C 1
ATOM 3482 O O . ARG A 1 452 ? -3.856 0.021 -18.716 1.00 86.81 452 ARG A O 1
ATOM 3489 N N . THR A 1 453 ? -1.622 0.118 -18.409 1.00 85.50 453 THR A N 1
ATOM 3490 C CA . THR A 1 453 ? -1.617 0.970 -17.207 1.00 85.50 453 THR A CA 1
ATOM 3491 C C . THR A 1 453 ? -0.481 2.012 -17.272 1.00 85.50 453 THR A C 1
ATOM 3493 O O . THR A 1 453 ? 0.384 1.941 -18.146 1.00 85.50 453 THR A O 1
ATOM 3496 N N . SER A 1 454 ? -0.496 3.023 -16.397 1.00 85.50 454 SER A N 1
ATOM 3497 C CA . SER A 1 454 ? 0.338 4.242 -16.472 1.00 85.50 454 SER A CA 1
ATOM 3498 C C . SER A 1 454 ? 1.653 4.247 -15.664 1.00 85.50 454 SER A C 1
ATOM 3500 O O . SER A 1 454 ? 2.114 5.313 -15.268 1.00 85.50 454 SER A O 1
ATOM 3502 N N . PHE A 1 455 ? 2.303 3.100 -15.441 1.00 93.00 455 PHE A N 1
ATOM 3503 C CA . PHE A 1 455 ? 3.508 3.016 -14.587 1.00 93.00 455 PHE A CA 1
ATOM 3504 C C . PHE A 1 455 ? 4.822 3.508 -15.235 1.00 93.00 455 PHE A C 1
ATOM 3506 O O . PHE A 1 455 ? 5.862 3.500 -14.579 1.00 93.00 455 PHE A O 1
ATOM 3513 N N . ILE A 1 456 ? 4.833 3.903 -16.515 1.00 95.56 456 ILE A N 1
ATOM 3514 C CA . ILE A 1 456 ? 6.028 4.464 -17.175 1.00 95.56 456 ILE A CA 1
ATOM 3515 C C . ILE A 1 456 ? 5.996 5.989 -17.073 1.00 95.56 456 ILE A C 1
ATOM 3517 O O . ILE A 1 456 ? 5.132 6.643 -17.657 1.00 95.56 456 ILE A O 1
ATOM 3521 N N . VAL A 1 457 ? 6.987 6.555 -16.391 1.00 95.38 457 VAL A N 1
ATOM 3522 C CA . VAL A 1 457 ? 7.137 7.997 -16.178 1.00 95.38 457 VAL A CA 1
ATOM 3523 C C . VAL A 1 457 ? 8.124 8.569 -17.177 1.00 95.38 457 VAL A C 1
ATOM 3525 O O . VAL A 1 457 ? 9.220 8.040 -17.347 1.00 95.38 457 VAL A O 1
ATOM 3528 N N . THR A 1 458 ? 7.759 9.685 -17.803 1.00 95.56 458 THR A N 1
ATOM 3529 C CA . THR A 1 458 ? 8.649 10.482 -18.663 1.00 95.56 458 THR A CA 1
ATOM 3530 C C . THR A 1 458 ? 8.607 11.946 -18.232 1.00 95.56 458 THR A C 1
ATOM 3532 O O . THR A 1 458 ? 7.743 12.338 -17.451 1.00 95.56 458 THR A O 1
ATOM 3535 N N . LYS A 1 459 ? 9.485 12.797 -18.778 1.00 88.44 459 LYS A N 1
ATOM 3536 C CA . LYS A 1 459 ? 9.459 14.246 -18.488 1.00 88.44 459 LYS A CA 1
ATOM 3537 C C . LYS A 1 459 ? 8.120 14.919 -18.838 1.00 88.44 459 LYS A C 1
ATOM 3539 O O . LYS A 1 459 ? 7.783 15.933 -18.244 1.00 88.44 459 LYS A O 1
ATOM 3544 N N . LYS A 1 460 ? 7.362 14.362 -19.791 1.00 88.38 460 LYS A N 1
ATOM 3545 C CA . LYS A 1 460 ? 6.047 14.883 -20.210 1.00 88.38 460 LYS A CA 1
ATOM 3546 C C . LYS A 1 460 ? 4.879 14.254 -19.451 1.00 88.38 460 LYS A C 1
ATOM 3548 O O . LYS A 1 460 ? 3.826 14.868 -19.350 1.00 88.38 460 LYS A O 1
ATOM 3553 N N . ASN A 1 461 ? 5.074 13.044 -18.931 1.00 88.25 461 ASN A N 1
ATOM 3554 C CA . ASN A 1 461 ? 4.034 12.247 -18.291 1.00 88.25 461 ASN A CA 1
ATOM 3555 C C . ASN A 1 461 ? 4.488 11.893 -16.867 1.00 88.25 461 ASN A C 1
ATOM 3557 O O . ASN A 1 461 ? 5.125 10.849 -16.685 1.00 88.25 461 ASN A O 1
ATOM 3561 N N . PRO A 1 462 ? 4.230 12.767 -15.877 1.00 90.69 462 PRO A N 1
ATOM 3562 C CA . PRO A 1 462 ? 4.527 12.472 -14.482 1.00 90.69 462 PRO A CA 1
ATOM 3563 C C . PRO A 1 462 ? 3.588 11.389 -13.935 1.00 90.69 462 PRO A C 1
ATOM 3565 O O . PRO A 1 462 ? 2.457 11.225 -14.393 1.00 90.69 462 PRO A O 1
ATOM 3568 N N . TYR A 1 463 ? 4.054 10.681 -12.911 1.00 93.12 463 TYR A N 1
ATOM 3569 C CA . TYR A 1 463 ? 3.234 9.779 -12.112 1.00 93.12 463 TYR A CA 1
ATOM 3570 C C . TYR A 1 463 ? 2.338 10.588 -11.183 1.00 93.12 463 TYR A C 1
ATOM 3572 O O . TYR A 1 463 ? 2.823 11.464 -10.463 1.00 93.12 463 TYR A O 1
ATOM 3580 N N . ILE A 1 464 ? 1.042 10.295 -11.191 1.00 91.31 464 ILE A N 1
ATOM 3581 C CA . ILE A 1 464 ? 0.053 10.905 -10.303 1.00 91.31 464 ILE A CA 1
ATOM 3582 C C . ILE A 1 464 ? -0.971 9.831 -9.988 1.00 91.31 464 ILE A C 1
ATOM 3584 O O . ILE A 1 464 ? -1.713 9.440 -10.882 1.00 91.31 464 ILE A O 1
ATOM 3588 N N . GLU A 1 465 ? -1.057 9.386 -8.747 1.00 93.69 465 GLU A N 1
ATOM 3589 C CA . GLU A 1 465 ? -2.058 8.424 -8.292 1.00 93.69 465 GLU A CA 1
ATOM 3590 C C . GLU A 1 465 ? -2.616 8.852 -6.932 1.00 93.69 465 GLU A C 1
ATOM 3592 O O . GLU A 1 465 ? -1.985 9.620 -6.204 1.00 93.69 465 GLU A O 1
ATOM 3597 N N . ARG A 1 466 ? -3.818 8.388 -6.589 1.00 94.94 466 ARG A N 1
ATOM 3598 C CA . ARG A 1 466 ? -4.516 8.756 -5.355 1.00 94.94 466 ARG A CA 1
ATOM 3599 C C . ARG A 1 466 ? -5.189 7.547 -4.727 1.00 94.94 466 ARG A C 1
ATOM 3601 O O . ARG A 1 466 ? -5.781 6.732 -5.432 1.00 94.94 466 ARG A O 1
ATOM 3608 N N . ILE A 1 467 ? -5.163 7.504 -3.398 1.00 97.12 467 ILE A N 1
ATOM 3609 C CA . ILE A 1 467 ? -5.957 6.607 -2.557 1.00 97.12 467 ILE A CA 1
ATOM 3610 C C . ILE A 1 467 ? -6.772 7.459 -1.580 1.00 97.12 467 ILE A C 1
ATOM 3612 O O . ILE A 1 467 ? -6.253 8.413 -1.003 1.00 97.12 467 ILE A O 1
ATOM 3616 N N . VAL A 1 468 ? -8.043 7.122 -1.374 1.00 97.00 468 VAL A N 1
ATOM 3617 C CA . VAL A 1 468 ? -8.894 7.731 -0.347 1.00 97.00 468 VAL A CA 1
ATOM 3618 C C . VAL A 1 468 ? -9.524 6.634 0.499 1.00 97.00 468 VAL A C 1
ATOM 3620 O O . VAL A 1 468 ? -10.345 5.861 0.006 1.00 97.00 468 VAL A O 1
ATOM 3623 N N . ASN A 1 469 ? -9.170 6.609 1.783 1.00 98.12 469 ASN A N 1
ATOM 3624 C CA . ASN A 1 469 ? -9.763 5.716 2.773 1.00 98.12 469 ASN A CA 1
ATOM 3625 C C . ASN A 1 469 ? -10.827 6.478 3.559 1.00 98.12 469 ASN A C 1
ATOM 3627 O O . ASN A 1 469 ? -10.527 7.470 4.224 1.00 98.12 469 ASN A O 1
ATOM 3631 N N . VAL A 1 470 ? -12.073 6.024 3.471 1.00 95.88 470 VAL A N 1
ATOM 3632 C CA . VAL A 1 470 ? -13.232 6.664 4.098 1.00 95.88 470 VAL A CA 1
ATOM 3633 C C . VAL A 1 470 ? -13.752 5.766 5.201 1.00 95.88 470 VAL A C 1
ATOM 3635 O O . VAL A 1 470 ? -14.161 4.638 4.934 1.00 95.88 470 VAL A O 1
ATOM 3638 N N . PHE A 1 471 ? -13.770 6.280 6.424 1.00 95.25 471 PHE A N 1
ATOM 3639 C CA . PHE A 1 471 ? -14.204 5.547 7.603 1.00 95.25 471 PHE A CA 1
ATOM 3640 C C . PHE A 1 471 ? -15.612 5.973 8.001 1.00 95.25 471 PHE A C 1
ATOM 3642 O O . PHE A 1 471 ? -15.927 7.157 8.091 1.00 95.25 471 PHE A O 1
ATOM 3649 N N . THR A 1 472 ? -16.475 5.004 8.265 1.00 91.50 472 THR A N 1
ATOM 3650 C CA . THR A 1 472 ? -17.802 5.242 8.834 1.00 91.50 472 THR A CA 1
ATOM 3651 C C . THR A 1 472 ? -18.041 4.271 9.978 1.00 91.50 472 THR A C 1
ATOM 3653 O O . THR A 1 472 ? -17.437 3.201 10.028 1.00 91.50 472 THR A O 1
ATOM 3656 N N . VAL A 1 473 ? -18.904 4.650 10.917 1.00 87.56 473 VAL A N 1
ATOM 3657 C CA . VAL A 1 473 ? -19.240 3.823 12.078 1.00 87.56 473 VAL A CA 1
ATOM 3658 C C . VAL A 1 473 ? -20.739 3.579 12.061 1.00 87.56 473 VAL A C 1
ATOM 3660 O O . VAL A 1 473 ? -21.527 4.526 12.094 1.00 87.56 473 VAL A O 1
ATOM 3663 N N . ARG A 1 474 ? -21.145 2.311 11.971 1.00 78.69 474 ARG A N 1
ATOM 3664 C CA . ARG A 1 474 ? -22.558 1.927 12.048 1.00 78.69 474 ARG A CA 1
ATOM 3665 C C . ARG A 1 474 ? -22.939 1.612 13.500 1.00 78.69 474 ARG A C 1
ATOM 3667 O O . ARG A 1 474 ? -22.171 0.926 14.176 1.00 78.69 474 ARG A O 1
ATOM 3674 N N . PRO A 1 475 ? -24.123 2.038 13.980 1.00 57.22 475 PRO A N 1
ATOM 3675 C CA . PRO A 1 475 ? -24.611 1.660 15.303 1.00 57.22 475 PRO A CA 1
ATOM 3676 C C . PRO A 1 475 ? -24.708 0.135 15.455 1.00 57.22 475 PRO A C 1
ATOM 3678 O O . PRO A 1 475 ? -25.169 -0.567 14.551 1.00 57.22 475 PRO A O 1
ATOM 3681 N N . HIS A 1 476 ? -24.283 -0.384 16.607 1.00 51.09 476 HIS A N 1
ATOM 3682 C CA . HIS A 1 476 ? -24.327 -1.814 16.909 1.00 51.09 476 HIS A CA 1
ATOM 3683 C C . HIS A 1 476 ? -25.783 -2.312 16.995 1.00 51.09 476 HIS A C 1
ATOM 3685 O O . HIS A 1 476 ? -26.658 -1.625 17.523 1.00 51.09 476 HIS A O 1
ATOM 3691 N N . ALA A 1 477 ? -26.063 -3.524 16.507 1.00 41.06 477 ALA A N 1
ATOM 3692 C CA . ALA A 1 477 ? -27.428 -4.054 16.396 1.00 41.06 477 ALA A CA 1
ATOM 3693 C C . ALA A 1 477 ? -28.124 -4.385 17.740 1.00 41.06 477 ALA A C 1
ATOM 3695 O O . ALA A 1 477 ? -29.287 -4.782 17.725 1.00 41.06 477 ALA A O 1
ATOM 3696 N N . GLY A 1 478 ? -27.441 -4.214 18.880 1.00 38.97 478 GLY A N 1
ATOM 3697 C CA . GLY A 1 478 ? -27.881 -4.660 20.209 1.00 38.97 478 GLY A CA 1
ATOM 3698 C C . GLY A 1 478 ? -28.430 -3.593 21.169 1.00 38.97 478 GLY A C 1
ATOM 3699 O O . GLY A 1 478 ? -28.749 -3.938 22.301 1.00 38.97 478 GLY A O 1
ATOM 3700 N N . GLN A 1 479 ? -28.555 -2.318 20.781 1.00 33.50 479 GLN A N 1
ATOM 3701 C CA . GLN A 1 479 ? -29.270 -1.342 21.624 1.00 33.50 479 GLN A CA 1
ATOM 3702 C C . GLN A 1 479 ? -30.795 -1.492 21.456 1.00 33.50 479 GLN A C 1
ATOM 3704 O O . GLN A 1 479 ? -31.241 -1.704 20.326 1.00 33.50 479 GLN A O 1
ATOM 3709 N N . PRO A 1 480 ? -31.621 -1.368 22.518 1.00 31.16 480 PRO A N 1
ATOM 3710 C CA . PRO A 1 480 ? -33.076 -1.454 22.398 1.00 31.16 480 PRO A CA 1
ATOM 3711 C C . PRO A 1 480 ? -33.587 -0.385 21.423 1.00 31.16 480 PRO A C 1
ATOM 3713 O O . PRO A 1 480 ? -33.450 0.816 21.653 1.00 31.16 480 PRO A O 1
ATOM 3716 N N . ARG A 1 481 ? -34.139 -0.826 20.290 1.00 40.25 481 ARG A N 1
ATOM 3717 C CA . ARG A 1 481 ? -34.506 0.054 19.172 1.00 40.25 481 ARG A CA 1
ATOM 3718 C C . ARG A 1 481 ? -35.919 0.595 19.348 1.00 40.25 481 ARG A C 1
ATOM 3720 O O . ARG A 1 481 ? -36.886 -0.160 19.276 1.00 40.25 481 ARG A O 1
ATOM 3727 N N . THR A 1 482 ? -36.054 1.910 19.483 1.00 43.19 482 THR A N 1
ATOM 3728 C CA . THR A 1 482 ? -37.358 2.581 19.389 1.00 43.19 482 THR A CA 1
ATOM 3729 C C . THR A 1 482 ? -37.861 2.575 17.937 1.00 43.19 482 THR A C 1
ATOM 3731 O O . THR A 1 482 ? -37.077 2.548 16.986 1.00 43.19 482 THR A O 1
ATOM 3734 N N . GLN A 1 483 ? -39.181 2.608 17.729 1.00 37.12 483 GLN A N 1
ATOM 3735 C CA . GLN A 1 483 ? -39.805 2.573 16.393 1.00 37.12 483 GLN A CA 1
ATOM 3736 C C . GLN A 1 483 ? -39.366 3.755 15.496 1.00 37.12 483 GLN A C 1
ATOM 3738 O O . GLN A 1 483 ? -39.238 3.586 14.285 1.00 37.12 483 GLN A O 1
ATOM 3743 N N . LYS A 1 484 ? -39.026 4.911 16.096 1.00 38.47 484 LYS A N 1
ATOM 3744 C CA . LYS A 1 484 ? -38.390 6.061 15.418 1.00 38.47 484 LYS A CA 1
ATOM 3745 C C . LYS A 1 484 ? -36.963 5.760 14.928 1.00 38.47 484 LYS A C 1
ATOM 3747 O O . LYS A 1 484 ? -36.591 6.221 13.854 1.00 38.47 484 LYS A O 1
ATOM 3752 N N . GLY A 1 485 ? -36.192 4.946 15.656 1.00 32.78 485 GLY A N 1
ATOM 3753 C CA . GLY A 1 485 ? -34.826 4.554 15.281 1.00 32.78 485 GLY A CA 1
ATOM 3754 C C . GLY A 1 485 ? -34.758 3.680 14.024 1.00 32.78 485 GLY A C 1
ATOM 3755 O O . GLY A 1 485 ? -33.864 3.853 13.207 1.00 32.78 485 GLY A O 1
ATOM 3756 N N . LYS A 1 486 ? -35.752 2.810 13.789 1.00 32.34 486 LYS A N 1
ATOM 3757 C CA . LYS A 1 486 ? -35.805 1.967 12.574 1.00 32.34 486 LYS A CA 1
ATOM 3758 C C . LYS A 1 486 ? -36.040 2.763 11.281 1.00 32.34 486 LYS A C 1
ATOM 3760 O O . LYS A 1 486 ? -35.603 2.333 10.215 1.00 32.34 486 LYS A O 1
ATOM 3765 N N . VAL A 1 487 ? -36.751 3.891 11.358 1.00 37.22 487 VAL A N 1
ATOM 3766 C CA . VAL A 1 487 ? -36.995 4.781 10.207 1.00 37.22 487 VAL A CA 1
ATOM 3767 C C . VAL A 1 487 ? -35.754 5.632 9.932 1.00 37.22 487 VAL A C 1
ATOM 3769 O O . VAL A 1 487 ? -35.307 5.686 8.789 1.00 37.22 487 VAL A O 1
ATOM 3772 N N . ALA A 1 488 ? -35.142 6.181 10.987 1.00 34.94 488 ALA A N 1
ATOM 3773 C CA . ALA A 1 488 ? -33.884 6.920 10.906 1.00 34.94 488 ALA A CA 1
ATOM 3774 C C . ALA A 1 488 ? -32.710 6.061 10.397 1.00 34.94 488 ALA A C 1
ATOM 3776 O O . ALA A 1 488 ? -31.884 6.575 9.655 1.00 34.94 488 ALA A O 1
ATOM 3777 N N . ASP A 1 489 ? -32.657 4.759 10.711 1.00 37.41 489 ASP A N 1
ATOM 3778 C CA . ASP A 1 489 ? -31.633 3.841 10.183 1.00 37.41 489 ASP A CA 1
ATOM 3779 C C . ASP A 1 489 ? -31.811 3.575 8.684 1.00 37.41 489 ASP A C 1
ATOM 3781 O O . ASP A 1 489 ? -30.836 3.610 7.944 1.00 37.41 489 ASP A O 1
ATOM 3785 N N . LYS A 1 490 ? -33.040 3.370 8.187 1.00 35.94 490 LYS A N 1
ATOM 3786 C CA . LYS A 1 490 ? -33.270 3.224 6.735 1.00 35.94 490 LYS A CA 1
ATOM 3787 C C . LYS A 1 490 ? -32.942 4.507 5.974 1.00 35.94 490 LYS A C 1
ATOM 3789 O O . LYS A 1 490 ? -32.488 4.447 4.832 1.00 35.94 490 LYS A O 1
ATOM 3794 N N . GLU A 1 491 ? -33.186 5.659 6.587 1.00 34.72 491 GLU A N 1
ATOM 3795 C CA . GLU A 1 491 ? -32.841 6.962 6.024 1.00 34.72 491 GLU A CA 1
ATOM 3796 C C . GLU A 1 491 ? -31.328 7.217 6.097 1.00 34.72 491 GLU A C 1
ATOM 3798 O O . GLU A 1 491 ? -30.739 7.623 5.102 1.00 34.72 491 GLU A O 1
ATOM 3803 N N . GLY A 1 492 ? -30.681 6.851 7.206 1.00 32.91 492 GLY A N 1
ATOM 3804 C CA . GLY A 1 492 ? -29.237 6.916 7.432 1.00 32.91 492 GLY A CA 1
ATOM 3805 C C . GLY A 1 492 ? -28.432 5.941 6.571 1.00 32.91 492 GLY A C 1
ATOM 3806 O O . GLY A 1 492 ? -27.376 6.306 6.069 1.00 32.91 492 GLY A O 1
ATOM 3807 N N . GLU A 1 493 ? -28.936 4.735 6.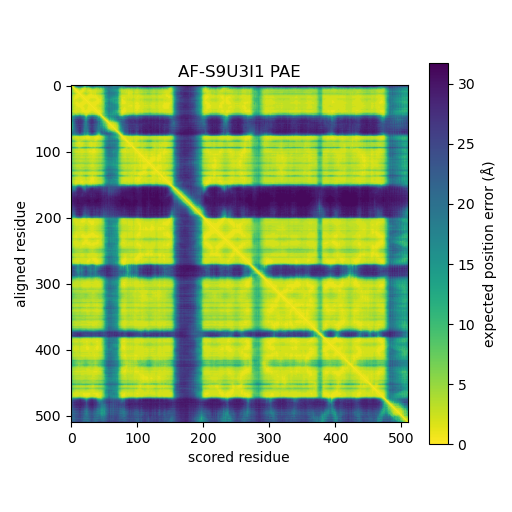310 1.00 37.88 493 GLU A N 1
ATOM 3808 C CA . GLU A 1 493 ? -28.354 3.775 5.363 1.00 37.88 493 GLU A CA 1
ATOM 3809 C C . GLU A 1 493 ? -28.490 4.270 3.923 1.00 37.88 493 GLU A C 1
ATOM 3811 O O . GLU A 1 493 ? -27.529 4.204 3.155 1.00 37.88 493 GLU A O 1
ATOM 3816 N N . ARG A 1 494 ? -29.652 4.831 3.558 1.00 36.88 494 ARG A N 1
ATOM 3817 C CA . ARG A 1 494 ? -29.844 5.499 2.263 1.00 36.88 494 ARG A CA 1
ATOM 3818 C C . ARG A 1 494 ? -28.962 6.739 2.136 1.00 36.88 494 ARG A C 1
ATOM 3820 O O . ARG A 1 494 ? -28.459 6.999 1.049 1.00 36.88 494 ARG A O 1
ATOM 3827 N N . GLU A 1 495 ? -28.740 7.492 3.209 1.00 36.78 495 GLU A N 1
ATOM 3828 C CA . GLU A 1 495 ? -27.884 8.681 3.230 1.00 36.78 495 GLU A CA 1
ATOM 3829 C C . GLU A 1 495 ? -26.394 8.349 3.212 1.00 36.78 495 GLU A C 1
ATOM 3831 O O . GLU A 1 495 ? -25.664 9.003 2.472 1.00 36.78 495 GLU A O 1
ATOM 3836 N N . ALA A 1 496 ? -25.942 7.335 3.952 1.00 35.50 496 ALA A N 1
ATOM 3837 C CA . ALA A 1 496 ? -24.579 6.818 3.889 1.00 35.50 496 ALA A CA 1
ATOM 3838 C C . ALA A 1 496 ? -24.302 6.264 2.488 1.00 35.50 496 ALA A C 1
ATOM 3840 O O . ALA A 1 496 ? -23.336 6.675 1.854 1.00 35.50 496 ALA A O 1
ATOM 3841 N N . ALA A 1 497 ? -25.214 5.457 1.934 1.00 35.91 497 ALA A N 1
ATOM 3842 C CA . ALA A 1 497 ? -25.131 5.001 0.549 1.00 35.91 497 ALA A CA 1
ATOM 3843 C C . ALA A 1 497 ? -25.132 6.174 -0.448 1.00 35.91 497 ALA A C 1
ATOM 3845 O O . ALA A 1 497 ? -24.389 6.141 -1.426 1.00 35.91 497 ALA A O 1
ATOM 3846 N N . ARG A 1 498 ? -25.899 7.247 -0.197 1.00 35.16 498 ARG A N 1
ATOM 3847 C CA . ARG A 1 498 ? -25.935 8.444 -1.054 1.00 35.16 498 ARG A CA 1
ATOM 3848 C C . ARG A 1 498 ? -24.658 9.282 -0.937 1.00 35.16 498 ARG A C 1
ATOM 3850 O O . ARG A 1 498 ? -24.155 9.723 -1.966 1.00 35.16 498 ARG A O 1
ATOM 3857 N N . ALA A 1 499 ? -24.103 9.465 0.260 1.00 33.75 499 ALA A N 1
ATOM 3858 C CA . ALA A 1 499 ? -22.824 10.137 0.495 1.00 33.75 499 ALA A CA 1
ATOM 3859 C C . ALA A 1 499 ? -21.676 9.374 -0.184 1.00 33.75 499 ALA A C 1
ATOM 3861 O O . ALA A 1 499 ? -20.939 9.964 -0.971 1.00 33.75 499 ALA A O 1
ATOM 3862 N N . THR A 1 500 ? -21.625 8.054 -0.000 1.00 35.16 500 THR A N 1
ATOM 3863 C CA . THR A 1 500 ? -20.722 7.121 -0.690 1.00 35.16 500 THR A CA 1
ATOM 3864 C C . THR A 1 500 ? -20.929 7.144 -2.214 1.00 35.16 500 THR A C 1
ATOM 3866 O O . THR A 1 500 ? -19.960 7.155 -2.960 1.00 35.16 500 THR A O 1
ATOM 3869 N N . SER A 1 501 ? -22.166 7.258 -2.718 1.00 34.03 501 SER A N 1
ATOM 3870 C CA . SER A 1 501 ? -22.446 7.322 -4.170 1.00 34.03 501 SER A CA 1
ATOM 3871 C C . SER A 1 501 ? -22.064 8.654 -4.829 1.00 34.03 501 SER A C 1
ATOM 3873 O O . SER A 1 501 ? -21.737 8.698 -6.018 1.00 34.03 501 SER A O 1
ATOM 3875 N N . LEU A 1 502 ? -22.100 9.755 -4.071 1.00 31.72 502 LEU A N 1
ATOM 3876 C CA . LEU A 1 502 ? -21.733 11.082 -4.559 1.00 31.72 502 LEU A CA 1
ATOM 3877 C C . LEU A 1 502 ? -20.223 11.336 -4.433 1.00 31.72 502 LEU A C 1
ATOM 3879 O O . LEU A 1 502 ? -19.686 12.142 -5.192 1.00 31.72 502 LEU A O 1
ATOM 3883 N N . LEU A 1 503 ? -19.530 10.621 -3.538 1.00 40.72 503 LEU A N 1
ATOM 3884 C CA . LEU A 1 503 ? -18.084 10.723 -3.312 1.00 40.72 503 LEU A CA 1
ATOM 3885 C C . LEU A 1 503 ? -17.265 10.638 -4.609 1.00 40.72 503 LEU A C 1
ATOM 3887 O O . LEU A 1 503 ? -16.459 11.536 -4.845 1.00 40.72 503 LEU A O 1
ATOM 3891 N N . PRO A 1 504 ? -17.508 9.673 -5.517 1.00 34.97 504 PRO A N 1
ATOM 3892 C CA . PRO A 1 504 ? -16.771 9.622 -6.766 1.00 34.97 504 PRO A CA 1
ATOM 3893 C C . PRO A 1 504 ? -17.020 10.855 -7.643 1.00 34.97 504 PRO A C 1
ATOM 3895 O O . PRO A 1 504 ? -16.114 11.249 -8.355 1.00 34.97 504 PRO A O 1
ATOM 3898 N N . HIS A 1 505 ? -18.213 11.482 -7.615 1.00 33.88 505 HIS A N 1
ATOM 3899 C CA . HIS A 1 505 ? -18.504 12.710 -8.393 1.00 33.88 505 HIS A CA 1
ATOM 3900 C C . HIS A 1 505 ? -17.800 13.938 -7.804 1.00 33.88 505 HIS A C 1
ATOM 3902 O O . HIS A 1 505 ? -17.443 14.862 -8.533 1.00 33.88 505 HIS A O 1
ATOM 3908 N N . TYR A 1 506 ? -17.604 13.934 -6.486 1.00 36.75 506 TYR A N 1
ATOM 3909 C CA . TYR A 1 506 ? -16.901 14.979 -5.754 1.00 36.75 506 TYR A CA 1
ATOM 3910 C C . TYR A 1 506 ? -15.386 14.873 -5.888 1.00 36.75 506 TYR A C 1
ATOM 3912 O O . TYR A 1 506 ? -14.717 15.883 -6.065 1.00 36.75 506 TYR A O 1
ATOM 3920 N N . LEU A 1 507 ? -14.850 13.657 -5.861 1.00 36.81 507 LEU A N 1
ATOM 3921 C CA . LEU A 1 507 ? -13.413 13.435 -5.902 1.00 36.81 507 LEU A CA 1
ATOM 3922 C C . LEU A 1 507 ? -12.817 13.456 -7.312 1.00 36.81 507 LEU A C 1
ATOM 3924 O O . LEU A 1 507 ? -11.607 13.549 -7.462 1.00 36.81 507 LEU A O 1
ATOM 3928 N N . SER A 1 508 ? -13.655 13.361 -8.340 1.00 34.91 508 SER A N 1
ATOM 3929 C CA . SER A 1 508 ? -13.243 13.437 -9.737 1.00 34.91 508 SER A CA 1
ATOM 3930 C C . SER A 1 508 ? -13.159 14.855 -10.306 1.00 34.91 508 SER A C 1
ATOM 3932 O O . SER A 1 508 ? -12.750 15.026 -11.450 1.00 34.91 508 SER A O 1
ATOM 3934 N N . LYS A 1 509 ? -13.649 15.844 -9.548 1.00 30.84 509 LYS A N 1
ATOM 3935 C CA . LYS A 1 509 ? -13.508 17.278 -9.845 1.00 30.84 509 LYS A CA 1
ATOM 3936 C C . LYS A 1 509 ? -12.235 17.881 -9.217 1.00 30.84 509 LYS A C 1
ATOM 3938 O O . LYS A 1 509 ? -11.971 19.055 -9.438 1.00 30.84 509 LYS A O 1
ATOM 3943 N N . LEU A 1 510 ? -11.498 17.076 -8.441 1.00 33.84 510 LEU A N 1
ATOM 3944 C CA . LEU A 1 510 ? -10.134 17.291 -7.938 1.00 33.84 510 LEU A CA 1
ATOM 3945 C C . LEU A 1 510 ? -9.141 16.530 -8.821 1.00 33.84 510 LEU A C 1
ATOM 3947 O O . LEU A 1 510 ? -7.931 16.823 -8.708 1.00 33.84 510 LEU A O 1
#

Organism: NCBI:txid28005

pLDDT: mean 78.07, std 25.53, range [26.67, 98.88]

Mean predicted aligned error: 11.81 Å